Protein AF-H1VYQ8-F1 (afdb_monomer)

Solvent-accessible surface area (backbone atoms only — not comparable to full-atom values): 26771 Å² total; per-residue (Å²): 102,41,62,22,34,36,37,41,37,38,36,39,73,90,50,102,49,76,51,73,48,78,47,77,38,59,63,46,81,32,57,42,78,97,26,60,30,54,71,50,20,53,52,60,63,44,44,70,42,77,25,49,84,96,55,38,40,71,58,53,92,87,62,34,72,35,45,24,39,37,34,42,39,31,53,44,77,30,53,38,40,38,39,37,41,48,38,67,48,78,38,78,93,73,76,40,77,41,66,59,43,60,48,38,46,68,67,62,65,46,74,52,58,88,60,41,39,89,89,33,87,70,88,59,83,50,40,25,36,62,36,33,38,34,32,43,32,52,55,88,90,53,65,49,73,35,33,34,37,36,79,44,98,90,58,61,39,30,37,42,48,86,96,42,77,44,84,45,52,72,56,62,63,40,70,60,25,21,26,19,67,58,78,78,76,81,69,100,68,88,87,79,82,90,70,88,69,79,73,52,62,37,50,37,25,54,40,34,40,32,29,33,29,58,92,46,42,71,76,72,60,49,89,83,57,77,84,76,51,58,66,72,59,53,53,52,51,51,54,50,49,52,50,52,52,51,53,49,51,49,54,66,52,53,75,48,43,38,41,35,36,37,38,37,63,66,19,26,38,55,20,60,64,67,74,61,46,50,86,88,50,53,40,92,82,33,66,18,16,35,48,75,43,84,42,53,32,79,41,32,36,50,59,49,44,40,55,52,18,57,77,68,78,43,61,42,65,36,52,44,44,20,41,40,37,81,44,96,78,74,41,67,32,42,67,49,72,62,82,74,42,78,52,28,42,44,60,49,36,67,73,56,47,63,100,79,66,86,52,43,47,31,40,50,45,69,50,91,44,61,47,99,89,61,46,49,52,61,92,44,56,53,69,44,103,83,75,51,70,48,76,53,68,46,32,44,34,38,42,68,48,73,41,79,89,77,73,42,42,31,33,77,46,73,48,79,45,49,32,83,41,41,48,53,69,47,50,67,55,50,27,58,76,71,66,63,56,96,62,75,60,98,89,60,78,90,83,52,60,38,59,75,35,90,90,45,72,46,79,57,57,51,88,41,29,32,49,81,69,68,60,48,48,45,37,58

Organism: Colletotrichum higginsianum (strain IMI 349063) (NCBI:txid759273)

Foldseek 3Di:
DQKFKKKKKKAFDPDGDIDIDIDIDRAAEFEPVPAAEDVRRLCVQFDWDWQDDPRFDQRPPPPGGGTIIIGMATQTGDQKYKYFYPQWDQDPVVRDIWGNQAQYFYDQKDFCVVRHDPPHDPVDGRIWGWAKFWKWFAIPVDTAIWMWGDLAPPGFTWIGRPPDIGTDDPCVHTVLARWAFDDDDDDPDDDDDDDPDPTDTGRMHGRMTIIGGNVCRCVVSPDDDPVNDDPVVVVVVVVVVVVVVVVVVVVVVQVQKAKEFEQELQLQQQDFAFASADAVDDCVVGVNYTDIDIDGQQAWLLVVLCVVQVVVVHDSLFKWKFFWAQDPQRGTFGAGIDPDRGDGNNVVCVVRDDPPDRHTYIYIGGAPDADPVGHGDDPQWDADPVRDTDGDQWAKAWDWDQDPVVRTIGTLGIDIDGQQDFPLVCVQVVCVSVVVDRDDDPPDDDWDWKSPDRVDIGTGDRGDGNVNVVDHHGTD

Mean predicted aligned error: 13.07 Å

Sequence (476 aa):
MFSGKIKTYISCVNVDYESSRVEDFWDIQLNVSGNKNLLDSFKDYVQVEKMDGENQYYAGDEFKLQDANKGVIFQSFPNVLHLQLKRFEYDIQRDTMMKINDRYEFPEIFDAAPYLSEDADKSESWTYQLHGVLVHSGDLNAGHYYAFLKPEKDGWFYKYDDDKVTKATMREVLEENFGGEYRTHPANHLRAPLQKKAPVVRQNSAYMLVYIRQSRLDNILCPVTKEDIPLHLRSRFEEETALKEAKRKEKEEQHLYIYVKVITEQTFKAHGGTDLTSFDADHAEDEGAPKSYRVLRSSTMEELVATIAESLDLDPRKVRLWIMVNRQNKTIRPDQPIMDLRPTVEECFQRAAAHRDQFLRVWAEVAEETTPEGEAVWPTYQGQLNGVVVKNDLILVFLKHFDVEAQSLHGIGHVYISKEKKVEELVPIIMKKMGWGDKLPSDEKICLWEEIKPTMIEALKAKQSLKAAELQDGDI

Radius of gyration: 42.95 Å; Cα contacts (8 Å, |Δi|>4): 886; chains: 1; bounding box: 83×56×107 Å

Structure (mmCIF, N/CA/C/O backbone):
data_AF-H1VYQ8-F1
#
_entry.id   AF-H1VYQ8-F1
#
loop_
_atom_site.group_PDB
_atom_site.id
_atom_site.type_symbol
_atom_site.label_atom_id
_atom_site.label_alt_id
_atom_site.label_comp_id
_atom_site.label_asym_id
_atom_site.label_entity_id
_atom_site.label_seq_id
_atom_site.pdbx_PDB_ins_code
_atom_site.Cartn_x
_atom_site.Cartn_y
_atom_site.Cartn_z
_atom_site.occupancy
_atom_site.B_iso_or_equiv
_atom_site.auth_seq_id
_atom_site.auth_comp_id
_atom_site.auth_asym_id
_atom_site.auth_atom_id
_atom_site.pdbx_PDB_model_num
ATOM 1 N N . MET A 1 1 ? -29.272 -3.215 21.553 1.00 89.56 1 MET A N 1
ATOM 2 C CA . MET A 1 1 ? -28.187 -4.094 22.047 1.00 89.56 1 MET A CA 1
ATOM 3 C C . MET A 1 1 ? -27.268 -3.351 23.014 1.00 89.56 1 MET A C 1
ATOM 5 O O . MET A 1 1 ? -27.106 -3.854 24.116 1.00 89.56 1 MET A O 1
ATOM 9 N N . PHE A 1 2 ? -26.750 -2.173 22.633 1.00 95.44 2 PHE A N 1
ATOM 10 C CA . PHE A 1 2 ? -25.739 -1.412 23.395 1.00 95.44 2 PHE A CA 1
ATOM 11 C C . PHE A 1 2 ? -26.247 -0.155 24.123 1.00 95.44 2 PHE A C 1
ATOM 13 O O . PHE A 1 2 ? -25.529 0.385 24.948 1.00 95.44 2 PHE A O 1
ATOM 20 N N . SER A 1 3 ? -27.459 0.326 23.827 1.00 95.31 3 SER A N 1
ATOM 21 C CA . SER A 1 3 ? -27.995 1.545 24.452 1.00 95.31 3 SER A CA 1
ATOM 22 C C . SER A 1 3 ? -28.621 1.249 25.818 1.00 95.31 3 SER A C 1
ATOM 24 O O . SER A 1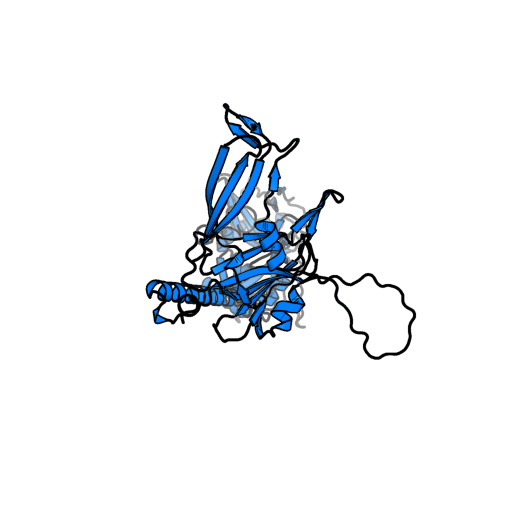 3 ? -29.446 0.336 25.929 1.00 95.31 3 SER A O 1
ATOM 26 N N . GLY A 1 4 ? -28.207 2.007 26.834 1.00 94.50 4 GLY A N 1
ATOM 27 C CA . GLY A 1 4 ? -28.858 2.118 28.140 1.00 94.50 4 GLY A CA 1
ATOM 28 C C . GLY A 1 4 ? -29.325 3.550 28.407 1.00 94.50 4 GLY A C 1
ATOM 29 O O . GLY A 1 4 ? -29.099 4.436 27.584 1.00 94.50 4 GLY A O 1
ATOM 30 N N . LYS A 1 5 ? -29.965 3.778 29.561 1.00 94.88 5 LYS A N 1
ATOM 31 C CA . LYS A 1 5 ? -30.492 5.095 29.963 1.00 94.88 5 LYS A CA 1
ATOM 32 C C . LYS A 1 5 ? -29.970 5.532 31.319 1.00 94.88 5 LYS A C 1
ATOM 34 O O . LYS A 1 5 ? -30.049 4.767 32.284 1.00 94.88 5 LYS A O 1
ATOM 39 N N . ILE A 1 6 ? -29.522 6.778 31.401 1.00 94.94 6 ILE A N 1
ATOM 40 C CA . ILE A 1 6 ? -29.103 7.449 32.634 1.00 94.94 6 ILE A CA 1
ATOM 41 C C . ILE A 1 6 ? -29.969 8.686 32.871 1.00 94.94 6 ILE A C 1
ATOM 43 O O . ILE A 1 6 ? -30.353 9.380 31.932 1.00 94.94 6 ILE A O 1
ATOM 47 N N . LYS A 1 7 ? -30.302 8.958 34.132 1.00 93.44 7 LYS A N 1
ATOM 48 C CA . LYS A 1 7 ? -30.959 10.187 34.577 1.00 93.44 7 LYS A CA 1
ATOM 49 C C . LYS A 1 7 ? -29.939 11.005 35.360 1.00 93.44 7 LYS A C 1
ATOM 51 O O . LYS A 1 7 ? -29.527 10.594 36.442 1.00 93.44 7 LYS A O 1
ATOM 56 N N . THR A 1 8 ? -29.576 12.164 34.831 1.00 93.00 8 THR A N 1
ATOM 57 C CA . THR A 1 8 ? -28.802 13.172 35.558 1.00 93.00 8 THR A CA 1
ATOM 58 C C . THR A 1 8 ? -29.784 14.128 36.211 1.00 93.00 8 THR A C 1
ATOM 60 O O . THR A 1 8 ? -30.673 14.649 35.537 1.00 93.00 8 THR A O 1
ATOM 63 N N . TYR A 1 9 ? -29.652 14.347 37.514 1.00 92.50 9 TYR A N 1
ATOM 64 C CA . TYR A 1 9 ? -30.497 15.278 38.254 1.00 92.50 9 TYR A CA 1
ATOM 65 C C . TYR A 1 9 ? -29.643 16.290 39.010 1.00 92.50 9 TYR A C 1
ATOM 67 O O . TYR A 1 9 ? -28.515 16.002 39.408 1.00 92.50 9 TYR A O 1
ATOM 75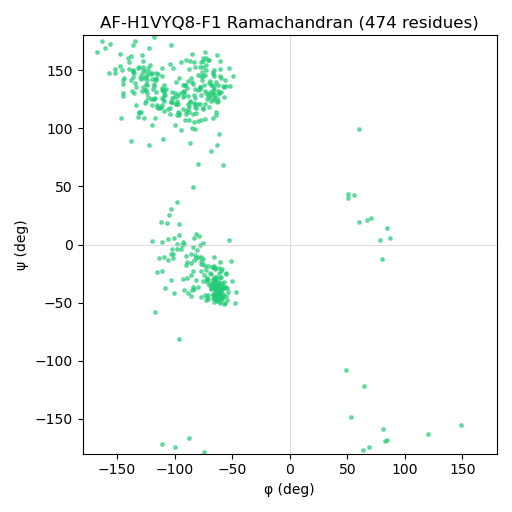 N N . ILE A 1 10 ? -30.190 17.487 39.174 1.00 91.44 10 ILE A N 1
ATOM 76 C CA . ILE A 1 10 ? -29.611 18.593 39.922 1.00 91.44 10 ILE A CA 1
ATOM 77 C C . ILE A 1 10 ? -30.706 19.103 40.850 1.00 91.44 10 ILE A C 1
ATOM 79 O O . ILE A 1 10 ? -31.711 19.631 40.381 1.00 91.44 10 ILE A O 1
ATOM 83 N N . SER A 1 11 ? -30.508 18.932 42.152 1.00 91.56 11 SER A N 1
ATOM 84 C CA . SER A 1 11 ? -31.425 19.390 43.197 1.00 91.56 11 SER A CA 1
ATOM 85 C C . SER A 1 11 ? -30.767 20.519 43.973 1.00 91.56 11 SER A C 1
ATOM 87 O O . SER A 1 11 ? -29.732 20.306 44.608 1.00 91.56 11 SER A O 1
ATOM 89 N N . CYS A 1 12 ? -31.347 21.715 43.953 1.00 89.56 12 CYS A N 1
ATOM 90 C CA . CYS A 1 12 ? -30.857 22.820 44.771 1.00 89.56 12 CYS A CA 1
ATOM 91 C C . CYS A 1 12 ? -31.053 22.528 46.269 1.00 89.56 12 CYS A C 1
ATOM 93 O O . CYS A 1 12 ? -32.006 21.860 46.663 1.00 89.56 12 CYS A O 1
ATOM 95 N N . VAL A 1 13 ? -30.134 23.009 47.113 1.00 87.31 13 VAL A N 1
ATOM 96 C CA . VAL A 1 13 ? -30.160 22.747 48.567 1.00 87.31 13 VAL A CA 1
ATOM 97 C C . VAL A 1 13 ? -31.056 23.742 49.306 1.00 87.31 13 VAL A C 1
ATOM 99 O O . VAL A 1 13 ? -31.765 23.371 50.236 1.00 87.31 13 VAL A O 1
ATOM 102 N N . ASN A 1 14 ? -31.018 25.012 48.894 1.00 85.31 14 ASN A N 1
ATOM 103 C CA . ASN A 1 14 ? -31.678 26.117 49.599 1.00 85.31 14 ASN A CA 1
ATOM 104 C C . ASN A 1 14 ? -33.005 26.554 48.957 1.00 85.31 14 ASN A C 1
ATOM 106 O O . ASN A 1 14 ? -33.710 27.387 49.526 1.00 85.31 14 ASN A O 1
ATOM 110 N N . VAL A 1 15 ? -33.333 26.033 47.771 1.00 87.06 15 VAL A N 1
ATOM 111 C CA . VAL A 1 15 ? -34.545 26.372 47.012 1.00 87.06 15 VAL A CA 1
ATOM 112 C C . VAL A 1 15 ? -35.184 25.104 46.456 1.00 87.06 15 VAL A C 1
ATOM 114 O O . VAL A 1 15 ? -34.478 24.151 46.130 1.00 87.06 15 VAL A O 1
ATOM 117 N N . ASP A 1 16 ? -36.511 25.105 46.338 1.00 86.56 16 ASP A N 1
ATOM 118 C CA . ASP A 1 16 ? -37.294 23.982 45.810 1.00 86.56 16 ASP A CA 1
ATOM 119 C C . ASP A 1 16 ? -37.246 23.969 44.273 1.00 86.56 16 ASP A C 1
ATOM 121 O O . ASP A 1 16 ? -38.196 24.335 43.582 1.00 86.56 16 ASP A O 1
ATOM 125 N N . TYR A 1 17 ? -36.066 23.651 43.741 1.00 87.12 17 TYR A N 1
ATOM 126 C CA . TYR A 1 17 ? -35.802 23.550 42.311 1.00 87.12 17 TYR A CA 1
ATOM 127 C C . TYR A 1 17 ? -35.033 22.260 42.015 1.00 87.12 17 TYR A C 1
ATOM 129 O O . TYR A 1 17 ? -33.909 22.068 42.491 1.00 87.12 17 TYR A O 1
ATOM 137 N N . GLU A 1 18 ? -35.625 21.399 41.186 1.00 87.88 18 GLU A N 1
ATOM 138 C CA . GLU A 1 18 ? -34.991 20.196 40.647 1.00 87.88 18 GLU A CA 1
ATOM 139 C C . GLU A 1 18 ? -35.021 20.240 39.116 1.00 87.88 18 GLU A C 1
ATOM 141 O O . GLU A 1 18 ? -36.073 20.388 38.492 1.00 87.88 18 GLU A O 1
ATOM 146 N N . SER A 1 19 ? -33.855 20.078 38.499 1.00 88.94 19 SER A N 1
ATOM 147 C CA . SER A 1 19 ? -33.724 19.845 37.065 1.00 88.94 19 SER A CA 1
ATOM 148 C C . SER A 1 19 ? -33.290 18.406 36.848 1.00 88.94 19 SER A C 1
ATOM 150 O O . SER A 1 19 ? -32.345 17.940 37.482 1.00 88.94 19 SER A O 1
ATOM 152 N N . SER A 1 20 ? -33.956 17.682 35.951 1.00 92.31 20 SER A N 1
ATOM 153 C CA . SER A 1 20 ? -33.518 16.340 35.577 1.00 92.31 20 SER A CA 1
ATOM 154 C C . SER A 1 20 ? -33.577 16.118 34.076 1.00 92.31 20 SER A C 1
ATOM 156 O O . SER A 1 20 ? -34.460 16.623 33.382 1.00 92.31 20 SER A O 1
ATOM 158 N N . ARG A 1 21 ? -32.611 15.354 33.570 1.00 92.88 21 ARG A N 1
ATOM 159 C CA . ARG A 1 21 ? -32.470 15.021 32.156 1.00 92.88 21 ARG A CA 1
ATOM 160 C C . ARG A 1 21 ? -32.174 13.537 32.017 1.00 92.88 21 ARG A C 1
ATOM 162 O O . ARG A 1 21 ? -31.289 13.013 32.688 1.00 92.88 21 ARG A O 1
ATOM 169 N N . VAL A 1 22 ? -32.924 12.874 31.144 1.00 94.31 22 VAL A N 1
ATOM 170 C CA . VAL A 1 22 ? -32.675 11.480 30.769 1.00 94.31 22 VAL A CA 1
ATOM 171 C C . VAL A 1 22 ? -31.894 11.469 29.464 1.00 94.31 22 VAL A C 1
ATOM 173 O O . VAL A 1 22 ? -32.295 12.121 28.499 1.00 94.31 22 VAL A O 1
ATOM 176 N N . GLU A 1 23 ? -30.784 10.744 29.450 1.00 94.62 23 GLU A N 1
ATOM 177 C CA . GLU A 1 23 ? -29.887 10.613 28.307 1.00 94.62 23 GLU A CA 1
ATOM 178 C C . GLU A 1 23 ? -29.619 9.134 28.023 1.00 94.62 23 GLU A C 1
ATOM 180 O O . GLU A 1 23 ? -29.588 8.297 28.933 1.00 94.62 23 GLU A O 1
ATOM 185 N N . ASP A 1 24 ? -29.437 8.815 26.745 1.00 96.00 24 ASP A N 1
ATOM 186 C CA . ASP A 1 24 ? -29.010 7.489 26.320 1.00 96.00 24 ASP A CA 1
ATOM 187 C C . ASP A 1 24 ? -27.476 7.410 26.366 1.00 96.00 24 ASP A C 1
ATOM 189 O O . ASP A 1 24 ? -26.784 8.370 26.019 1.00 96.00 24 ASP A O 1
ATOM 193 N N . PHE A 1 25 ? -26.939 6.255 26.757 1.00 95.69 25 PHE A N 1
ATOM 194 C CA . PHE A 1 25 ? -25.501 5.977 26.729 1.00 95.69 25 PHE A CA 1
ATOM 195 C C . PHE A 1 25 ? -25.206 4.672 25.982 1.00 95.69 25 PHE A C 1
ATOM 197 O O . PHE A 1 25 ? -26.041 3.766 25.950 1.00 95.69 25 PHE A O 1
ATOM 204 N N . TRP A 1 26 ? -24.007 4.568 25.401 1.00 96.62 26 TRP A N 1
ATOM 205 C CA . TRP A 1 26 ? -23.512 3.365 24.708 1.00 96.62 26 TRP A CA 1
ATOM 206 C C . TRP A 1 26 ? -22.301 2.730 25.400 1.00 96.62 26 TRP A C 1
ATOM 208 O O . TRP A 1 26 ? -22.064 1.530 25.256 1.00 96.62 26 TRP A O 1
ATOM 218 N N . ASP A 1 27 ? -21.561 3.521 26.172 1.00 95.62 27 ASP A N 1
ATOM 219 C CA . ASP A 1 27 ? -20.458 3.099 27.027 1.00 95.62 27 ASP A CA 1
ATOM 220 C C . ASP A 1 27 ? -20.500 3.864 28.356 1.00 95.62 27 ASP A C 1
ATOM 222 O O . ASP A 1 27 ? -21.165 4.896 28.478 1.00 95.62 27 ASP A O 1
ATOM 226 N N . ILE A 1 28 ? -19.830 3.313 29.368 1.00 96.12 28 ILE A N 1
ATOM 227 C CA . ILE A 1 28 ? -19.646 3.954 30.672 1.00 96.12 28 ILE A CA 1
ATOM 228 C C . ILE A 1 28 ? -18.155 4.146 30.894 1.00 96.12 28 ILE A C 1
ATOM 230 O O . ILE A 1 28 ? -17.382 3.185 30.863 1.00 96.12 28 ILE A O 1
ATOM 234 N N . GLN A 1 29 ? -17.759 5.385 31.162 1.00 95.94 29 GLN A N 1
ATOM 235 C CA . GLN A 1 29 ? -16.373 5.732 31.434 1.00 95.94 29 GLN A CA 1
ATOM 236 C C . GLN A 1 29 ? -16.134 5.763 32.942 1.00 95.94 29 GLN A C 1
ATOM 238 O O . GLN A 1 29 ? -16.634 6.642 33.644 1.00 95.94 29 GLN A O 1
ATOM 243 N N . LEU A 1 30 ? -15.357 4.805 33.431 1.00 95.69 30 LEU A N 1
ATOM 244 C CA . LEU A 1 30 ? -15.111 4.590 34.850 1.00 95.69 30 LEU A CA 1
ATOM 245 C C . LEU A 1 30 ? -13.747 5.142 35.252 1.00 95.69 30 LEU A C 1
ATOM 247 O O . LEU A 1 30 ? -12.734 4.849 34.611 1.00 95.69 30 LEU A O 1
ATOM 251 N N . ASN A 1 31 ? -13.723 5.915 36.337 1.00 93.56 31 ASN A N 1
ATOM 252 C CA . ASN A 1 31 ? -12.492 6.437 36.918 1.00 93.56 31 ASN A CA 1
ATOM 253 C C . ASN A 1 31 ? -11.682 5.284 37.523 1.00 93.56 31 ASN A C 1
ATOM 255 O O . ASN A 1 31 ? -12.185 4.545 38.375 1.00 93.56 31 ASN A O 1
ATOM 259 N N . VAL A 1 32 ? -10.432 5.132 37.084 1.00 92.56 32 VAL A N 1
ATOM 260 C CA . VAL A 1 32 ? -9.494 4.137 37.634 1.00 92.56 32 VAL A CA 1
ATOM 261 C C . VAL A 1 32 ? -8.668 4.749 38.758 1.00 92.56 32 VAL A C 1
ATOM 263 O O . VAL A 1 32 ? -8.432 4.092 39.768 1.00 92.56 32 VAL A O 1
ATOM 266 N N . SER A 1 33 ? -8.258 6.010 38.601 1.00 89.44 33 SER A N 1
ATOM 267 C CA . SER A 1 33 ? -7.547 6.757 39.636 1.00 89.44 33 SER A CA 1
ATOM 268 C C . SER A 1 33 ? -8.386 6.810 40.918 1.00 89.44 33 SER A C 1
ATOM 270 O O . SER A 1 33 ? -9.567 7.143 40.882 1.00 89.44 33 SER A O 1
ATOM 272 N N . GLY A 1 34 ? -7.803 6.405 42.049 1.00 88.31 34 GLY A N 1
ATOM 273 C CA . GLY A 1 34 ? -8.488 6.363 43.349 1.00 88.31 34 GLY A CA 1
ATOM 274 C C . GLY A 1 34 ? -9.402 5.152 43.598 1.00 88.31 34 GLY A C 1
ATOM 275 O O . GLY A 1 34 ? -9.742 4.894 44.754 1.00 88.31 34 GLY A O 1
ATOM 276 N N . ASN A 1 35 ? -9.731 4.354 42.576 1.00 93.69 35 ASN A N 1
ATOM 277 C CA . ASN A 1 35 ? -10.623 3.195 42.688 1.00 93.69 35 ASN A CA 1
ATOM 278 C C . ASN A 1 35 ? -9.853 1.869 42.590 1.00 93.69 35 ASN A C 1
ATOM 280 O O . ASN A 1 35 ? -9.019 1.670 41.711 1.00 93.69 35 ASN A O 1
ATOM 284 N N . LYS A 1 36 ? -10.143 0.916 43.486 1.00 93.12 36 LYS A N 1
ATOM 285 C CA . LYS A 1 36 ? -9.427 -0.379 43.533 1.00 93.12 36 LYS A CA 1
ATOM 286 C C . LYS A 1 36 ? -10.007 -1.431 42.595 1.00 93.12 36 LYS A C 1
ATOM 288 O O . LYS A 1 36 ? -9.315 -2.381 42.225 1.00 93.12 36 LYS A O 1
ATOM 293 N N . ASN A 1 37 ? -11.292 -1.321 42.286 1.00 95.12 37 ASN A N 1
ATOM 294 C CA . ASN A 1 37 ? -12.029 -2.321 41.535 1.00 95.12 37 ASN A CA 1
ATOM 295 C C . ASN A 1 37 ? -13.244 -1.706 40.834 1.00 95.12 37 ASN A C 1
ATOM 297 O O . ASN A 1 37 ? -13.613 -0.556 41.076 1.00 95.12 37 ASN A O 1
ATOM 301 N N . LEU A 1 38 ? -13.883 -2.526 40.002 1.00 95.62 38 LEU A N 1
ATOM 302 C CA . LEU A 1 38 ? -15.066 -2.160 39.237 1.00 95.62 38 LEU A CA 1
ATOM 303 C C . LEU A 1 38 ? -16.219 -1.631 40.098 1.00 95.62 38 LEU A C 1
ATOM 305 O O . LEU A 1 38 ? -16.833 -0.627 39.750 1.00 95.62 38 LEU A O 1
ATOM 309 N N . LEU A 1 39 ? -16.506 -2.281 41.228 1.00 94.94 39 LEU A N 1
ATOM 310 C CA . LEU A 1 39 ? -17.641 -1.918 42.078 1.00 94.94 39 LEU A CA 1
ATOM 311 C C . LEU A 1 39 ? -17.445 -0.544 42.722 1.00 94.94 39 LEU A C 1
ATOM 313 O O . LEU A 1 39 ? -18.413 0.205 42.858 1.00 94.94 39 LEU A O 1
ATOM 317 N N . ASP A 1 40 ? -16.212 -0.227 43.115 1.00 95.38 40 ASP A N 1
ATOM 318 C CA . ASP A 1 40 ? -15.858 1.068 43.692 1.00 95.38 40 ASP A CA 1
ATOM 319 C C . ASP A 1 40 ? -16.003 2.184 42.649 1.00 95.38 40 ASP A C 1
ATOM 321 O O . ASP A 1 40 ? -16.651 3.185 42.941 1.00 95.38 40 ASP A O 1
ATOM 325 N N . SER A 1 41 ? -15.561 1.971 41.402 1.00 95.38 41 SER A N 1
ATOM 326 C CA . SER A 1 41 ? -15.785 2.952 40.327 1.00 95.38 41 SER A CA 1
ATOM 327 C C . SER A 1 41 ? -17.259 3.177 40.003 1.00 95.38 41 SER A C 1
ATOM 329 O O . SER A 1 41 ? -17.639 4.289 39.659 1.00 95.38 41 SER A O 1
ATOM 331 N N . PHE A 1 42 ? -18.108 2.150 40.087 1.00 95.12 42 PHE A N 1
ATOM 332 C CA . PHE A 1 42 ? -19.548 2.342 39.893 1.00 95.12 42 PHE A CA 1
ATOM 333 C C . PHE A 1 42 ? -20.189 3.120 41.047 1.00 95.12 42 PHE A C 1
ATOM 335 O O . PHE A 1 42 ? -21.108 3.897 40.806 1.00 95.12 42 PHE A O 1
ATOM 342 N N . LYS A 1 43 ? -19.713 2.932 42.286 1.00 93.31 43 LYS A N 1
ATOM 343 C CA . LYS A 1 43 ? -20.159 3.733 43.439 1.00 93.31 43 LYS A CA 1
ATOM 344 C C . LYS A 1 43 ? -19.730 5.191 43.301 1.00 93.31 43 LYS A C 1
ATOM 346 O O . LYS A 1 43 ? -20.548 6.062 43.560 1.00 93.31 43 LYS A O 1
ATOM 351 N N . ASP A 1 44 ? -18.491 5.424 42.871 1.00 93.56 44 ASP A N 1
ATOM 352 C CA . ASP A 1 44 ? -17.957 6.749 42.535 1.00 93.56 44 ASP A CA 1
ATOM 353 C C . ASP A 1 44 ? -18.793 7.408 41.426 1.00 93.56 44 ASP A C 1
ATOM 355 O O . ASP A 1 44 ? -19.220 8.548 41.555 1.00 93.56 44 ASP A O 1
ATOM 359 N N . TYR A 1 45 ? -19.154 6.654 40.382 1.00 93.06 45 TYR A N 1
ATOM 360 C CA . TYR A 1 45 ? -19.952 7.166 39.264 1.00 93.06 45 TYR A CA 1
ATOM 361 C C . TYR A 1 45 ? -21.359 7.645 39.665 1.00 93.06 45 TYR A C 1
ATOM 363 O O . TYR A 1 45 ? -21.866 8.610 39.097 1.00 93.06 45 TYR A O 1
ATOM 371 N N . VAL A 1 46 ? -22.012 6.969 40.618 1.00 92.25 46 VAL A N 1
ATOM 372 C CA . VAL A 1 46 ? -23.346 7.362 41.124 1.00 92.25 46 VAL A CA 1
ATOM 373 C C . VAL A 1 46 ? -23.273 8.264 42.360 1.00 92.25 46 VAL A C 1
ATOM 375 O O . VAL A 1 46 ? -24.309 8.608 42.933 1.00 92.25 46 VAL A O 1
ATOM 378 N N . GLN A 1 47 ? -22.069 8.631 42.807 1.00 92.56 47 GLN A N 1
ATOM 379 C CA . GLN A 1 47 ? -21.891 9.483 43.972 1.00 92.56 47 GLN A CA 1
ATOM 380 C C . GLN A 1 47 ? -22.451 10.881 43.694 1.00 92.56 47 GLN A C 1
ATOM 382 O O . GLN A 1 47 ? -22.241 11.466 42.634 1.00 92.56 47 GLN A O 1
ATOM 387 N N . VAL A 1 48 ? -23.178 11.425 44.670 1.00 91.88 48 VAL A N 1
ATOM 388 C CA . VAL A 1 48 ? -23.728 12.778 44.574 1.00 91.88 48 VAL A CA 1
ATOM 389 C C . VAL A 1 48 ? -22.601 13.794 44.742 1.00 91.88 48 VAL A C 1
ATOM 391 O O . VAL A 1 48 ? -21.939 13.837 45.781 1.00 91.88 48 VAL A O 1
ATOM 394 N N . GLU A 1 49 ? -22.411 14.625 43.725 1.00 90.19 49 GLU A N 1
ATOM 395 C CA . GLU A 1 49 ? -21.474 15.742 43.715 1.00 90.19 49 GLU A CA 1
ATOM 396 C C . GLU A 1 49 ? -22.165 16.995 44.257 1.00 90.19 49 GLU A C 1
ATOM 398 O O . GLU A 1 49 ? -23.228 17.401 43.777 1.00 90.19 49 GLU A O 1
ATOM 403 N N . LYS A 1 50 ? -21.549 17.641 45.248 1.00 89.75 50 LYS A N 1
ATOM 404 C CA . LYS A 1 50 ? -22.017 18.934 45.745 1.00 89.75 50 LYS A CA 1
ATOM 405 C C . LYS A 1 50 ? -21.403 20.056 44.907 1.00 89.75 50 LYS A C 1
ATOM 407 O O . LYS A 1 50 ? -20.187 20.162 44.797 1.00 89.75 50 LYS A O 1
ATOM 412 N N . MET A 1 51 ? -22.260 20.885 44.328 1.00 87.62 51 MET A N 1
ATOM 413 C CA . MET A 1 51 ? -21.925 22.102 43.597 1.00 87.62 51 MET A CA 1
ATOM 414 C C . MET A 1 51 ? -22.020 23.288 44.553 1.00 87.62 51 MET A C 1
ATOM 416 O O . MET A 1 51 ? -23.123 23.758 44.829 1.00 87.62 51 MET A O 1
ATOM 420 N N . ASP A 1 52 ? -20.890 23.742 45.089 1.00 88.19 52 ASP A N 1
ATOM 421 C CA . ASP A 1 52 ? -20.806 24.897 45.984 1.00 88.19 52 ASP A CA 1
ATOM 422 C C . ASP A 1 52 ? -19.618 25.821 45.644 1.00 88.19 52 ASP A C 1
ATOM 424 O O . ASP A 1 52 ? -18.799 25.544 44.761 1.00 88.19 52 ASP A O 1
ATOM 428 N N . GLY A 1 53 ? -19.569 26.984 46.300 1.00 88.38 53 GLY A N 1
ATOM 429 C CA . GLY A 1 53 ? -18.500 27.969 46.120 1.00 88.38 53 GLY A CA 1
ATOM 430 C C . GLY A 1 53 ? -18.463 28.569 44.711 1.00 88.38 53 GLY A C 1
ATOM 431 O O . GLY A 1 53 ? -19.432 29.169 44.258 1.00 88.38 53 GLY A O 1
ATOM 432 N N . GLU A 1 54 ? -17.336 28.428 44.014 1.00 86.06 54 GLU A N 1
ATOM 433 C CA . GLU A 1 54 ? -17.167 28.935 42.642 1.00 86.06 54 GLU A CA 1
ATOM 434 C C . GLU A 1 54 ? -17.900 28.079 41.588 1.00 86.06 54 GLU A C 1
ATOM 436 O O . GLU A 1 54 ? -18.088 28.529 40.460 1.00 86.06 54 GLU A O 1
ATOM 441 N N . ASN A 1 55 ? -18.366 26.877 41.960 1.00 88.12 55 ASN A N 1
ATOM 442 C CA . ASN A 1 55 ? -19.035 25.915 41.074 1.00 88.12 55 ASN A CA 1
ATOM 443 C C . ASN A 1 55 ? -20.560 25.848 41.287 1.00 88.12 55 ASN A C 1
ATOM 445 O O . ASN A 1 55 ? -21.174 24.813 41.027 1.00 88.12 55 ASN A O 1
ATOM 449 N N . GLN A 1 56 ? -21.184 26.920 41.785 1.00 88.12 56 GLN A N 1
ATOM 450 C CA . GLN A 1 56 ? -22.632 26.974 42.018 1.00 88.12 56 GLN A CA 1
ATOM 451 C C . GLN A 1 56 ? -23.454 26.769 40.737 1.00 88.12 56 GLN A C 1
ATOM 453 O O . GLN A 1 56 ? -23.093 27.227 39.651 1.00 88.12 56 GLN A O 1
ATOM 458 N N . TYR A 1 57 ? -24.609 26.116 40.874 1.00 87.75 57 TYR A N 1
ATOM 459 C CA . TYR A 1 57 ? -25.521 25.864 39.764 1.00 87.75 57 TYR A CA 1
ATOM 460 C C . TYR A 1 57 ? -26.409 27.081 39.495 1.00 87.75 57 TYR A C 1
ATOM 462 O O . TYR A 1 57 ? -27.005 27.641 40.411 1.00 87.75 57 TYR A O 1
ATOM 470 N N . TYR A 1 58 ? -26.547 27.471 38.229 1.00 89.06 58 TYR A N 1
ATOM 471 C CA . TYR A 1 58 ? -27.461 28.538 37.829 1.00 89.06 58 TYR A CA 1
ATOM 472 C C . TYR A 1 58 ? -28.879 27.986 37.614 1.00 89.06 58 TYR A C 1
ATOM 474 O O . TYR A 1 58 ? -29.200 27.431 36.563 1.00 89.06 58 TYR A O 1
ATOM 482 N N . ALA A 1 59 ? -29.743 28.171 38.611 1.00 86.12 59 ALA A N 1
ATOM 483 C CA . ALA A 1 59 ? -31.146 27.760 38.612 1.00 86.12 59 ALA A CA 1
ATOM 484 C C . ALA A 1 59 ? -32.064 28.798 37.928 1.00 86.12 59 ALA A C 1
ATOM 486 O O . ALA A 1 59 ? -33.091 29.210 38.470 1.00 86.12 59 ALA A O 1
ATOM 487 N N . GLY A 1 60 ? -31.677 29.237 36.725 1.00 85.19 60 GLY A N 1
ATOM 488 C CA . GLY A 1 60 ? -32.425 30.209 35.921 1.00 85.19 60 GLY A CA 1
ATOM 489 C C . GLY A 1 60 ? -32.446 31.631 36.498 1.00 85.19 60 GLY A C 1
ATOM 490 O O . GLY A 1 60 ? -31.797 31.940 37.499 1.00 85.19 60 GLY A O 1
ATOM 491 N N . ASP A 1 61 ? -33.215 32.515 35.857 1.00 83.19 61 ASP A N 1
ATOM 492 C CA . ASP A 1 61 ? -33.310 33.929 36.251 1.00 83.19 61 ASP A CA 1
ATOM 493 C C . ASP A 1 61 ? -34.017 34.143 37.600 1.00 83.19 61 ASP A C 1
ATOM 495 O O . ASP A 1 61 ? -33.749 35.135 38.282 1.00 83.19 61 ASP A O 1
ATOM 499 N N . GLU A 1 62 ? -34.885 33.208 38.004 1.00 83.00 62 GLU A N 1
ATOM 500 C CA . GLU A 1 62 ? -35.657 33.286 39.251 1.00 83.00 62 GLU A CA 1
ATOM 501 C C . GLU A 1 62 ? -34.788 33.049 40.494 1.00 83.00 62 GLU A C 1
ATOM 503 O O . GLU A 1 62 ? -34.837 33.843 41.436 1.00 83.00 62 GLU A O 1
ATOM 508 N N . PHE A 1 63 ? -33.961 31.995 40.496 1.00 80.50 63 PHE A N 1
ATOM 509 C CA . PHE A 1 63 ? -33.200 31.569 41.680 1.00 80.50 63 PHE A CA 1
ATOM 510 C C . PHE A 1 63 ? -31.688 31.828 41.586 1.00 80.50 63 PHE A C 1
ATOM 512 O O . PHE A 1 63 ? -30.999 31.765 42.608 1.00 80.50 63 PHE A O 1
ATOM 519 N N . LYS A 1 64 ? -31.179 32.200 40.400 1.00 89.19 64 LYS A N 1
ATOM 520 C CA . LYS A 1 64 ? -29.766 32.527 40.128 1.00 89.19 64 LYS A CA 1
ATOM 521 C C . LYS A 1 64 ? -28.811 31.406 40.574 1.00 89.19 64 LYS A C 1
ATOM 523 O O . LYS A 1 64 ? -29.146 30.231 40.464 1.00 89.19 64 LYS A O 1
ATOM 528 N N . LEU A 1 65 ? -27.592 31.756 40.994 1.00 90.12 65 LEU A N 1
ATOM 529 C CA . LEU A 1 65 ? -26.582 30.807 41.462 1.00 90.12 65 LEU A CA 1
ATOM 530 C C . LEU A 1 65 ? -26.965 30.251 42.834 1.00 90.12 65 LEU A C 1
ATOM 532 O O . LEU A 1 65 ? -27.199 31.014 43.772 1.00 90.12 65 LEU A O 1
ATOM 536 N N . GLN A 1 66 ? -27.022 28.928 42.932 1.00 89.25 66 GLN A N 1
ATOM 537 C CA . GLN A 1 66 ? -27.388 28.197 44.135 1.00 89.25 66 GLN A CA 1
ATOM 538 C C . GLN A 1 66 ? -26.454 27.016 44.359 1.00 89.25 66 GLN A C 1
AT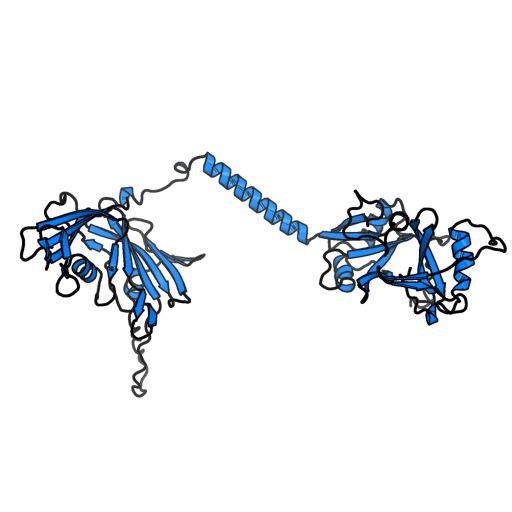OM 540 O O . GLN A 1 66 ? -25.973 26.385 43.414 1.00 89.25 66 GLN A O 1
ATOM 545 N N . ASP A 1 67 ? -26.271 26.679 45.631 1.00 91.00 67 ASP A N 1
ATOM 546 C CA . ASP A 1 67 ? -25.677 25.404 46.004 1.00 91.00 67 ASP A CA 1
ATOM 547 C C . ASP A 1 67 ? -26.638 24.277 45.605 1.00 91.00 67 ASP A C 1
ATOM 549 O O . ASP A 1 67 ? -27.835 24.317 45.923 1.00 91.00 67 ASP A O 1
ATOM 553 N N . ALA A 1 68 ? -26.126 23.267 44.908 1.00 91.44 68 ALA A N 1
ATOM 554 C CA . ALA A 1 68 ? -26.929 22.163 44.399 1.00 91.44 68 ALA A CA 1
ATOM 555 C C . ALA A 1 68 ? -26.223 20.816 44.555 1.00 91.44 68 ALA A C 1
ATOM 557 O O . ALA A 1 68 ? -25.003 20.730 44.643 1.00 91.44 68 ALA A O 1
ATOM 558 N N . ASN A 1 69 ? -27.009 19.752 44.573 1.00 91.88 69 ASN A N 1
ATOM 559 C CA . ASN A 1 69 ? -26.545 18.378 44.534 1.00 91.88 69 ASN A CA 1
ATOM 560 C C . ASN A 1 69 ? -26.786 17.839 43.130 1.00 91.88 69 ASN A C 1
ATOM 562 O O . ASN A 1 69 ? -27.936 17.753 42.694 1.00 91.88 69 ASN A O 1
ATOM 566 N N . LYS A 1 70 ? -25.716 17.468 42.432 1.00 91.75 70 LYS A N 1
ATOM 567 C CA . LYS A 1 70 ? -25.787 16.780 41.147 1.00 91.75 70 LYS A CA 1
ATOM 568 C C . LYS A 1 70 ? -25.576 15.290 41.368 1.00 91.75 70 LYS A C 1
ATOM 570 O O . LYS A 1 70 ? -24.612 14.887 42.007 1.00 91.75 70 LYS A O 1
ATOM 575 N N . GLY A 1 71 ? -26.453 14.468 40.812 1.00 91.75 71 GLY A N 1
ATOM 576 C CA . GLY A 1 71 ? -26.310 13.018 40.849 1.00 91.75 71 GLY A CA 1
ATOM 577 C C . GLY A 1 71 ? -26.659 12.379 39.515 1.00 91.75 71 GLY A C 1
ATOM 578 O O . GLY A 1 71 ? -27.313 12.982 38.658 1.00 91.75 71 GLY A O 1
ATOM 579 N N . VAL A 1 72 ? -26.213 11.138 39.350 1.00 92.81 72 VAL A N 1
ATOM 580 C CA . VAL A 1 72 ? -26.495 10.309 38.177 1.00 92.81 72 VAL A CA 1
ATOM 581 C C . VAL A 1 72 ? -27.095 8.991 38.646 1.00 92.81 72 VAL A C 1
ATOM 583 O O . VAL A 1 72 ? -26.587 8.360 39.568 1.00 92.81 72 VAL A O 1
ATOM 586 N N . ILE A 1 73 ? -28.187 8.574 38.008 1.00 92.25 73 ILE A N 1
ATOM 587 C CA . ILE A 1 73 ? -28.897 7.332 38.322 1.00 92.25 73 ILE A CA 1
ATOM 588 C C . ILE A 1 73 ? -29.073 6.530 37.036 1.00 92.25 73 ILE A C 1
ATOM 590 O O . ILE A 1 73 ? -29.545 7.061 36.029 1.00 92.25 73 ILE A O 1
ATOM 594 N N . PHE A 1 74 ? -28.754 5.237 37.058 1.00 94.25 74 PHE A N 1
ATOM 595 C CA . PHE A 1 74 ? -29.034 4.361 35.924 1.00 94.25 74 PHE A CA 1
ATOM 596 C C . PHE A 1 74 ? -30.513 3.971 35.914 1.00 94.25 74 PHE A C 1
ATOM 598 O O . PHE A 1 74 ? -31.005 3.355 36.854 1.00 94.25 74 PHE A O 1
ATOM 605 N N . GLN A 1 75 ? -31.231 4.295 34.839 1.00 92.62 75 GLN A N 1
ATOM 606 C CA . GLN A 1 75 ? -32.607 3.823 34.644 1.00 92.62 75 GLN A CA 1
ATOM 607 C C . GLN A 1 75 ? -32.639 2.427 34.022 1.00 92.62 75 GLN A C 1
ATOM 609 O O . GLN A 1 75 ? -33.509 1.619 34.334 1.00 92.62 75 GLN A O 1
ATOM 614 N N . SER A 1 76 ? -31.702 2.139 33.115 1.00 93.31 76 SER A N 1
ATOM 615 C CA . SER A 1 76 ? -31.572 0.820 32.491 1.00 93.31 76 SER A CA 1
ATOM 616 C C . SER A 1 76 ? -30.162 0.596 31.957 1.00 93.31 76 SER A C 1
ATOM 618 O O . SER A 1 76 ? -29.519 1.532 31.476 1.00 93.31 76 SER A O 1
ATOM 620 N N . PHE A 1 77 ? -29.707 -0.656 31.994 1.00 95.44 77 PHE A N 1
ATOM 621 C CA . PHE A 1 77 ? -28.461 -1.078 31.360 1.00 95.44 77 PHE A CA 1
ATOM 622 C C . PHE A 1 77 ? -28.725 -1.787 30.016 1.00 95.44 77 PHE A C 1
ATOM 624 O O . PHE A 1 77 ? -29.775 -2.408 29.832 1.00 95.44 77 PHE A O 1
ATOM 631 N N . PRO A 1 78 ? -27.784 -1.730 29.059 1.00 96.06 78 PRO A N 1
ATOM 632 C CA . PRO A 1 78 ? -27.880 -2.467 27.801 1.00 96.06 78 PRO A CA 1
ATOM 633 C C . PRO A 1 78 ? -27.633 -3.970 27.976 1.00 96.06 78 PRO A C 1
ATOM 635 O O . PRO A 1 78 ? -27.077 -4.413 28.978 1.00 96.06 78 PRO A O 1
ATOM 638 N N . ASN A 1 79 ? -27.975 -4.782 26.971 1.00 96.19 79 ASN A N 1
ATOM 639 C CA . ASN A 1 79 ? -27.670 -6.219 27.016 1.00 96.19 79 ASN A CA 1
ATOM 640 C C . ASN A 1 79 ? -26.171 -6.508 26.837 1.00 96.19 79 ASN A C 1
ATOM 642 O O . ASN A 1 79 ? -25.685 -7.507 27.363 1.00 96.19 79 ASN A O 1
ATOM 646 N N . VAL A 1 80 ? -25.458 -5.650 26.100 1.00 97.69 80 VAL A N 1
ATOM 647 C CA . VAL A 1 80 ? -23.994 -5.656 26.001 1.00 97.69 80 VAL A CA 1
ATOM 648 C C . VAL A 1 80 ? -23.485 -4.354 26.595 1.00 97.69 80 VAL A C 1
ATOM 650 O O . VAL A 1 80 ? -23.829 -3.277 26.111 1.00 97.69 80 VAL A O 1
ATOM 653 N N . LEU A 1 81 ? -22.704 -4.468 27.659 1.00 97.31 81 LEU A N 1
ATOM 654 C CA . LEU A 1 81 ? -22.213 -3.365 28.461 1.00 97.31 81 LEU A CA 1
ATOM 655 C C . LEU A 1 81 ? -20.732 -3.129 28.162 1.00 97.31 81 LEU A C 1
ATOM 657 O O . LEU A 1 81 ? -19.888 -3.989 28.420 1.00 97.31 81 LEU A O 1
ATOM 661 N N . HIS A 1 82 ? -20.436 -1.954 27.616 1.00 98.19 82 HIS A N 1
ATOM 662 C CA . HIS A 1 82 ? -19.081 -1.486 27.359 1.00 98.19 82 HIS A CA 1
ATOM 663 C C . HIS A 1 82 ? -18.621 -0.576 28.493 1.00 98.19 82 HIS A C 1
ATOM 665 O O . HIS A 1 82 ? -19.238 0.455 28.760 1.00 98.19 82 HIS A O 1
ATOM 671 N N . LEU A 1 83 ? -17.533 -0.963 29.153 1.00 97.88 83 LEU A N 1
ATOM 672 C CA . LEU A 1 83 ? -16.954 -0.226 30.270 1.00 97.88 83 LEU A CA 1
ATOM 673 C C . LEU A 1 83 ? -15.558 0.231 29.873 1.00 97.88 83 LEU A C 1
ATOM 675 O O . LEU A 1 83 ? -14.641 -0.582 29.741 1.00 97.88 83 LEU A O 1
ATOM 679 N N . GLN A 1 84 ? -15.402 1.530 29.661 1.00 97.38 84 GLN A N 1
ATOM 680 C CA . GLN A 1 84 ? -14.117 2.140 29.370 1.00 97.38 84 GLN A CA 1
ATOM 681 C C . GLN A 1 84 ? -13.436 2.517 30.683 1.00 97.38 84 GLN A C 1
ATOM 683 O O . GLN A 1 84 ? -13.962 3.300 31.472 1.00 97.38 84 GLN A O 1
ATOM 688 N N . LEU A 1 85 ? -12.247 1.974 30.917 1.00 96.44 85 LEU A N 1
ATOM 689 C CA . LEU A 1 85 ? -11.446 2.288 32.092 1.00 96.44 85 LEU A CA 1
ATOM 690 C C . LEU A 1 85 ? -10.584 3.509 31.768 1.00 96.44 85 LEU A C 1
ATOM 692 O O . LEU A 1 85 ? -9.698 3.433 30.912 1.00 96.44 85 LEU A O 1
ATOM 696 N N . LYS A 1 86 ? -10.833 4.639 32.440 1.00 94.44 86 LYS A N 1
ATOM 697 C CA . LYS A 1 86 ? -10.057 5.878 32.285 1.00 94.44 86 LYS A CA 1
ATOM 698 C C . LYS A 1 86 ? -8.646 5.687 32.840 1.00 94.44 86 LYS A C 1
ATOM 700 O O . LYS A 1 86 ? -8.339 6.044 33.969 1.00 94.44 86 LYS A O 1
ATOM 705 N N . ARG A 1 87 ? -7.786 5.067 32.032 1.00 92.12 87 ARG A N 1
ATOM 706 C CA . ARG A 1 87 ? -6.367 4.835 32.328 1.00 92.12 87 ARG A CA 1
ATOM 707 C C . ARG A 1 87 ? -5.448 5.886 31.728 1.00 92.12 87 ARG A C 1
ATOM 709 O O . ARG A 1 87 ? -4.242 5.692 31.759 1.00 92.12 87 ARG A O 1
ATOM 716 N N . PHE A 1 88 ? -5.988 6.960 31.173 1.00 90.62 88 PHE A N 1
ATOM 717 C CA . PHE A 1 88 ? -5.209 8.068 30.644 1.00 90.62 88 PHE A CA 1
ATOM 718 C C . PHE A 1 88 ? -5.763 9.348 31.250 1.00 90.62 88 PHE A C 1
ATOM 720 O O . PHE A 1 88 ? -6.914 9.698 31.001 1.00 90.62 88 PHE A O 1
ATOM 727 N N . GLU A 1 89 ? -4.951 10.011 32.062 1.00 87.19 89 GLU A N 1
ATOM 728 C CA . GLU A 1 89 ? -5.315 11.248 32.748 1.00 87.19 89 GLU A CA 1
ATOM 729 C C . GLU A 1 89 ? -4.215 12.290 32.548 1.00 87.19 89 GLU A C 1
ATOM 731 O O . GLU A 1 89 ? -3.048 11.955 32.328 1.00 87.19 89 GLU A O 1
ATOM 736 N N . TYR A 1 90 ? -4.602 13.562 32.591 1.00 86.75 90 TYR A N 1
ATOM 737 C CA . TYR A 1 90 ? -3.667 14.672 32.486 1.00 86.75 90 TYR A CA 1
ATOM 738 C C . TYR A 1 90 ? -3.014 14.933 33.843 1.00 86.75 90 TYR A C 1
ATOM 740 O O . TYR A 1 90 ? -3.699 15.289 34.802 1.00 86.75 90 TYR A O 1
ATOM 748 N N . ASP A 1 91 ? -1.695 14.779 33.928 1.00 83.81 91 ASP A N 1
ATOM 749 C CA . ASP A 1 91 ? -0.939 15.133 35.125 1.00 83.81 91 ASP A CA 1
ATOM 750 C C . ASP A 1 91 ? -0.535 16.611 35.047 1.00 83.81 91 ASP A C 1
ATOM 752 O O . ASP A 1 91 ? 0.365 16.989 34.295 1.00 83.81 91 ASP A O 1
ATOM 756 N N . ILE A 1 92 ? -1.198 17.447 35.852 1.00 83.81 92 ILE A N 1
ATOM 757 C CA . ILE A 1 92 ? -0.960 18.898 35.918 1.00 83.81 92 ILE A CA 1
ATOM 758 C C . ILE A 1 92 ? 0.467 19.217 36.388 1.00 83.81 92 ILE A C 1
ATOM 760 O O . ILE A 1 92 ? 1.044 20.210 35.958 1.00 83.81 92 ILE A O 1
ATOM 764 N N . GLN A 1 93 ? 1.064 18.398 37.262 1.00 86.44 93 GLN A N 1
ATOM 765 C CA . GLN A 1 93 ? 2.416 18.661 37.769 1.00 86.44 93 GLN A CA 1
ATOM 766 C C . GLN A 1 93 ? 3.480 18.413 36.702 1.00 86.44 93 GLN A C 1
ATOM 768 O O . GLN A 1 93 ? 4.541 19.037 36.724 1.00 86.44 93 GLN A O 1
ATOM 773 N N . ARG A 1 94 ? 3.212 17.476 35.791 1.00 80.50 94 ARG A N 1
ATOM 774 C CA . ARG A 1 94 ? 4.129 17.080 34.716 1.00 80.50 94 ARG A CA 1
ATOM 775 C C . ARG A 1 94 ? 3.772 17.673 33.359 1.00 80.50 94 ARG A C 1
ATOM 777 O O . ARG A 1 94 ? 4.523 17.452 32.413 1.00 80.50 94 ARG A O 1
ATOM 784 N N . ASP A 1 95 ? 2.658 18.396 33.282 1.00 87.44 95 ASP A N 1
ATOM 785 C CA . ASP A 1 95 ? 2.121 19.015 32.070 1.00 87.44 95 ASP A CA 1
ATOM 786 C C . ASP A 1 95 ? 2.026 18.018 30.900 1.00 87.44 95 ASP A C 1
ATOM 788 O O . ASP A 1 95 ? 2.400 18.293 29.760 1.00 87.44 95 ASP A O 1
ATOM 792 N N . THR A 1 96 ? 1.610 16.782 31.202 1.00 86.94 96 THR A N 1
ATOM 793 C CA . THR A 1 96 ? 1.596 15.692 30.223 1.00 86.94 96 THR A CA 1
ATOM 794 C C . THR A 1 96 ? 0.513 14.663 30.520 1.00 86.94 96 THR A C 1
ATOM 796 O O . THR A 1 96 ? 0.135 14.430 31.669 1.00 86.94 96 THR A O 1
ATOM 799 N N . MET A 1 97 ? 0.019 14.013 29.468 1.00 87.31 97 MET A N 1
ATOM 800 C CA . MET A 1 97 ? -0.900 12.887 29.596 1.00 87.31 97 MET A CA 1
ATOM 801 C C . MET A 1 97 ? -0.139 11.659 30.096 1.00 87.31 97 MET A C 1
ATOM 803 O O . MET A 1 97 ? 0.901 11.278 29.558 1.00 87.31 97 MET A O 1
ATOM 807 N N . MET A 1 98 ? -0.673 11.010 31.122 1.00 87.62 98 MET A N 1
ATOM 808 C CA . MET A 1 98 ? -0.051 9.862 31.759 1.00 87.62 98 MET A CA 1
ATOM 809 C C . MET A 1 98 ? -0.976 8.656 31.765 1.00 87.62 98 MET A C 1
ATOM 811 O O . MET A 1 98 ? -2.180 8.760 31.995 1.00 87.62 98 MET A O 1
ATOM 815 N N . LYS A 1 99 ? -0.380 7.480 31.544 1.00 90.00 99 LYS A N 1
ATOM 816 C CA . LYS A 1 99 ? -1.081 6.209 31.694 1.00 90.00 99 LYS A CA 1
ATOM 817 C C . LYS A 1 99 ? -1.104 5.776 33.163 1.00 90.00 99 LYS A C 1
ATOM 819 O O . LYS A 1 99 ? -0.052 5.605 33.779 1.00 90.00 99 LYS A O 1
ATOM 824 N N . ILE A 1 100 ? -2.295 5.509 33.685 1.00 90.00 100 ILE A N 1
ATOM 825 C CA . ILE A 1 100 ? -2.533 4.955 35.016 1.00 90.00 100 ILE A CA 1
ATOM 826 C C . ILE A 1 100 ? -2.381 3.440 34.950 1.00 90.00 100 ILE A C 1
ATOM 828 O O . ILE A 1 100 ? -3.247 2.705 34.459 1.00 90.00 100 ILE A O 1
ATOM 832 N N . ASN A 1 101 ? -1.258 2.968 35.479 1.00 89.56 101 ASN A N 1
ATOM 833 C CA . ASN A 1 101 ? -0.954 1.546 35.592 1.00 89.56 101 ASN A CA 1
ATOM 834 C C . ASN A 1 101 ? -1.310 0.983 36.972 1.00 89.56 101 ASN A C 1
ATOM 836 O O . ASN A 1 101 ? -0.841 -0.097 37.317 1.00 89.56 101 ASN A O 1
ATOM 840 N N . ASP A 1 102 ? -2.140 1.679 37.748 1.00 90.69 102 ASP A N 1
ATOM 841 C CA . ASP A 1 102 ? -2.595 1.206 39.051 1.00 90.69 102 ASP A CA 1
ATOM 842 C C . ASP A 1 102 ? -3.365 -0.109 38.930 1.00 90.69 102 ASP A C 1
ATOM 844 O O . ASP A 1 102 ? -3.992 -0.416 37.903 1.00 90.69 102 ASP A O 1
ATOM 848 N N . ARG A 1 103 ? -3.287 -0.903 40.002 1.00 93.19 103 ARG A N 1
ATOM 849 C CA . ARG A 1 103 ? -3.983 -2.181 40.097 1.00 93.19 103 ARG A CA 1
ATOM 850 C C . ARG A 1 103 ? -5.483 -1.932 40.226 1.00 93.19 103 ARG A C 1
ATOM 852 O O . ARG A 1 103 ? -5.921 -1.371 41.223 1.00 93.19 103 ARG A O 1
ATOM 859 N N . TYR A 1 104 ? -6.238 -2.423 39.254 1.00 95.31 104 TYR A N 1
ATOM 860 C CA . TYR A 1 104 ? -7.683 -2.287 39.160 1.00 95.31 104 TYR A CA 1
ATOM 861 C C . TYR A 1 104 ? -8.314 -3.647 38.877 1.00 95.31 104 TYR A C 1
ATOM 863 O O . TYR A 1 104 ? -8.075 -4.239 37.822 1.00 95.31 104 TYR A O 1
ATOM 871 N N . GLU A 1 105 ? -9.092 -4.154 39.825 1.00 96.50 105 GLU A N 1
ATOM 872 C CA . GLU A 1 105 ? -9.733 -5.463 39.707 1.00 96.50 105 GLU A CA 1
ATOM 873 C C . GLU A 1 105 ? -11.097 -5.373 39.019 1.00 96.50 105 GLU A C 1
ATOM 875 O O . GLU A 1 105 ? -11.905 -4.489 39.299 1.00 96.50 105 GLU A O 1
ATOM 880 N N . PHE A 1 106 ? -11.397 -6.346 38.168 1.00 97.50 106 PHE A N 1
ATOM 881 C CA . PHE A 1 106 ? -12.719 -6.518 37.577 1.00 97.50 106 PHE A CA 1
ATOM 882 C C . PHE A 1 106 ? -13.139 -7.991 37.673 1.00 97.50 106 PHE A C 1
ATOM 884 O O . PHE A 1 106 ? -12.313 -8.878 37.435 1.00 97.50 106 PHE A O 1
ATOM 891 N N . PRO A 1 107 ? -14.390 -8.278 38.073 1.00 96.50 107 PRO A N 1
ATOM 892 C CA . PRO A 1 107 ? -14.847 -9.644 38.292 1.00 96.50 107 PRO A CA 1
ATOM 893 C C . PRO A 1 107 ? -15.284 -10.312 36.983 1.00 96.50 107 PRO A C 1
ATOM 895 O O . PRO A 1 107 ? -15.697 -9.645 36.039 1.00 96.50 107 PRO A O 1
ATOM 898 N N . GLU A 1 108 ? -15.282 -11.644 36.932 1.00 95.31 108 GLU A N 1
ATOM 899 C CA . GLU A 1 108 ? -15.899 -12.374 35.812 1.00 95.31 108 GLU A CA 1
ATOM 900 C C . GLU A 1 108 ? -17.421 -12.154 35.760 1.00 95.31 108 GLU A C 1
ATOM 902 O O . GLU A 1 108 ? -18.003 -12.068 34.681 1.00 95.31 108 GLU A O 1
ATOM 907 N N . ILE A 1 109 ? -18.065 -12.038 36.924 1.00 96.81 109 ILE A N 1
ATOM 908 C CA . ILE A 1 109 ? -19.505 -11.814 37.059 1.00 96.81 109 ILE A CA 1
ATOM 909 C C . ILE A 1 109 ? -19.731 -10.468 37.743 1.00 96.81 109 ILE A C 1
ATOM 911 O O . ILE A 1 109 ? -19.207 -10.225 38.829 1.00 96.81 109 ILE A O 1
ATOM 915 N N . PHE A 1 110 ? -20.524 -9.605 37.115 1.00 96.75 110 PHE A N 1
ATOM 916 C CA . PHE A 1 110 ? -20.853 -8.276 37.620 1.00 96.75 110 PHE A CA 1
ATOM 917 C C . PHE A 1 110 ? -22.364 -8.143 37.814 1.00 96.75 110 PHE A C 1
ATOM 919 O O . PHE A 1 110 ? -23.130 -8.376 36.882 1.00 96.75 110 PHE A O 1
ATOM 926 N N . ASP A 1 111 ? -22.797 -7.772 39.016 1.00 95.88 111 ASP A N 1
ATOM 927 C CA . ASP A 1 111 ? -24.200 -7.470 39.292 1.00 95.88 111 ASP A CA 1
ATOM 928 C C . ASP A 1 111 ? -24.444 -5.960 39.206 1.00 95.88 111 ASP A C 1
ATOM 930 O O . ASP A 1 111 ? -23.931 -5.191 40.020 1.00 95.88 111 ASP A O 1
ATOM 934 N N . ALA A 1 112 ? -25.226 -5.546 38.208 1.00 94.19 112 ALA A N 1
ATOM 935 C CA . ALA A 1 112 ? -25.560 -4.145 37.982 1.00 94.19 112 ALA A CA 1
ATOM 936 C C . ALA A 1 112 ? -26.841 -3.708 38.718 1.00 94.19 112 ALA A C 1
ATOM 938 O O . ALA A 1 112 ? -27.133 -2.512 38.779 1.00 94.19 112 ALA A O 1
ATOM 939 N N . ALA A 1 113 ? -27.606 -4.650 39.290 1.00 92.62 113 ALA A N 1
ATOM 940 C CA . ALA A 1 113 ? -28.878 -4.365 39.955 1.00 92.62 113 ALA A CA 1
ATOM 941 C C . ALA A 1 113 ? -28.796 -3.299 41.070 1.00 92.62 113 ALA A C 1
ATOM 943 O O . ALA A 1 113 ? -29.725 -2.490 41.156 1.00 92.62 113 ALA A O 1
ATOM 944 N N . PRO A 1 114 ? -27.725 -3.230 41.895 1.00 91.75 114 PRO A N 1
ATOM 945 C CA . PRO A 1 114 ? -27.617 -2.229 42.959 1.00 91.75 114 PRO A CA 1
ATOM 946 C C . PRO A 1 114 ? -27.534 -0.777 42.472 1.00 91.75 114 PRO A C 1
ATOM 948 O O . PRO A 1 114 ? -27.803 0.131 43.250 1.00 91.75 114 PRO A O 1
ATOM 951 N N . TYR A 1 115 ? -27.154 -0.552 41.212 1.00 91.25 115 TYR A N 1
ATOM 952 C CA . TYR A 1 115 ? -26.940 0.787 40.649 1.00 91.25 115 TYR A CA 1
ATOM 953 C C . TYR A 1 115 ? -28.144 1.302 39.847 1.00 91.25 115 TYR A C 1
ATOM 955 O O . TYR A 1 115 ? -28.127 2.435 39.368 1.00 91.25 115 TYR A O 1
ATOM 963 N N . LEU A 1 116 ? -29.181 0.474 39.686 1.00 91.38 116 LEU A N 1
ATOM 964 C CA . LEU A 1 116 ? -30.424 0.847 39.017 1.00 91.38 116 LEU A CA 1
ATOM 965 C C . LEU A 1 116 ? -31.341 1.660 39.934 1.00 91.38 116 LEU A C 1
ATOM 967 O O . LEU A 1 116 ? -31.444 1.375 41.130 1.00 91.38 116 LEU A O 1
ATOM 971 N N . SER A 1 117 ? -32.084 2.600 39.344 1.00 89.38 117 SER A N 1
ATOM 972 C CA . SER A 1 117 ? -33.135 3.353 40.032 1.00 89.38 117 SER A CA 1
ATOM 973 C C . SER A 1 117 ? -34.131 2.426 40.731 1.00 89.38 117 SER A C 1
ATOM 975 O O . SER A 1 117 ? -34.376 1.297 40.298 1.00 89.38 117 SER A O 1
ATOM 977 N N . GLU A 1 118 ? -34.748 2.908 41.806 1.00 85.12 118 GLU A N 1
ATOM 978 C CA . GLU A 1 118 ? -35.808 2.167 42.502 1.00 85.12 118 GLU A CA 1
ATOM 979 C C . GLU A 1 118 ? -36.989 1.861 41.573 1.00 85.12 118 GLU A C 1
ATOM 981 O O . GLU A 1 118 ? -37.505 0.747 41.599 1.00 85.12 118 GLU A O 1
ATOM 986 N N . ASP A 1 119 ? -37.299 2.792 40.668 1.00 84.81 119 ASP A N 1
ATOM 987 C CA . ASP A 1 119 ? -38.356 2.672 39.658 1.00 84.81 119 ASP A CA 1
ATOM 988 C C . ASP A 1 119 ? -37.976 1.797 38.446 1.00 84.81 119 ASP A C 1
ATOM 990 O O . ASP A 1 119 ? -38.763 1.660 37.508 1.00 84.81 119 ASP A O 1
ATOM 994 N N . ALA A 1 120 ? -36.756 1.243 38.403 1.00 86.00 120 ALA A N 1
ATOM 995 C CA . ALA A 1 120 ? -36.323 0.415 37.279 1.00 86.00 120 ALA A CA 1
ATOM 996 C C . ALA A 1 120 ? -37.012 -0.957 37.295 1.00 86.00 120 ALA A C 1
ATOM 998 O O . ALA A 1 120 ? -37.280 -1.532 38.351 1.00 86.00 120 ALA A O 1
ATOM 999 N N . ASP A 1 121 ? -37.216 -1.533 36.109 1.00 84.62 121 ASP A N 1
ATOM 1000 C CA . ASP A 1 121 ? -37.715 -2.900 35.983 1.00 84.62 121 ASP A CA 1
ATOM 1001 C C . ASP A 1 121 ? -36.677 -3.911 36.505 1.00 84.62 121 ASP A C 1
ATOM 1003 O O . ASP A 1 121 ? -35.632 -4.150 35.893 1.00 84.62 121 ASP A O 1
ATOM 1007 N N . LYS A 1 122 ? -36.975 -4.512 37.659 1.00 86.06 122 LYS A N 1
ATOM 1008 C CA . LYS A 1 122 ? -36.163 -5.546 38.321 1.00 86.06 122 LYS A CA 1
ATOM 1009 C C . LYS A 1 122 ? -36.790 -6.943 38.201 1.00 86.06 122 LYS A C 1
ATOM 1011 O O . LYS A 1 122 ? -36.445 -7.829 38.977 1.00 86.06 122 LYS A O 1
ATOM 1016 N N . SER A 1 123 ? -37.711 -7.149 37.253 1.00 86.69 123 SER A N 1
ATOM 1017 C CA . SER A 1 123 ? -38.351 -8.453 37.009 1.00 86.69 123 SER A CA 1
ATOM 1018 C C . SER A 1 123 ? -37.368 -9.527 36.526 1.00 86.69 123 SER A C 1
ATOM 1020 O O . SER A 1 123 ? -37.529 -10.707 36.834 1.00 86.69 123 SER A O 1
ATOM 1022 N N . GLU A 1 124 ? -36.323 -9.118 35.805 1.00 87.56 124 GLU A N 1
ATOM 1023 C CA . GLU A 1 124 ? -35.241 -9.976 35.328 1.00 87.56 124 GLU A CA 1
ATOM 1024 C C . GLU A 1 124 ? -33.920 -9.664 36.049 1.00 87.56 124 GLU A C 1
ATOM 1026 O O . GLU A 1 124 ? -33.646 -8.523 36.421 1.00 87.56 124 GLU A O 1
ATOM 1031 N N . SER A 1 125 ? -33.039 -10.665 36.162 1.00 92.12 125 SER A N 1
ATOM 1032 C CA . SER A 1 125 ? -31.689 -10.467 36.705 1.00 92.12 125 SER A CA 1
ATOM 1033 C C . SER A 1 125 ? -30.863 -9.495 35.849 1.00 92.12 125 SER A C 1
ATOM 1035 O O . SER A 1 125 ? -30.851 -9.579 34.616 1.00 92.12 125 SER A O 1
ATOM 1037 N N . TRP A 1 126 ? -30.141 -8.589 36.510 1.00 94.25 126 TRP A N 1
ATOM 1038 C CA . TRP A 1 126 ? -29.177 -7.658 35.911 1.00 94.25 126 TRP A CA 1
ATOM 1039 C C . TRP A 1 126 ? -27.729 -8.111 36.138 1.00 94.25 126 TRP A C 1
ATOM 1041 O O . TRP A 1 126 ? -26.812 -7.298 36.226 1.00 94.25 126 TRP A O 1
ATOM 1051 N N . THR A 1 127 ? -27.524 -9.426 36.228 1.00 96.88 127 THR A N 1
ATOM 1052 C CA . THR A 1 127 ? -26.200 -10.040 36.284 1.00 96.88 127 THR A CA 1
ATOM 1053 C C . THR A 1 127 ? -25.584 -10.142 34.889 1.00 96.88 127 THR A C 1
ATOM 1055 O O . THR A 1 127 ? -26.206 -10.609 33.928 1.00 96.88 127 THR A O 1
ATOM 1058 N N . TYR A 1 128 ? -24.326 -9.737 34.790 1.00 97.44 128 TYR A N 1
ATOM 1059 C CA . TYR A 1 128 ? -23.519 -9.748 33.584 1.00 97.44 128 TYR A CA 1
ATOM 1060 C C . TYR A 1 128 ? -22.347 -10.718 33.714 1.00 97.44 128 TYR A C 1
ATOM 1062 O O . TYR A 1 128 ? -21.768 -10.872 34.787 1.00 97.44 128 TYR A O 1
ATOM 1070 N N . GLN A 1 129 ? -21.972 -11.331 32.597 1.00 96.56 129 GLN A N 1
ATOM 1071 C CA . GLN A 1 129 ? -20.776 -12.152 32.454 1.00 96.56 129 GLN A CA 1
ATOM 1072 C C . GLN A 1 129 ? -19.748 -11.428 31.586 1.00 96.56 129 GLN A C 1
ATOM 1074 O O . GLN A 1 129 ? -20.096 -10.844 30.558 1.00 96.56 129 GLN A O 1
ATOM 1079 N N . LEU A 1 130 ? -18.482 -11.480 31.991 1.00 97.75 130 LEU A N 1
ATOM 1080 C CA . LEU A 1 130 ? -17.361 -10.951 31.230 1.00 97.75 130 LEU A CA 1
ATOM 1081 C C . LEU A 1 130 ? -17.234 -11.704 29.900 1.00 97.75 130 LEU A C 1
ATOM 1083 O O . LEU A 1 130 ? -17.085 -12.925 29.871 1.00 97.75 130 LEU A O 1
ATOM 1087 N N . HIS A 1 131 ? -17.281 -10.959 28.803 1.00 97.75 131 HIS A N 1
ATOM 1088 C CA . HIS A 1 131 ? -17.140 -11.472 27.444 1.00 97.75 131 HIS A CA 1
ATOM 1089 C C . HIS A 1 131 ? -15.800 -11.074 26.824 1.00 97.75 131 HIS A C 1
ATOM 1091 O O . HIS A 1 131 ? -15.192 -11.878 26.119 1.00 97.75 131 HIS A O 1
ATOM 1097 N N . GLY A 1 132 ? -15.325 -9.856 27.100 1.00 97.56 132 GLY A N 1
ATOM 1098 C CA . GLY A 1 132 ? -14.108 -9.326 26.500 1.00 97.56 132 GLY A CA 1
ATOM 1099 C C . GLY A 1 132 ? -13.294 -8.436 27.431 1.00 97.56 132 GLY A C 1
ATOM 1100 O O . GLY A 1 132 ? -13.848 -7.639 28.185 1.00 97.56 132 GLY A O 1
ATOM 1101 N N . VAL A 1 133 ? -11.971 -8.552 27.345 1.00 98.31 133 VAL A N 1
ATOM 1102 C CA . VAL A 1 133 ? -10.994 -7.683 28.009 1.00 98.31 133 VAL A CA 1
ATOM 1103 C C . VAL A 1 133 ? -10.043 -7.168 26.942 1.00 98.31 133 VAL A C 1
ATOM 1105 O O . VAL A 1 133 ? -9.235 -7.931 26.414 1.00 98.31 133 VAL A O 1
ATOM 1108 N N . LEU A 1 134 ? -10.134 -5.884 26.612 1.00 98.00 134 LEU A N 1
ATOM 1109 C CA . LEU A 1 134 ? -9.208 -5.253 25.684 1.00 98.00 134 LEU A CA 1
ATOM 1110 C C . LEU A 1 134 ? -8.054 -4.660 26.492 1.00 98.00 134 LEU A C 1
ATOM 1112 O O . LEU A 1 134 ? -8.257 -3.939 27.476 1.00 98.00 134 LEU A O 1
ATOM 1116 N N . VAL A 1 135 ? -6.834 -4.996 26.092 1.00 97.06 135 VAL A N 1
ATOM 1117 C CA . VAL A 1 135 ? -5.611 -4.725 26.842 1.00 97.06 135 VAL A CA 1
ATOM 1118 C C . VAL A 1 135 ? -4.716 -3.807 26.034 1.00 97.06 135 VAL A C 1
ATOM 1120 O O . VAL A 1 135 ? -4.531 -3.993 24.835 1.00 97.06 135 VAL A O 1
ATOM 1123 N N . HIS A 1 136 ? -4.146 -2.822 26.721 1.00 94.88 136 HIS A N 1
ATOM 1124 C CA . HIS A 1 136 ? -3.134 -1.944 26.163 1.00 94.88 136 HIS A CA 1
ATOM 1125 C C . HIS A 1 136 ? -1.808 -2.170 26.891 1.00 94.88 136 HIS A C 1
ATOM 1127 O O . HIS A 1 136 ? -1.699 -1.938 28.105 1.00 94.88 136 HIS A O 1
ATOM 1133 N N . SER A 1 137 ? -0.800 -2.625 26.151 1.00 92.38 137 SER A N 1
ATOM 1134 C CA . SER A 1 137 ? 0.566 -2.806 26.634 1.00 92.38 137 SER A CA 1
ATOM 1135 C C . SER A 1 137 ? 1.457 -1.684 26.129 1.00 92.38 137 SER A C 1
ATOM 1137 O O . SER A 1 137 ? 1.557 -1.491 24.930 1.00 92.38 137 SER A O 1
ATOM 1139 N N . GLY A 1 138 ? 2.104 -0.957 27.036 1.00 89.12 138 GLY A N 1
ATOM 1140 C CA . GLY A 1 138 ? 2.944 0.192 26.691 1.00 89.12 138 GLY A CA 1
ATOM 1141 C C . GLY A 1 138 ? 2.457 1.485 27.334 1.00 89.12 138 GLY A C 1
ATOM 1142 O O . GLY A 1 138 ? 1.680 1.458 28.301 1.00 89.12 138 GLY A O 1
ATOM 1143 N N . ASP A 1 139 ? 2.941 2.604 26.807 1.00 83.19 139 ASP A N 1
ATOM 1144 C CA . ASP A 1 139 ? 2.692 3.961 27.289 1.00 83.19 139 ASP A CA 1
ATOM 1145 C C . ASP A 1 139 ? 1.821 4.770 26.311 1.00 83.19 139 ASP A C 1
ATOM 1147 O O . ASP A 1 139 ? 1.229 4.223 25.389 1.00 83.19 139 ASP A O 1
ATOM 1151 N N . LEU A 1 140 ? 1.670 6.072 26.554 1.00 80.31 140 LEU A N 1
ATOM 1152 C CA . LEU A 1 140 ? 0.844 6.943 25.717 1.00 80.31 140 LEU A CA 1
ATOM 1153 C C . LEU A 1 140 ? 1.346 7.048 24.263 1.00 80.31 140 LEU A C 1
ATOM 1155 O O . LEU A 1 140 ? 0.538 7.195 23.351 1.00 80.31 140 LEU A O 1
ATOM 1159 N N . ASN A 1 141 ? 2.662 7.020 24.053 1.00 81.44 141 ASN A N 1
ATOM 1160 C CA . ASN A 1 141 ? 3.289 7.311 22.764 1.00 81.44 141 ASN A CA 1
ATOM 1161 C C . ASN A 1 141 ? 3.515 6.046 21.934 1.00 81.44 141 ASN A C 1
ATOM 1163 O O . ASN A 1 141 ? 3.541 6.109 20.706 1.00 81.44 141 ASN A O 1
ATOM 1167 N N . ALA A 1 142 ? 3.712 4.910 22.601 1.00 84.25 142 ALA A N 1
ATOM 1168 C CA . ALA A 1 142 ? 3.921 3.625 21.966 1.00 84.25 142 ALA A CA 1
ATOM 1169 C C . ALA A 1 142 ? 3.283 2.509 22.792 1.00 84.25 142 ALA A C 1
ATOM 1171 O O . ALA A 1 142 ? 3.576 2.321 23.978 1.00 84.25 142 ALA A O 1
ATOM 1172 N N . GLY A 1 143 ? 2.464 1.707 22.124 1.00 89.25 143 GLY A N 1
ATOM 1173 C CA . GLY A 1 143 ? 1.872 0.538 22.734 1.00 89.25 143 GLY A CA 1
ATOM 1174 C C . GLY A 1 143 ? 1.313 -0.444 21.723 1.00 89.25 143 GLY A C 1
ATOM 1175 O O . GLY A 1 143 ? 1.322 -0.210 20.516 1.00 89.25 143 GLY A O 1
ATOM 1176 N N . HIS A 1 144 ? 0.864 -1.570 22.256 1.00 94.75 144 HIS A N 1
ATOM 1177 C CA . HIS A 1 144 ? 0.308 -2.691 21.526 1.00 94.75 144 HIS A CA 1
ATOM 1178 C C . HIS A 1 144 ? -1.046 -3.066 22.112 1.00 94.75 144 HIS A C 1
ATOM 1180 O O . HIS A 1 144 ? -1.205 -3.136 23.339 1.00 94.75 144 HIS A O 1
ATOM 1186 N N . TYR A 1 145 ? -2.012 -3.311 21.235 1.00 95.75 145 TYR A N 1
ATOM 1187 C CA . TYR A 1 145 ? -3.375 -3.656 21.607 1.00 95.75 145 TYR A CA 1
ATOM 1188 C C . TYR A 1 145 ? -3.643 -5.117 21.291 1.00 95.75 145 TYR A C 1
ATOM 1190 O O . TYR A 1 145 ? -3.363 -5.592 20.200 1.00 95.75 145 TYR A O 1
ATOM 1198 N N . TYR A 1 146 ? -4.230 -5.819 22.249 1.00 97.31 146 TYR A N 1
ATOM 1199 C CA . TYR A 1 146 ? -4.717 -7.180 22.059 1.00 97.31 146 TYR A CA 1
ATOM 1200 C C . TYR A 1 146 ? -5.955 -7.393 22.925 1.00 97.31 146 TYR A C 1
ATOM 1202 O O . TYR A 1 146 ? -6.238 -6.609 23.835 1.00 97.31 146 TYR A O 1
ATOM 1210 N N . ALA A 1 147 ? -6.714 -8.448 22.647 1.00 98.19 147 ALA A N 1
ATOM 1211 C CA . ALA A 1 147 ? -7.960 -8.715 23.353 1.00 98.19 147 ALA A CA 1
ATOM 1212 C C . ALA A 1 147 ? -8.018 -10.148 23.873 1.00 98.19 147 ALA A C 1
ATOM 1214 O O . ALA A 1 147 ? -7.603 -11.084 23.197 1.00 98.19 147 ALA A O 1
ATOM 1215 N N . PHE A 1 148 ? -8.591 -10.329 25.056 1.00 98.31 148 PHE A N 1
AT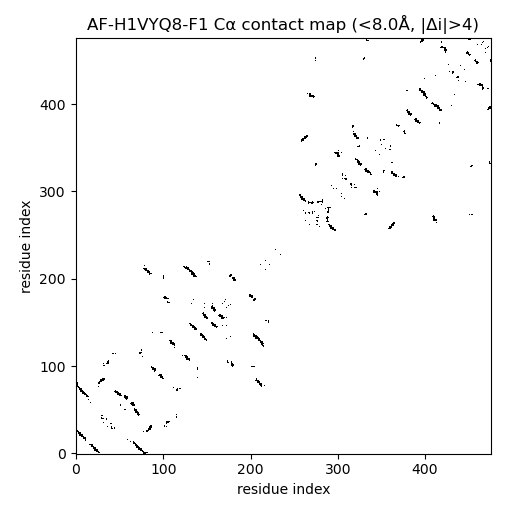OM 1216 C CA . PHE A 1 148 ? -9.094 -11.622 25.494 1.00 98.31 148 PHE A CA 1
ATOM 1217 C C . PHE A 1 148 ? -10.593 -11.658 25.255 1.00 98.31 148 PHE A C 1
ATOM 1219 O O . PHE A 1 148 ? -11.307 -10.823 25.803 1.00 98.31 148 PHE A O 1
ATOM 1226 N N . LEU A 1 149 ? -11.076 -12.610 24.465 1.00 98.00 149 LEU A N 1
ATOM 1227 C CA . LEU A 1 149 ? -12.502 -12.774 24.187 1.00 98.00 149 LEU A CA 1
ATOM 1228 C C . LEU A 1 149 ? -12.941 -14.185 24.560 1.00 98.00 149 LEU A C 1
ATOM 1230 O O . LEU A 1 149 ? -12.175 -15.134 24.394 1.00 98.00 149 LEU A O 1
ATOM 1234 N N . LYS A 1 150 ? -14.179 -14.315 25.035 1.00 96.50 150 LYS A N 1
ATOM 1235 C CA . LYS A 1 150 ? -14.869 -15.585 25.274 1.00 96.50 150 LYS A CA 1
ATOM 1236 C C . LYS A 1 150 ? -15.992 -15.731 24.238 1.00 96.50 150 LYS A C 1
ATOM 1238 O O . LYS A 1 150 ? -17.093 -15.232 24.479 1.00 96.50 150 LYS A O 1
ATOM 1243 N N . PRO A 1 151 ? -15.730 -16.353 23.071 1.00 93.81 151 PRO A N 1
ATOM 1244 C CA . PRO A 1 151 ? -16.676 -16.354 21.952 1.00 93.81 151 PRO A CA 1
ATOM 1245 C C . PRO A 1 151 ? -17.956 -17.147 22.239 1.00 93.81 151 PRO A C 1
ATOM 1247 O O . PRO A 1 151 ? -19.019 -16.810 21.731 1.00 93.81 151 PRO A O 1
ATOM 1250 N N . GLU A 1 152 ? -17.856 -18.185 23.069 1.00 91.94 152 GLU A N 1
ATOM 1251 C CA . GLU A 1 152 ? -18.961 -19.077 23.421 1.00 91.94 152 GLU A CA 1
ATOM 1252 C C . GLU A 1 152 ? -19.378 -18.880 24.883 1.00 91.94 152 GLU A C 1
ATOM 1254 O O . GLU A 1 152 ? -18.531 -18.688 25.758 1.00 91.94 152 GLU A O 1
ATOM 1259 N N . LYS A 1 153 ? -20.678 -19.016 25.169 1.00 88.38 153 LYS A N 1
ATOM 1260 C CA . LYS A 1 153 ? -21.269 -18.879 26.514 1.00 88.38 153 LYS A CA 1
ATOM 1261 C C . LYS A 1 153 ? -20.502 -19.652 27.599 1.00 88.38 153 LYS A C 1
ATOM 1263 O O . LYS A 1 153 ? -20.095 -19.074 28.610 1.00 88.38 153 LYS A O 1
ATOM 1268 N N . ASP A 1 154 ? -20.232 -20.930 27.338 1.00 88.31 154 ASP A N 1
ATOM 1269 C CA . ASP A 1 154 ? -19.565 -21.861 28.260 1.00 88.31 154 ASP A CA 1
ATOM 1270 C C . ASP A 1 154 ? -18.163 -22.282 27.772 1.00 88.31 154 ASP A C 1
ATOM 1272 O O . ASP A 1 154 ? -17.611 -23.290 28.213 1.00 88.31 154 ASP A O 1
ATOM 1276 N N . GLY A 1 155 ? -17.575 -21.507 26.854 1.00 90.06 155 GLY A N 1
ATOM 1277 C CA . GLY A 1 155 ? -16.274 -21.797 26.252 1.00 90.06 155 GLY A CA 1
ATOM 1278 C C . GLY A 1 155 ? -15.073 -21.250 27.025 1.00 90.06 155 GLY A C 1
ATOM 1279 O O . GLY A 1 155 ? -15.162 -20.806 28.171 1.00 90.06 155 GLY A O 1
ATOM 1280 N N . TRP A 1 156 ? -13.919 -21.260 26.362 1.00 95.00 156 TRP A N 1
ATOM 1281 C CA . TRP A 1 156 ? -12.671 -20.710 26.890 1.00 95.00 156 TRP A CA 1
ATOM 1282 C C . TRP A 1 156 ? -12.464 -19.269 26.434 1.00 95.00 156 TRP A C 1
ATOM 1284 O O . TRP A 1 156 ? -12.975 -18.855 25.394 1.00 95.00 156 TRP A O 1
ATOM 1294 N N . PHE A 1 157 ? -11.656 -18.526 27.186 1.00 97.75 157 PHE A N 1
ATOM 1295 C CA . PHE A 1 157 ? -11.089 -17.290 26.673 1.00 97.75 157 PHE A CA 1
ATOM 1296 C C . PHE A 1 157 ? -9.959 -17.595 25.689 1.00 97.75 157 PHE A C 1
ATOM 1298 O O . PHE A 1 157 ? -9.176 -18.532 25.873 1.00 97.75 157 PHE A O 1
ATOM 1305 N N . TYR A 1 158 ? -9.855 -16.757 24.669 1.00 98.19 158 TYR A N 1
ATOM 1306 C CA . TYR A 1 158 ? -8.765 -16.751 23.709 1.00 98.19 158 TYR A CA 1
ATOM 1307 C C . TYR A 1 158 ? -8.133 -15.366 23.685 1.00 98.19 158 TYR A C 1
ATOM 1309 O O . TYR A 1 158 ? -8.840 -14.359 23.694 1.00 98.19 158 TYR A O 1
ATOM 1317 N N . LYS A 1 159 ? -6.804 -15.325 23.659 1.00 98.19 159 LYS A N 1
ATOM 1318 C CA . LYS A 1 159 ? -6.015 -14.132 23.387 1.00 98.19 159 LYS A CA 1
ATOM 1319 C C . LYS A 1 159 ? -5.933 -13.945 21.872 1.00 98.19 159 LYS A C 1
ATOM 1321 O O . LYS A 1 159 ? -5.385 -14.801 21.182 1.00 98.19 159 LYS A O 1
ATOM 1326 N N . TYR A 1 160 ? -6.463 -12.833 21.389 1.00 98.19 160 TYR A N 1
ATOM 1327 C CA . TYR A 1 160 ? -6.363 -12.349 20.018 1.00 98.19 160 TYR A CA 1
ATOM 1328 C C . TYR A 1 160 ? -5.278 -11.274 19.973 1.00 98.19 160 TYR A C 1
ATOM 1330 O O . TYR A 1 160 ? -5.488 -10.159 20.453 1.00 98.19 160 TYR A O 1
ATOM 1338 N N . ASP A 1 161 ? -4.113 -11.651 19.457 1.00 97.06 161 ASP A N 1
ATOM 1339 C CA . ASP A 1 161 ? -2.907 -10.833 19.349 1.00 97.06 161 ASP A CA 1
ATOM 1340 C C . ASP A 1 161 ? -2.511 -10.775 17.866 1.00 97.06 161 ASP A C 1
ATOM 1342 O O . ASP A 1 161 ? -1.785 -11.637 17.371 1.00 97.06 161 ASP A O 1
ATOM 1346 N N . ASP A 1 162 ? -3.105 -9.821 17.146 1.00 96.69 162 ASP A N 1
ATOM 1347 C CA . ASP A 1 162 ? -3.020 -9.653 15.691 1.00 96.69 162 ASP A CA 1
ATOM 1348 C C . ASP A 1 162 ? -3.274 -10.945 14.890 1.00 96.69 162 ASP A C 1
ATOM 1350 O O . ASP A 1 162 ? -4.407 -11.421 14.790 1.00 96.69 162 ASP A O 1
ATOM 1354 N N . ASP A 1 163 ? -2.224 -11.512 14.293 1.00 95.19 163 ASP A N 1
ATOM 1355 C CA . ASP A 1 163 ? -2.254 -12.710 13.456 1.00 95.19 163 ASP A CA 1
ATOM 1356 C C . ASP A 1 163 ? -2.275 -14.014 14.271 1.00 95.19 163 ASP A C 1
ATOM 1358 O O . ASP A 1 163 ? -2.399 -15.106 13.706 1.00 95.19 163 ASP A O 1
ATOM 1362 N N . LYS A 1 164 ? -2.166 -13.925 15.602 1.00 96.31 164 LYS A N 1
ATOM 1363 C CA . LYS A 1 164 ? -2.060 -15.072 16.506 1.00 96.31 164 LYS A CA 1
ATOM 1364 C C . LYS A 1 164 ? -3.233 -15.133 17.467 1.00 96.31 164 LYS A C 1
ATOM 1366 O O . LYS A 1 164 ? -3.486 -14.224 18.254 1.00 96.31 164 LYS A O 1
ATOM 1371 N N . VAL A 1 165 ? -3.897 -16.286 17.465 1.00 97.75 165 VAL A N 1
ATOM 1372 C CA . VAL A 1 165 ? -4.962 -16.609 18.416 1.00 97.75 165 VAL A CA 1
ATOM 1373 C C . VAL A 1 165 ? -4.517 -17.777 19.285 1.00 97.75 165 VAL A C 1
ATOM 1375 O O . VAL A 1 165 ? -4.229 -18.863 18.779 1.00 97.75 165 VAL A O 1
ATOM 1378 N N . THR A 1 166 ? -4.455 -17.568 20.599 1.00 97.62 166 THR A N 1
ATOM 1379 C CA . THR A 1 166 ? -4.070 -18.604 21.569 1.00 97.62 166 THR A CA 1
ATOM 1380 C C . THR A 1 166 ? -5.108 -18.743 22.671 1.00 97.62 166 THR A C 1
ATOM 1382 O O . THR A 1 166 ? -5.801 -17.799 23.030 1.00 97.62 166 THR A O 1
ATOM 1385 N N . LYS A 1 167 ? -5.247 -19.946 23.222 1.00 97.62 167 LYS A N 1
ATOM 1386 C CA . LYS A 1 167 ? -6.130 -20.193 24.366 1.00 97.62 167 LYS A CA 1
ATOM 1387 C C . LYS A 1 167 ? -5.552 -19.536 25.625 1.00 97.62 167 LYS A C 1
ATOM 1389 O O . LYS A 1 167 ? -4.350 -19.645 25.848 1.00 97.62 167 LYS A O 1
ATOM 1394 N N . ALA A 1 168 ? -6.400 -18.923 26.446 1.00 96.81 168 ALA A N 1
ATOM 1395 C CA . ALA A 1 168 ? -6.008 -18.226 27.668 1.00 96.81 168 ALA A CA 1
ATOM 1396 C C . ALA A 1 168 ? -6.704 -18.798 28.913 1.00 96.81 168 ALA A C 1
ATOM 1398 O O . ALA A 1 168 ? -7.842 -19.274 28.872 1.00 96.81 168 ALA A O 1
ATOM 1399 N N . THR A 1 169 ? -6.008 -18.742 30.042 1.00 96.69 169 THR A N 1
ATOM 1400 C CA . THR A 1 169 ? -6.522 -19.069 31.375 1.00 96.69 169 THR A CA 1
ATOM 1401 C C . THR A 1 169 ? -7.186 -17.853 32.021 1.00 96.69 169 THR A C 1
ATOM 1403 O O . THR A 1 169 ? -6.855 -16.711 31.716 1.00 96.69 169 THR A O 1
ATOM 1406 N N . MET A 1 170 ? -8.077 -18.069 32.994 1.00 94.94 170 MET A N 1
ATOM 1407 C CA . MET A 1 170 ? -8.700 -16.955 33.730 1.00 94.94 170 MET A CA 1
ATOM 1408 C C . MET A 1 170 ? -7.684 -16.075 34.465 1.00 94.94 170 MET A C 1
ATOM 1410 O O . MET A 1 170 ? -7.917 -14.881 34.629 1.00 94.94 170 MET A O 1
ATOM 1414 N N . ARG A 1 171 ? -6.536 -16.634 34.867 1.00 94.44 171 ARG A N 1
ATOM 1415 C CA . ARG A 1 171 ? -5.449 -15.859 35.471 1.00 94.44 171 ARG A CA 1
ATOM 1416 C C . ARG A 1 171 ? -4.851 -14.861 34.474 1.00 94.44 171 ARG A C 1
ATOM 1418 O O . ARG A 1 171 ? -4.656 -13.703 34.826 1.00 94.44 171 ARG A O 1
ATOM 1425 N N . GLU A 1 172 ? -4.612 -15.297 33.237 1.00 94.31 172 GLU A N 1
ATOM 1426 C CA . GLU A 1 172 ? -4.121 -14.438 32.148 1.00 94.31 172 GLU A CA 1
ATOM 1427 C C . GLU A 1 172 ? -5.146 -13.368 31.754 1.00 94.31 172 GLU A C 1
ATOM 1429 O O . GLU A 1 172 ? -4.770 -12.245 31.440 1.00 94.31 172 GLU A O 1
ATOM 1434 N N . VAL A 1 173 ? -6.443 -13.690 31.802 1.00 96.06 173 VAL A N 1
ATOM 1435 C CA . VAL A 1 173 ? -7.531 -12.753 31.469 1.00 96.06 173 VAL A CA 1
ATOM 1436 C C . VAL A 1 173 ? -7.735 -11.705 32.566 1.00 96.06 173 VAL A C 1
ATOM 1438 O O . VAL A 1 173 ? -7.904 -10.523 32.264 1.00 96.06 173 VAL A O 1
ATOM 1441 N N . LEU A 1 174 ? -7.718 -12.125 33.833 1.00 94.88 174 LEU A N 1
ATOM 1442 C CA . LEU A 1 174 ? -8.009 -11.276 34.988 1.00 94.88 174 LEU A CA 1
ATOM 1443 C C . LEU A 1 174 ? -6.719 -10.739 35.619 1.00 94.88 174 LEU A C 1
ATOM 1445 O O . LEU A 1 174 ? -6.305 -9.612 35.349 1.00 94.88 174 LEU A O 1
ATOM 1449 N N . GLU A 1 175 ? -6.059 -11.557 36.444 1.00 91.69 175 GLU A N 1
ATOM 1450 C CA . GLU A 1 175 ? -4.953 -11.137 37.310 1.00 91.69 175 GLU A CA 1
ATOM 1451 C C . GLU A 1 175 ? -3.801 -10.488 36.548 1.00 91.69 175 GLU A C 1
ATOM 1453 O O . GLU A 1 175 ? -3.182 -9.553 37.058 1.00 91.69 175 GLU A O 1
ATOM 1458 N N . GLU A 1 176 ? -3.494 -10.970 35.345 1.00 91.31 176 GLU A N 1
ATOM 1459 C CA . GLU A 1 176 ? -2.400 -10.447 34.525 1.00 91.31 176 GLU A CA 1
ATOM 1460 C C . GLU A 1 176 ? -2.718 -9.076 33.898 1.00 91.31 176 GLU A C 1
ATOM 1462 O O . GLU A 1 176 ? -1.785 -8.325 33.610 1.00 91.31 176 GLU A O 1
ATOM 1467 N N . ASN A 1 177 ? -3.999 -8.684 33.830 1.00 94.62 177 ASN A N 1
ATOM 1468 C CA . ASN A 1 177 ? -4.473 -7.433 33.220 1.00 94.62 177 ASN A CA 1
ATOM 1469 C C . ASN A 1 177 ? -5.026 -6.399 34.213 1.00 94.62 177 ASN A C 1
ATOM 1471 O O . ASN A 1 177 ? -5.435 -5.312 33.796 1.00 94.62 177 ASN A O 1
ATOM 1475 N N . PHE A 1 178 ? -5.006 -6.671 35.520 1.00 94.06 178 PHE A N 1
ATOM 1476 C CA . PHE A 1 178 ? -5.380 -5.672 36.532 1.00 94.06 178 PHE A CA 1
ATOM 1477 C C . PHE A 1 178 ? -4.421 -4.473 36.576 1.00 94.06 178 PHE A C 1
ATOM 1479 O O . PHE A 1 178 ? -4.799 -3.400 37.043 1.00 94.06 178 PHE A O 1
ATOM 1486 N N . GLY A 1 179 ? -3.195 -4.620 36.067 1.00 89.44 179 GLY A N 1
ATOM 1487 C CA . GLY A 1 179 ? -2.120 -3.645 36.244 1.00 89.44 179 GLY A CA 1
ATOM 1488 C C . GLY A 1 179 ? -1.433 -3.786 37.606 1.00 89.44 179 GLY A C 1
ATOM 1489 O O . GLY A 1 179 ? -1.498 -4.833 38.255 1.00 89.44 179 GLY A O 1
ATOM 1490 N N . GLY A 1 180 ? -0.768 -2.724 38.042 1.00 86.69 180 GLY A N 1
ATOM 1491 C CA . GLY A 1 180 ? -0.034 -2.646 39.298 1.00 86.69 180 GLY A CA 1
ATOM 1492 C C . GLY A 1 180 ? 1.389 -3.193 39.231 1.00 86.69 180 GLY A C 1
ATOM 1493 O O . GLY A 1 180 ? 1.955 -3.460 38.170 1.00 86.69 180 GLY A O 1
ATOM 1494 N N . GLU A 1 181 ? 1.986 -3.349 40.407 1.00 81.12 181 GLU A N 1
ATOM 1495 C CA . GLU A 1 181 ? 3.362 -3.810 40.562 1.00 81.12 181 GLU A CA 1
ATOM 1496 C C . GLU A 1 181 ? 3.485 -5.328 40.376 1.00 81.12 181 GLU A C 1
ATOM 1498 O O . GLU A 1 181 ? 2.727 -6.125 40.936 1.00 81.12 181 GLU A O 1
ATOM 1503 N N . TYR A 1 182 ? 4.502 -5.749 39.629 1.00 63.88 182 TYR A N 1
ATOM 1504 C CA . TYR A 1 182 ? 4.903 -7.142 39.515 1.00 63.88 182 TYR A CA 1
ATOM 1505 C C . TYR A 1 182 ? 5.682 -7.563 40.770 1.00 63.88 182 TYR A C 1
ATOM 1507 O O . TYR A 1 182 ? 6.840 -7.184 40.956 1.00 63.88 182 TYR A O 1
ATOM 1515 N N . ARG A 1 183 ? 5.076 -8.380 41.641 1.00 56.94 183 ARG A N 1
ATOM 1516 C CA . ARG A 1 183 ? 5.812 -9.051 42.725 1.00 56.94 183 ARG A CA 1
ATOM 1517 C C . ARG A 1 183 ? 6.537 -10.272 42.163 1.00 56.94 183 ARG A C 1
ATOM 1519 O O . ARG A 1 183 ? 5.914 -11.297 41.900 1.00 56.94 183 ARG A O 1
ATOM 1526 N N . THR A 1 184 ? 7.857 -10.194 42.012 1.00 50.62 184 THR A N 1
ATOM 1527 C CA . THR A 1 184 ? 8.682 -11.394 41.842 1.00 50.62 184 THR A CA 1
ATOM 1528 C C . THR A 1 184 ? 8.582 -12.232 43.118 1.00 50.62 184 THR A C 1
ATOM 1530 O O . THR A 1 184 ? 9.045 -11.816 44.180 1.00 50.62 184 THR A O 1
ATOM 1533 N N . HIS A 1 185 ? 7.984 -13.424 43.047 1.00 47.62 185 HIS A N 1
ATOM 1534 C CA . HIS A 1 185 ? 8.195 -14.413 44.103 1.00 47.62 185 HIS A CA 1
ATOM 1535 C C . HIS A 1 185 ? 9.692 -14.756 44.121 1.00 47.62 185 HIS A C 1
ATOM 1537 O O . HIS A 1 185 ? 10.227 -15.130 43.073 1.00 47.62 185 HIS A O 1
ATOM 1543 N N . PRO A 1 186 ? 10.403 -14.610 45.255 1.00 43.53 186 PRO A N 1
ATOM 1544 C CA . PRO A 1 186 ? 11.784 -15.051 45.324 1.00 43.53 186 PRO A CA 1
ATOM 1545 C C . PRO A 1 186 ? 11.802 -16.572 45.149 1.00 43.53 186 PRO A C 1
ATOM 1547 O O . PRO A 1 186 ? 11.318 -17.314 46.002 1.00 43.53 186 PRO A O 1
ATOM 1550 N N . ALA A 1 187 ? 12.344 -17.036 44.022 1.00 42.19 187 ALA A N 1
ATOM 1551 C CA . ALA A 1 187 ? 12.790 -18.414 43.894 1.00 42.19 187 ALA A CA 1
ATOM 1552 C C . ALA A 1 187 ? 13.802 -18.697 45.016 1.00 42.19 187 ALA A C 1
ATOM 1554 O O . ALA A 1 187 ? 14.596 -17.820 45.360 1.00 42.19 187 ALA A O 1
ATOM 1555 N N . ASN A 1 188 ? 13.748 -19.904 45.583 1.00 45.97 188 ASN A N 1
ATOM 1556 C CA . ASN A 1 188 ? 14.594 -20.419 46.665 1.00 45.97 188 ASN A CA 1
ATOM 1557 C C . ASN A 1 188 ? 16.103 -20.399 46.328 1.00 45.97 188 ASN A C 1
ATOM 1559 O O . ASN A 1 188 ? 16.743 -21.442 46.208 1.00 45.97 188 ASN A O 1
ATOM 1563 N N . HIS A 1 189 ? 16.705 -19.218 46.224 1.00 45.00 189 HIS A N 1
ATOM 1564 C CA . HIS A 1 189 ? 18.144 -19.048 46.131 1.00 45.00 189 HIS A CA 1
ATOM 1565 C C . HIS A 1 189 ? 18.627 -18.093 47.219 1.00 45.00 189 HIS A C 1
ATOM 1567 O O . HIS A 1 189 ? 18.175 -16.960 47.373 1.00 45.00 189 HIS A O 1
ATOM 1573 N N . LEU A 1 190 ? 19.528 -18.638 48.030 1.00 45.75 190 LEU A N 1
ATOM 1574 C CA . LEU A 1 190 ? 20.149 -18.028 49.190 1.00 45.75 190 LEU A CA 1
ATOM 1575 C C . LEU A 1 190 ? 20.874 -16.710 48.853 1.00 45.75 190 LEU A C 1
ATOM 1577 O O . LEU A 1 190 ? 21.687 -16.659 47.940 1.00 45.75 190 LEU A O 1
ATOM 1581 N N . ARG A 1 191 ? 20.653 -15.718 49.729 1.00 48.12 191 ARG A N 1
ATOM 1582 C CA . ARG A 1 191 ? 21.556 -14.622 50.145 1.00 48.12 191 ARG A CA 1
ATOM 1583 C C . ARG A 1 191 ? 22.070 -13.642 49.070 1.00 48.12 191 ARG A C 1
ATOM 1585 O O . ARG A 1 191 ? 23.134 -13.835 48.497 1.00 48.12 191 ARG A O 1
ATOM 1592 N N . ALA A 1 192 ? 21.425 -12.473 49.002 1.00 43.38 192 ALA A N 1
ATOM 1593 C CA . ALA A 1 192 ? 22.065 -11.185 48.693 1.00 43.38 192 ALA A CA 1
ATOM 1594 C C . ALA A 1 192 ? 21.349 -10.033 49.450 1.00 43.38 192 ALA A C 1
ATOM 1596 O O . ALA A 1 192 ? 20.172 -10.191 49.786 1.00 43.38 192 ALA A O 1
ATOM 1597 N N . PRO A 1 193 ? 22.015 -8.901 49.769 1.00 44.50 193 PRO A N 1
ATOM 1598 C CA . PRO A 1 193 ? 21.444 -7.838 50.602 1.00 44.50 193 PRO A CA 1
ATOM 1599 C C . PRO A 1 193 ? 20.307 -7.092 49.884 1.00 44.50 193 PRO A C 1
ATOM 1601 O O . PRO A 1 193 ? 20.414 -6.802 48.692 1.00 44.50 193 PRO A O 1
ATOM 1604 N N . LEU A 1 194 ? 19.241 -6.746 50.619 1.00 53.06 194 LEU A N 1
ATOM 1605 C CA . LEU A 1 194 ? 18.102 -5.954 50.134 1.00 53.06 194 LEU A CA 1
ATOM 1606 C C . LEU A 1 194 ? 18.550 -4.551 49.681 1.00 53.06 194 LEU A C 1
ATOM 1608 O O . LEU A 1 194 ? 18.579 -3.607 50.468 1.00 53.06 194 LEU A O 1
ATOM 1612 N N . GLN A 1 195 ? 18.812 -4.383 48.388 1.00 50.44 195 GLN A N 1
ATOM 1613 C CA . GLN A 1 195 ? 18.543 -3.111 47.724 1.00 50.44 195 GLN A CA 1
ATOM 1614 C C . GLN A 1 195 ? 17.053 -3.099 47.367 1.00 50.44 195 GLN A C 1
ATOM 1616 O O . GLN A 1 195 ? 16.585 -3.990 46.657 1.00 50.44 195 GLN A O 1
ATOM 1621 N N . LYS A 1 196 ? 16.293 -2.117 47.874 1.00 47.47 196 LYS A N 1
ATOM 1622 C CA . LYS A 1 196 ? 14.909 -1.858 47.444 1.00 47.47 196 LYS A CA 1
ATOM 1623 C C . LYS A 1 196 ? 14.932 -1.469 45.960 1.00 47.47 196 LYS A C 1
ATOM 1625 O O . LYS A 1 196 ? 15.021 -0.291 45.634 1.00 47.47 196 LYS A O 1
ATOM 1630 N N . LYS A 1 197 ? 14.916 -2.454 45.057 1.00 54.66 197 LYS A N 1
ATOM 1631 C CA . LYS A 1 197 ? 14.655 -2.208 43.636 1.00 54.66 197 LYS A CA 1
ATOM 1632 C C . LYS A 1 197 ? 13.254 -1.612 43.531 1.00 54.66 197 LYS A C 1
ATOM 1634 O O . LYS A 1 197 ? 12.329 -2.141 44.147 1.00 54.66 197 LYS A O 1
ATOM 1639 N N . ALA A 1 198 ? 13.128 -0.506 42.798 1.00 56.25 198 ALA A N 1
ATOM 1640 C CA . ALA A 1 198 ? 11.831 0.077 42.486 1.00 56.25 198 ALA A CA 1
ATOM 1641 C C . ALA A 1 198 ? 10.923 -1.017 41.892 1.00 56.25 198 ALA A C 1
ATOM 1643 O O . ALA A 1 198 ? 11.406 -1.835 41.098 1.00 56.25 198 ALA A O 1
ATOM 1644 N N . PRO A 1 199 ? 9.653 -1.088 42.311 1.00 59.78 199 PRO A N 1
ATOM 1645 C CA . PRO A 1 199 ? 8.752 -2.124 41.845 1.00 59.78 199 PRO A CA 1
ATOM 1646 C C . PRO A 1 199 ? 8.562 -2.005 40.331 1.00 59.78 199 PRO A C 1
ATOM 1648 O O . PRO A 1 199 ? 8.337 -0.919 39.797 1.00 59.78 199 PRO A O 1
ATOM 1651 N N . VAL A 1 200 ? 8.692 -3.129 39.624 1.00 66.50 200 VAL A N 1
ATOM 1652 C CA . VAL A 1 200 ? 8.477 -3.172 38.174 1.00 66.50 200 VAL A CA 1
ATOM 1653 C C . VAL A 1 200 ? 6.975 -3.074 37.942 1.00 66.50 200 VAL A C 1
ATOM 1655 O O . VAL A 1 200 ? 6.234 -4.006 38.251 1.00 66.50 200 VAL A O 1
ATOM 1658 N N . VAL A 1 201 ? 6.515 -1.932 37.444 1.00 72.69 201 VAL A N 1
ATOM 1659 C CA . VAL A 1 201 ? 5.102 -1.706 37.121 1.00 72.69 201 VAL A CA 1
ATOM 1660 C C . VAL A 1 201 ? 4.757 -2.471 35.847 1.00 72.69 201 VAL A C 1
ATOM 1662 O O . VAL A 1 201 ? 5.487 -2.402 34.856 1.00 72.69 201 VAL A O 1
ATOM 1665 N N . ARG A 1 202 ? 3.650 -3.215 35.863 1.00 79.50 202 ARG A N 1
ATOM 1666 C CA . ARG A 1 202 ? 3.151 -3.892 34.667 1.00 79.50 202 ARG A CA 1
ATOM 1667 C C . ARG A 1 202 ? 2.741 -2.856 33.632 1.00 79.50 202 ARG A C 1
ATOM 1669 O O . ARG A 1 202 ? 1.975 -1.942 33.921 1.00 79.50 202 ARG A O 1
ATOM 1676 N N . GLN A 1 203 ? 3.252 -3.018 32.418 1.00 80.56 203 GLN A N 1
ATOM 1677 C CA . GLN A 1 203 ? 2.943 -2.121 31.308 1.00 80.56 203 GLN A CA 1
ATOM 1678 C C . GLN A 1 203 ? 1.661 -2.517 30.574 1.00 80.56 203 GLN A C 1
ATOM 1680 O O . GLN A 1 203 ? 1.130 -1.709 29.819 1.00 80.56 203 GLN A O 1
ATOM 1685 N N . ASN A 1 204 ? 1.155 -3.734 30.775 1.00 89.12 204 ASN A N 1
ATOM 1686 C CA . ASN A 1 204 ? -0.122 -4.206 30.254 1.00 89.12 204 ASN A CA 1
ATOM 1687 C C . ASN A 1 204 ? -1.227 -4.055 31.305 1.00 89.12 204 ASN A C 1
ATOM 1689 O O . ASN A 1 204 ? -1.088 -4.477 32.453 1.00 89.12 204 ASN A O 1
ATOM 1693 N N . SER A 1 205 ? -2.335 -3.451 30.896 1.00 93.19 205 SER A N 1
ATOM 1694 C CA . SER A 1 205 ? -3.527 -3.325 31.725 1.00 93.19 205 SER A CA 1
ATOM 1695 C C . SER A 1 205 ? -4.776 -3.259 30.854 1.00 93.19 205 SER A C 1
ATOM 1697 O O . SER A 1 205 ? -4.737 -2.764 29.723 1.00 93.19 205 SER A O 1
ATOM 1699 N N . ALA A 1 206 ? -5.883 -3.796 31.369 1.00 96.00 206 ALA A N 1
ATOM 1700 C CA . ALA A 1 206 ? -7.175 -3.703 30.706 1.00 96.00 206 ALA A CA 1
ATOM 1701 C C . ALA A 1 206 ? -7.576 -2.230 30.569 1.00 96.00 206 ALA A C 1
ATOM 1703 O O . ALA A 1 206 ? -7.532 -1.495 31.556 1.00 96.00 206 ALA A O 1
ATOM 1704 N N . TYR A 1 207 ? -7.968 -1.803 29.370 1.00 93.69 207 TYR A N 1
ATOM 1705 C CA . TYR A 1 207 ? -8.443 -0.439 29.112 1.00 93.69 207 TYR A CA 1
ATOM 1706 C C . TYR A 1 207 ? -9.944 -0.395 28.798 1.00 93.69 207 TYR A C 1
ATOM 1708 O O . TYR A 1 207 ? -10.581 0.638 28.989 1.00 93.69 207 TYR A O 1
ATOM 1716 N N . MET A 1 208 ? -10.522 -1.508 28.340 1.00 97.25 208 MET A N 1
ATOM 1717 C CA . MET A 1 208 ? -11.952 -1.630 28.077 1.00 97.25 208 MET A CA 1
ATOM 1718 C C . MET A 1 208 ? -12.424 -3.043 28.413 1.00 97.25 208 MET A C 1
ATOM 1720 O O . MET A 1 208 ? -11.749 -4.026 28.100 1.00 97.25 208 MET A O 1
ATOM 1724 N N . LEU A 1 209 ? -13.584 -3.135 29.054 1.00 98.38 209 LEU A N 1
ATOM 1725 C CA . LEU A 1 209 ? -14.239 -4.387 29.408 1.00 98.38 209 LEU A CA 1
ATOM 1726 C C . LEU A 1 209 ? -15.571 -4.486 28.670 1.00 98.38 209 LEU A C 1
ATOM 1728 O O . LEU A 1 209 ? -16.300 -3.501 28.536 1.00 98.38 209 LEU A O 1
ATOM 1732 N N . VAL A 1 210 ? -15.892 -5.691 28.217 1.00 98.25 210 VAL A N 1
ATOM 1733 C CA . VAL A 1 210 ? -17.151 -6.016 27.552 1.00 98.25 210 VAL A CA 1
ATOM 1734 C C . VAL A 1 210 ? -17.856 -7.075 28.378 1.00 98.25 210 VAL A C 1
ATOM 1736 O O . VAL A 1 210 ? -17.338 -8.174 28.571 1.00 98.25 210 VAL A O 1
ATOM 1739 N N . TYR A 1 211 ? -19.050 -6.742 28.845 1.00 98.00 211 TYR A N 1
ATOM 1740 C CA . TYR A 1 211 ? -19.907 -7.612 29.636 1.00 98.00 211 TYR A CA 1
ATOM 1741 C C . TYR A 1 211 ? -21.203 -7.898 28.877 1.00 98.00 211 TYR A C 1
ATOM 1743 O O . TYR A 1 211 ? -21.753 -7.012 28.228 1.00 98.00 211 TYR A O 1
ATOM 1751 N N . ILE A 1 212 ? -21.730 -9.116 28.973 1.00 97.75 212 ILE A N 1
ATOM 1752 C CA . ILE A 1 212 ? -23.013 -9.496 28.369 1.00 97.75 212 ILE A CA 1
ATOM 1753 C C . ILE A 1 212 ? -23.978 -9.932 29.467 1.00 97.75 212 ILE A C 1
ATOM 1755 O O . ILE A 1 212 ? -23.616 -10.700 30.359 1.00 97.75 212 ILE A O 1
ATOM 1759 N N . ARG A 1 213 ? -25.219 -9.444 29.409 1.00 96.50 213 ARG A N 1
ATOM 1760 C CA . ARG A 1 213 ? -26.272 -9.802 30.364 1.00 96.50 213 ARG A CA 1
ATOM 1761 C C . ARG A 1 213 ? -26.576 -11.295 30.265 1.00 96.50 213 ARG A C 1
ATOM 1763 O O . ARG A 1 213 ? -26.919 -11.784 29.187 1.00 96.50 213 ARG A O 1
ATOM 1770 N N . GLN A 1 214 ? -26.513 -12.009 31.388 1.00 95.31 214 GLN A N 1
ATOM 1771 C CA . GLN A 1 214 ? -26.619 -13.472 31.398 1.00 95.31 214 GLN A CA 1
ATOM 1772 C C . GLN A 1 214 ? -27.937 -13.985 30.804 1.00 95.31 214 GLN A C 1
ATOM 1774 O O . GLN A 1 214 ? -27.930 -14.943 30.034 1.00 95.31 214 GLN A O 1
ATOM 1779 N N . SER A 1 215 ? -29.054 -13.298 31.069 1.00 94.38 215 SER A N 1
ATOM 1780 C CA . SER A 1 215 ? -30.375 -13.646 30.521 1.00 94.38 215 SER A CA 1
ATOM 1781 C C . SER A 1 215 ? -30.490 -13.493 28.998 1.00 94.38 215 SER A C 1
ATOM 1783 O O . SER A 1 215 ? -31.478 -13.927 28.411 1.00 94.38 215 SER A O 1
ATOM 1785 N N . ARG A 1 216 ? -29.507 -12.863 28.341 1.00 95.00 216 ARG A N 1
ATOM 1786 C CA . ARG A 1 216 ? -29.506 -12.573 26.899 1.00 95.00 216 ARG A CA 1
ATOM 1787 C C . ARG A 1 216 ? -28.337 -13.219 26.152 1.00 95.00 216 ARG A C 1
ATOM 1789 O O . ARG A 1 216 ? -28.233 -13.008 24.946 1.00 95.00 216 ARG A O 1
ATOM 1796 N N . LEU A 1 217 ? -27.500 -14.012 26.829 1.00 93.75 217 LEU A N 1
ATOM 1797 C CA . LEU A 1 217 ? -26.322 -14.660 26.237 1.00 93.75 217 LEU A CA 1
ATOM 1798 C C . LEU A 1 217 ? -26.675 -15.490 25.001 1.00 93.75 217 LEU A C 1
ATOM 1800 O O . LEU A 1 217 ? -26.051 -15.302 23.965 1.00 93.75 217 LEU A O 1
ATOM 1804 N N . ASP A 1 218 ? -27.710 -16.329 25.079 1.00 93.31 218 ASP A N 1
ATOM 1805 C CA . ASP A 1 218 ? -28.092 -17.224 23.973 1.00 93.31 218 ASP A CA 1
ATOM 1806 C C . ASP A 1 218 ? -28.579 -16.458 22.730 1.00 93.31 218 ASP A C 1
ATOM 1808 O O . ASP A 1 218 ? -28.395 -16.907 21.602 1.00 93.31 218 ASP A O 1
ATOM 1812 N N . ASN A 1 219 ? -29.156 -15.269 22.928 1.00 93.88 219 ASN A N 1
ATOM 1813 C CA . ASN A 1 219 ? -29.612 -14.414 21.833 1.00 93.88 219 ASN A CA 1
ATOM 1814 C C . ASN A 1 219 ? -28.470 -13.601 21.209 1.00 93.88 219 ASN A C 1
ATOM 1816 O O . ASN A 1 219 ? -28.554 -13.237 20.041 1.00 93.88 219 ASN A O 1
ATOM 1820 N N . ILE A 1 220 ? -27.448 -13.249 21.995 1.00 94.81 220 ILE A N 1
ATOM 1821 C CA . ILE A 1 220 ? -26.332 -12.400 21.549 1.00 94.81 220 ILE A CA 1
ATOM 1822 C C . ILE A 1 220 ? -25.216 -13.240 20.934 1.00 94.81 220 ILE A C 1
ATOM 1824 O O . ILE A 1 220 ? -24.664 -12.857 19.909 1.00 94.81 220 ILE A O 1
ATOM 1828 N N . LEU A 1 221 ? -24.899 -14.378 21.549 1.00 94.38 221 LEU A N 1
ATOM 1829 C CA . LEU A 1 221 ? -23.880 -15.326 21.101 1.00 94.38 221 LEU A CA 1
ATOM 1830 C C . LEU A 1 221 ? -24.519 -16.479 20.314 1.00 94.38 221 LEU A C 1
ATOM 1832 O O . LEU A 1 221 ? -24.117 -17.635 20.451 1.00 94.38 221 LEU A O 1
ATOM 1836 N N . CYS A 1 222 ? -25.555 -16.178 19.529 1.00 92.88 222 CYS A N 1
ATOM 1837 C CA . CYS A 1 222 ? -26.198 -17.180 18.695 1.00 92.88 222 CYS A CA 1
ATOM 1838 C C . CYS A 1 222 ? -25.223 -17.679 17.609 1.00 92.88 222 CYS A C 1
ATOM 1840 O O . CYS A 1 222 ? -24.391 -16.912 17.114 1.00 92.88 222 CYS A O 1
ATOM 1842 N N . PRO A 1 223 ? -25.287 -18.968 17.235 1.00 92.06 223 PRO A N 1
ATOM 1843 C CA . PRO A 1 223 ? -24.413 -19.511 16.207 1.00 92.06 223 PRO A CA 1
ATOM 1844 C C . PRO A 1 223 ? -24.735 -18.868 14.856 1.00 92.06 223 PRO A C 1
ATOM 1846 O O . PRO A 1 223 ? -25.878 -18.907 14.407 1.00 92.06 223 PRO A O 1
ATOM 1849 N N . VAL A 1 224 ? -23.712 -18.305 14.210 1.00 93.38 224 VAL A N 1
ATOM 1850 C CA . VAL A 1 224 ? -23.805 -17.749 12.856 1.00 93.38 224 VAL A CA 1
ATOM 1851 C C . VAL A 1 224 ? -23.260 -18.774 11.870 1.00 93.38 224 VAL A C 1
ATOM 1853 O O . VAL A 1 224 ? -22.109 -19.206 11.955 1.00 93.38 224 VAL A O 1
ATOM 1856 N N . THR A 1 225 ? -24.105 -19.174 10.935 1.00 94.38 225 THR A N 1
ATOM 1857 C CA . THR A 1 225 ? -23.835 -20.174 9.905 1.00 94.38 225 THR A CA 1
ATOM 1858 C C . THR A 1 225 ? -23.563 -19.512 8.555 1.00 94.38 225 THR A C 1
ATOM 1860 O O . THR A 1 225 ? -23.720 -18.302 8.380 1.00 94.38 225 THR A O 1
ATOM 1863 N N . LYS A 1 226 ? -23.128 -20.295 7.558 1.00 90.44 226 LYS A N 1
ATOM 1864 C CA . LYS A 1 226 ? -22.904 -19.746 6.210 1.00 90.44 226 LYS A CA 1
ATOM 1865 C C . LYS A 1 226 ? -24.216 -19.280 5.594 1.00 90.44 226 LYS A C 1
ATOM 1867 O O . LYS A 1 226 ? -24.211 -18.338 4.809 1.00 90.44 226 LYS A O 1
ATOM 1872 N N . GLU A 1 227 ? -25.316 -19.931 5.948 1.00 92.69 227 GLU A N 1
ATOM 1873 C CA . GLU A 1 227 ? -26.675 -19.679 5.492 1.00 92.69 227 GLU A CA 1
ATOM 1874 C C . GLU A 1 227 ? -27.161 -18.276 5.877 1.00 92.69 227 GLU A C 1
ATOM 1876 O O . GLU A 1 227 ? -27.857 -17.651 5.078 1.00 92.69 227 GLU A O 1
ATOM 1881 N N . ASP A 1 228 ? -26.699 -17.743 7.013 1.00 94.19 228 ASP A N 1
ATOM 1882 C CA . ASP A 1 228 ? -27.039 -16.399 7.501 1.00 94.19 228 ASP A CA 1
ATOM 1883 C C . ASP A 1 228 ? -26.404 -15.274 6.667 1.00 94.19 228 ASP A C 1
ATOM 1885 O O . ASP A 1 228 ? -26.848 -14.126 6.708 1.00 94.19 228 ASP A O 1
ATOM 1889 N N . ILE A 1 229 ? -25.369 -15.587 5.878 1.00 94.12 229 ILE A N 1
ATOM 1890 C CA . ILE A 1 229 ? -24.673 -14.613 5.034 1.00 94.12 229 ILE A CA 1
ATOM 1891 C C . ILE A 1 229 ? -25.451 -14.442 3.719 1.00 94.12 229 ILE A C 1
ATOM 1893 O O . ILE A 1 229 ? -25.582 -15.411 2.966 1.00 94.12 229 ILE A O 1
ATOM 1897 N N . PRO A 1 230 ? -25.916 -13.236 3.350 1.00 96.06 230 PRO A N 1
ATOM 1898 C CA . PRO A 1 230 ? -26.601 -13.009 2.078 1.00 96.06 230 PRO A CA 1
ATOM 1899 C C . PRO A 1 230 ? -25.782 -13.454 0.852 1.00 96.06 230 PRO A C 1
ATOM 1901 O O . PRO A 1 230 ? -24.596 -13.139 0.738 1.00 96.06 230 PRO A O 1
ATOM 1904 N N . LEU A 1 231 ? -26.422 -14.133 -0.109 1.00 94.06 231 LEU A N 1
ATOM 1905 C CA . LEU A 1 231 ? -25.756 -14.700 -1.299 1.00 94.06 231 LEU A CA 1
ATOM 1906 C C . LEU A 1 231 ? -24.985 -13.665 -2.133 1.00 94.06 231 LEU A C 1
ATOM 1908 O O . LEU A 1 231 ? -23.905 -13.961 -2.644 1.00 94.06 231 LEU A O 1
ATOM 1912 N N . HIS A 1 232 ? -25.513 -12.445 -2.247 1.00 94.44 232 HIS A N 1
ATOM 1913 C CA . HIS A 1 232 ? -24.862 -11.373 -3.002 1.00 94.44 232 HIS A CA 1
ATOM 1914 C C . HIS A 1 232 ? -23.529 -10.938 -2.370 1.00 94.44 232 HIS A C 1
ATOM 1916 O O . HIS A 1 232 ? -22.598 -10.598 -3.094 1.00 94.44 232 HIS A O 1
ATOM 1922 N N . LEU A 1 233 ? -23.407 -10.987 -1.035 1.00 95.31 233 LEU A N 1
ATOM 1923 C CA . LEU A 1 233 ? -22.144 -10.702 -0.351 1.00 95.31 233 LEU A CA 1
ATOM 1924 C C . LEU A 1 233 ? -21.139 -11.827 -0.579 1.00 95.31 233 LEU A C 1
ATOM 1926 O O . LEU A 1 233 ? -19.987 -11.538 -0.885 1.00 95.31 233 LEU A O 1
ATOM 1930 N N . ARG A 1 234 ? -21.576 -13.093 -0.492 1.00 91.19 234 ARG A N 1
ATOM 1931 C CA . ARG A 1 234 ? -20.701 -14.252 -0.752 1.00 91.19 234 ARG A CA 1
ATOM 1932 C C . ARG A 1 234 ? -20.093 -14.177 -2.151 1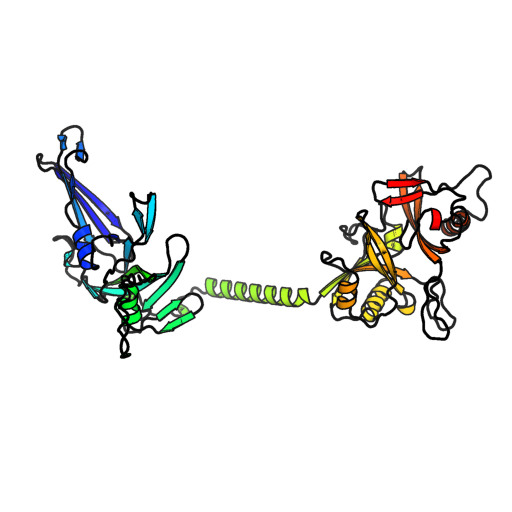.00 91.19 234 ARG A C 1
ATOM 1934 O O . ARG A 1 234 ? -18.876 -14.185 -2.280 1.00 91.19 234 ARG A O 1
ATOM 1941 N N . SER A 1 235 ? -20.945 -13.982 -3.160 1.00 93.12 235 SER A N 1
ATOM 1942 C CA . SER A 1 235 ? -20.526 -13.896 -4.566 1.00 93.12 235 SER A CA 1
ATOM 1943 C C . SER A 1 235 ? -19.523 -12.758 -4.778 1.00 93.12 235 SER A C 1
ATOM 1945 O O . SER A 1 235 ? -18.453 -12.962 -5.339 1.00 93.12 235 SER A O 1
ATOM 1947 N N . ARG A 1 236 ? -19.813 -11.569 -4.232 1.00 95.31 236 ARG A N 1
ATOM 1948 C CA . ARG A 1 236 ? -18.916 -10.411 -4.330 1.00 95.31 236 ARG A CA 1
ATOM 1949 C C . ARG A 1 236 ? -17.543 -10.667 -3.697 1.00 95.31 236 ARG A C 1
ATOM 1951 O O . ARG A 1 236 ? -16.532 -10.275 -4.272 1.00 95.31 236 ARG A O 1
ATOM 1958 N N . PHE A 1 237 ? -17.485 -11.282 -2.514 1.00 93.31 237 PHE A N 1
ATOM 1959 C CA . PHE A 1 237 ? -16.208 -11.564 -1.846 1.00 93.31 237 PHE A CA 1
ATOM 1960 C C . PHE A 1 237 ? -15.415 -12.682 -2.531 1.00 93.31 237 PHE A C 1
ATOM 1962 O O . PHE A 1 237 ? -14.185 -12.628 -2.538 1.00 93.31 237 PHE A O 1
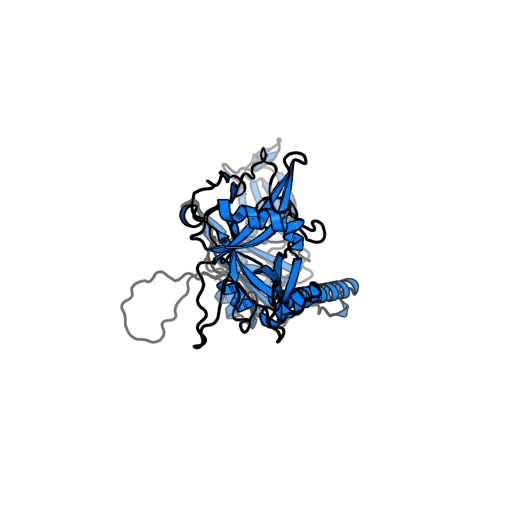ATOM 1969 N N . GLU A 1 238 ? -16.089 -13.667 -3.123 1.00 92.75 238 GLU A N 1
ATOM 1970 C CA . GLU A 1 238 ? -15.453 -14.701 -3.946 1.00 92.75 238 GLU A CA 1
ATOM 1971 C C . GLU A 1 238 ? -14.829 -14.086 -5.207 1.00 92.75 238 GLU A C 1
ATOM 1973 O O . GLU A 1 238 ? -13.652 -14.319 -5.481 1.00 92.75 238 GLU A O 1
ATOM 1978 N N . GLU A 1 239 ? -15.562 -13.215 -5.907 1.00 93.56 239 GLU A N 1
ATOM 1979 C CA . GLU A 1 239 ? -15.051 -12.453 -7.053 1.00 93.56 239 GLU A CA 1
ATOM 1980 C C . GLU A 1 239 ? -13.863 -11.558 -6.669 1.00 93.56 239 GLU A C 1
ATOM 1982 O O . GLU A 1 239 ? -12.845 -11.534 -7.362 1.00 93.56 239 GLU A O 1
ATOM 1987 N N . GLU A 1 240 ? -13.952 -10.840 -5.545 1.00 93.31 240 GLU A N 1
ATOM 1988 C CA . GLU A 1 240 ? -12.874 -9.965 -5.078 1.00 93.31 240 GLU A CA 1
ATOM 1989 C C . GLU A 1 240 ? -11.617 -10.761 -4.702 1.00 93.31 240 GLU A C 1
ATOM 1991 O O . GLU A 1 240 ? -10.499 -10.353 -5.031 1.00 93.31 240 GLU A O 1
ATOM 1996 N N . THR A 1 241 ? -11.787 -11.908 -4.039 1.00 93.00 241 THR A N 1
ATOM 1997 C CA . THR A 1 241 ? -10.689 -12.822 -3.698 1.00 93.00 241 THR A CA 1
ATOM 1998 C C . THR A 1 241 ? -10.030 -13.365 -4.963 1.00 93.00 241 THR A C 1
ATOM 2000 O O . THR A 1 241 ? -8.812 -13.250 -5.102 1.00 93.00 241 THR A O 1
ATOM 2003 N N . ALA A 1 242 ? -10.821 -13.851 -5.923 1.00 93.56 242 ALA A N 1
ATOM 2004 C CA . ALA A 1 242 ? -10.319 -14.356 -7.198 1.00 93.56 242 ALA A CA 1
ATOM 2005 C C . ALA A 1 242 ? -9.554 -13.275 -7.981 1.00 93.56 242 ALA A C 1
ATOM 2007 O O . ALA A 1 242 ? -8.483 -13.533 -8.531 1.00 93.56 242 ALA A O 1
ATOM 2008 N N . LEU A 1 243 ? -10.046 -12.032 -7.977 1.00 92.06 243 LEU A N 1
ATOM 2009 C CA . LEU A 1 243 ? -9.380 -10.906 -8.630 1.00 92.06 243 LEU A CA 1
ATOM 2010 C C . LEU A 1 243 ? -8.072 -10.510 -7.927 1.00 92.06 243 LEU A C 1
ATOM 2012 O O . LEU A 1 243 ? -7.090 -10.172 -8.590 1.00 92.06 243 LEU A O 1
ATOM 2016 N N . LYS A 1 244 ? -8.027 -10.554 -6.589 1.00 89.69 244 LYS A N 1
ATOM 2017 C CA . LYS A 1 244 ? -6.791 -10.329 -5.819 1.00 89.69 244 LYS A CA 1
ATOM 2018 C C . LYS A 1 244 ? -5.756 -11.417 -6.091 1.00 89.69 244 LYS A C 1
ATOM 2020 O O . LYS A 1 244 ? -4.585 -11.091 -6.274 1.00 89.69 244 LYS A O 1
ATOM 2025 N N . GLU A 1 245 ? -6.173 -12.677 -6.156 1.00 90.25 245 GLU A N 1
ATOM 2026 C CA . GLU A 1 245 ? -5.295 -13.799 -6.496 1.00 90.25 245 GLU A CA 1
ATOM 2027 C C . GLU A 1 245 ? -4.770 -13.697 -7.928 1.00 90.25 245 GLU A C 1
ATOM 2029 O O . GLU A 1 245 ? -3.566 -13.844 -8.137 1.00 90.25 245 GLU A O 1
ATOM 2034 N N . ALA A 1 246 ? -5.627 -13.348 -8.892 1.00 89.38 246 ALA A N 1
ATOM 2035 C CA . ALA A 1 246 ? -5.223 -13.106 -10.274 1.00 89.38 246 ALA A CA 1
ATOM 2036 C C . ALA A 1 246 ? -4.196 -11.968 -10.376 1.00 89.38 246 ALA A C 1
ATOM 2038 O O . ALA A 1 246 ? -3.150 -12.143 -10.993 1.00 89.38 246 ALA A O 1
ATOM 2039 N N . LYS A 1 247 ? -4.428 -10.835 -9.696 1.00 87.06 247 LYS A N 1
ATOM 2040 C CA . LYS A 1 247 ? -3.465 -9.720 -9.638 1.00 87.06 247 LYS A CA 1
ATOM 2041 C C . LYS A 1 247 ? -2.154 -10.101 -8.956 1.00 87.06 247 LYS A C 1
ATOM 2043 O O . LYS A 1 247 ? -1.098 -9.612 -9.351 1.00 87.06 247 LYS A O 1
ATOM 2048 N N . ARG A 1 248 ? -2.196 -10.927 -7.905 1.00 83.56 248 ARG A N 1
ATOM 2049 C CA . ARG A 1 248 ? -0.981 -11.422 -7.243 1.00 83.56 248 ARG A CA 1
ATOM 2050 C C . ARG A 1 248 ? -0.178 -12.293 -8.205 1.00 83.56 248 ARG A C 1
ATOM 2052 O O . ARG A 1 248 ? 1.010 -12.044 -8.369 1.00 83.56 248 ARG A O 1
ATOM 2059 N N . LYS A 1 249 ? -0.843 -13.226 -8.888 1.00 85.25 249 LYS A N 1
ATOM 2060 C CA . LYS A 1 249 ? -0.228 -14.086 -9.900 1.00 85.25 249 LYS A CA 1
ATOM 2061 C C . LYS A 1 249 ? 0.351 -13.273 -11.059 1.00 85.25 249 LYS A C 1
ATOM 2063 O O . LYS A 1 249 ? 1.471 -13.517 -11.477 1.00 85.25 249 LYS A O 1
ATOM 2068 N N . GLU A 1 250 ? -0.360 -12.250 -11.524 1.00 82.31 250 GLU A N 1
ATOM 2069 C CA . GLU A 1 250 ? 0.140 -11.355 -12.570 1.00 82.31 250 GLU A CA 1
ATOM 2070 C C . GLU A 1 250 ? 1.411 -10.617 -12.124 1.00 82.31 250 GLU A C 1
ATOM 2072 O O . GLU A 1 250 ? 2.379 -10.564 -12.874 1.00 82.31 250 GLU A O 1
ATOM 2077 N N . LYS A 1 251 ? 1.465 -10.099 -10.889 1.00 77.94 251 LYS A N 1
ATOM 2078 C CA . LYS A 1 251 ? 2.686 -9.482 -10.336 1.00 77.94 251 LYS A CA 1
ATOM 2079 C C . LYS A 1 251 ? 3.839 -10.483 -10.209 1.00 77.94 251 LYS A C 1
ATOM 2081 O O . LYS A 1 251 ? 4.987 -10.145 -10.499 1.00 77.94 251 LYS A O 1
ATOM 2086 N N . GLU A 1 252 ? 3.533 -11.709 -9.794 1.00 80.44 252 GLU A N 1
ATOM 2087 C CA . GLU A 1 252 ? 4.486 -12.822 -9.757 1.00 80.44 252 GLU A CA 1
ATOM 2088 C C . GLU A 1 252 ? 4.954 -13.220 -11.165 1.00 80.44 252 GLU A C 1
ATOM 2090 O O . GLU A 1 252 ? 6.081 -13.655 -11.326 1.00 80.44 252 GLU A O 1
ATOM 2095 N N . GLU A 1 253 ? 4.170 -13.019 -12.217 1.00 82.88 253 GLU A N 1
ATOM 2096 C CA . GLU A 1 253 ? 4.632 -13.256 -13.587 1.00 82.88 253 GLU A CA 1
ATOM 2097 C C . GLU A 1 253 ? 5.408 -12.052 -14.140 1.00 82.88 253 GLU A C 1
ATOM 2099 O O . GLU A 1 253 ? 6.424 -12.228 -14.805 1.00 82.88 253 GLU A O 1
ATOM 2104 N N . GLN A 1 254 ? 4.996 -10.817 -13.837 1.00 78.12 254 GLN A N 1
ATOM 2105 C CA . GLN A 1 254 ? 5.618 -9.590 -14.349 1.00 78.12 254 GLN A CA 1
ATOM 2106 C C . GLN A 1 254 ? 7.094 -9.456 -13.960 1.00 78.12 254 GLN A C 1
ATOM 2108 O O . GLN A 1 254 ? 7.891 -9.031 -14.794 1.00 78.12 254 GLN A O 1
ATOM 2113 N N . HIS A 1 255 ? 7.485 -9.852 -12.741 1.00 82.50 255 HIS A N 1
ATOM 2114 C CA . HIS A 1 255 ? 8.891 -9.764 -12.322 1.00 82.50 255 HIS A CA 1
ATOM 2115 C C . HIS A 1 255 ? 9.823 -10.698 -13.113 1.00 82.50 255 HIS A C 1
ATOM 2117 O O . HIS A 1 255 ? 11.028 -10.461 -13.132 1.00 82.50 255 HIS A O 1
ATOM 2123 N N . LEU A 1 256 ? 9.280 -11.719 -13.789 1.00 89.06 256 LEU A N 1
ATOM 2124 C CA . LEU A 1 256 ? 10.046 -12.633 -14.641 1.00 89.06 256 LEU A CA 1
ATOM 2125 C C . LEU A 1 256 ? 10.407 -12.016 -15.994 1.00 89.06 256 LEU A C 1
ATOM 2127 O O . LEU A 1 256 ? 11.292 -12.529 -16.675 1.00 89.06 256 LEU A O 1
ATOM 2131 N N . TYR A 1 257 ? 9.739 -10.931 -16.394 1.00 91.75 257 TYR A N 1
ATOM 2132 C CA . TYR A 1 257 ? 9.973 -10.269 -17.672 1.00 91.75 257 TYR A CA 1
ATOM 2133 C C . TYR A 1 257 ? 10.768 -8.973 -17.499 1.00 91.75 257 TYR A C 1
ATOM 2135 O O . TYR A 1 257 ? 10.768 -8.324 -16.448 1.00 91.75 257 TYR A O 1
ATOM 2143 N N . ILE A 1 258 ? 11.442 -8.587 -18.572 1.00 92.12 258 ILE A N 1
ATOM 2144 C CA . ILE A 1 258 ? 12.098 -7.296 -18.735 1.00 92.12 258 ILE A CA 1
ATOM 2145 C C . ILE A 1 258 ? 11.774 -6.752 -20.125 1.00 92.12 258 ILE A C 1
ATOM 2147 O O . ILE A 1 258 ? 11.576 -7.509 -21.078 1.00 92.12 258 ILE A O 1
ATOM 2151 N N . TYR A 1 259 ? 11.691 -5.430 -20.231 1.00 93.38 259 TYR A N 1
ATOM 2152 C CA . TYR A 1 259 ? 11.590 -4.761 -21.520 1.00 93.38 259 TYR A CA 1
ATOM 2153 C C . TYR A 1 259 ? 12.987 -4.448 -22.054 1.00 93.38 259 TYR A C 1
ATOM 2155 O O . TYR A 1 259 ? 13.843 -3.941 -21.325 1.00 93.38 259 TYR A O 1
ATOM 2163 N N . VAL A 1 260 ? 13.204 -4.723 -23.335 1.00 94.69 260 VAL A N 1
ATOM 2164 C CA . VAL A 1 260 ? 14.397 -4.321 -24.081 1.00 94.69 260 VAL A CA 1
ATOM 2165 C C . VAL A 1 260 ? 13.967 -3.301 -25.128 1.00 94.69 260 VAL A C 1
ATOM 2167 O O . VAL A 1 260 ? 13.158 -3.615 -25.998 1.00 94.69 260 VAL A O 1
ATOM 2170 N N . LYS A 1 261 ? 14.480 -2.072 -25.034 1.00 95.12 261 LYS A N 1
ATOM 2171 C CA . LYS A 1 261 ? 14.248 -1.004 -26.012 1.00 95.12 261 LYS A CA 1
ATOM 2172 C C . LYS A 1 261 ? 15.366 -1.016 -27.045 1.00 95.12 261 LYS A C 1
ATOM 2174 O O . LYS A 1 261 ? 16.528 -0.793 -26.702 1.00 95.12 261 LYS A O 1
ATOM 2179 N N . VAL A 1 262 ? 15.000 -1.281 -28.293 1.00 96.06 262 VAL A N 1
ATOM 2180 C CA . VAL A 1 262 ? 15.922 -1.483 -29.410 1.00 96.06 262 VAL A CA 1
ATOM 2181 C C . VAL A 1 262 ? 15.801 -0.320 -30.383 1.00 96.06 262 VAL A C 1
ATOM 2183 O O . VAL A 1 262 ? 14.736 -0.077 -30.952 1.00 96.06 262 VAL A O 1
ATOM 2186 N N . ILE A 1 263 ? 16.912 0.376 -30.589 1.00 96.12 263 ILE A N 1
ATOM 2187 C CA . ILE A 1 263 ? 17.065 1.367 -31.653 1.00 96.12 263 ILE A CA 1
ATOM 2188 C C . ILE A 1 263 ? 17.628 0.649 -32.880 1.00 96.12 263 ILE A C 1
ATOM 2190 O O . ILE A 1 263 ? 18.540 -0.165 -32.758 1.00 96.12 263 ILE A O 1
ATOM 2194 N N . THR A 1 264 ? 17.099 0.955 -34.057 1.00 95.06 264 THR A N 1
ATOM 2195 C CA . THR A 1 264 ? 17.566 0.440 -35.349 1.00 95.06 264 THR A CA 1
ATOM 2196 C C . THR A 1 264 ? 17.945 1.597 -36.266 1.00 95.06 264 THR A C 1
ATOM 2198 O O . THR A 1 264 ? 17.606 2.752 -36.004 1.00 95.06 264 THR A O 1
ATOM 2201 N N . GLU A 1 265 ? 18.590 1.308 -37.394 1.00 93.25 265 GLU A N 1
ATOM 2202 C CA . GLU A 1 265 ? 18.853 2.335 -38.407 1.00 93.25 265 GLU A CA 1
ATOM 2203 C C . GLU A 1 265 ? 17.575 2.990 -38.940 1.00 93.25 265 GLU A C 1
ATOM 2205 O O . GLU A 1 265 ? 17.574 4.188 -39.204 1.00 93.25 265 GLU A O 1
ATOM 2210 N N . GLN A 1 266 ? 16.473 2.242 -39.034 1.00 92.88 266 GLN A N 1
ATOM 2211 C CA . GLN A 1 266 ? 15.182 2.782 -39.464 1.00 92.88 266 GLN A CA 1
ATOM 2212 C C . GLN A 1 266 ? 14.633 3.797 -38.455 1.00 92.88 266 GLN A C 1
ATOM 2214 O O . GLN A 1 266 ? 14.311 4.917 -38.842 1.00 92.88 266 GLN A O 1
ATOM 2219 N N . THR A 1 267 ? 14.606 3.447 -37.163 1.00 95.00 267 THR A N 1
ATOM 2220 C CA . THR A 1 267 ? 14.136 4.368 -36.111 1.00 95.00 267 THR A CA 1
ATOM 2221 C C . THR A 1 267 ? 15.054 5.588 -36.005 1.00 95.00 267 THR A C 1
ATOM 2223 O O . THR A 1 267 ? 14.585 6.709 -35.875 1.00 95.00 267 THR A O 1
ATOM 2226 N N . PHE A 1 268 ? 16.372 5.409 -36.155 1.00 95.81 268 PHE A N 1
ATOM 2227 C CA . PHE A 1 268 ? 17.318 6.529 -36.146 1.00 95.81 268 PHE A CA 1
ATOM 2228 C C . PHE A 1 268 ? 17.126 7.489 -37.329 1.00 95.81 268 PHE A C 1
ATOM 2230 O O . PHE A 1 268 ? 17.236 8.700 -37.156 1.00 95.81 268 PHE A O 1
ATOM 2237 N N . LYS A 1 269 ? 16.818 6.974 -38.526 1.00 94.06 269 LYS A N 1
ATOM 2238 C CA . LYS A 1 269 ? 16.492 7.802 -39.701 1.00 94.06 269 LYS A CA 1
ATOM 2239 C C . LYS A 1 269 ? 15.188 8.580 -39.520 1.00 94.06 269 LYS A C 1
ATOM 2241 O O . LYS A 1 269 ? 15.106 9.718 -39.972 1.00 94.06 269 LYS A O 1
ATOM 2246 N N . ALA A 1 270 ? 14.200 7.974 -38.862 1.00 93.38 270 ALA A N 1
ATOM 2247 C CA . ALA A 1 270 ? 12.907 8.594 -38.581 1.00 93.38 270 ALA A CA 1
ATOM 2248 C C . ALA A 1 270 ? 12.955 9.614 -37.425 1.00 93.38 270 ALA A C 1
ATOM 2250 O O . ALA A 1 270 ? 12.112 10.506 -37.361 1.00 93.38 270 ALA A O 1
ATOM 2251 N N . HIS A 1 271 ? 13.940 9.523 -36.524 1.00 93.94 271 HIS A N 1
ATOM 2252 C CA . HIS A 1 271 ? 14.065 10.433 -35.384 1.00 93.94 271 HIS A CA 1
ATOM 2253 C C . HIS A 1 271 ? 14.584 11.817 -35.795 1.00 93.94 271 HIS A C 1
ATOM 2255 O O . HIS A 1 271 ? 15.723 11.971 -36.240 1.00 93.94 271 HIS A O 1
ATOM 2261 N N . GLY A 1 272 ? 13.755 12.840 -35.571 1.00 90.00 272 GLY A N 1
ATOM 2262 C CA . GLY A 1 272 ? 14.063 14.233 -35.911 1.00 90.00 272 GLY A CA 1
ATOM 2263 C C . GLY A 1 272 ? 14.715 15.064 -34.801 1.00 90.00 272 GLY A C 1
ATOM 2264 O O . GLY A 1 272 ? 14.941 16.262 -34.971 1.00 90.00 272 GLY A O 1
ATOM 2265 N N . GLY A 1 273 ? 14.967 14.467 -33.634 1.00 91.06 273 GLY A N 1
ATOM 2266 C CA . GLY A 1 273 ? 15.468 15.169 -32.453 1.00 91.06 273 GLY A CA 1
ATOM 2267 C C . GLY A 1 273 ? 16.973 15.027 -32.220 1.00 91.06 273 GLY A C 1
ATOM 2268 O O . GLY A 1 273 ? 17.720 14.432 -32.997 1.00 91.06 273 GLY A O 1
ATOM 2269 N N . THR A 1 274 ? 17.427 15.552 -31.083 1.00 91.25 274 THR A N 1
ATOM 2270 C CA . THR A 1 274 ? 18.769 15.287 -30.541 1.00 91.25 274 THR A CA 1
ATOM 2271 C C . THR A 1 274 ? 18.859 13.847 -30.031 1.00 91.25 274 THR A C 1
ATOM 2273 O O . THR A 1 274 ? 17.839 13.239 -29.706 1.00 91.25 274 THR A O 1
ATOM 2276 N N . ASP A 1 275 ? 20.072 13.322 -29.911 1.00 93.44 275 ASP A N 1
ATOM 2277 C CA . ASP A 1 275 ? 20.386 11.93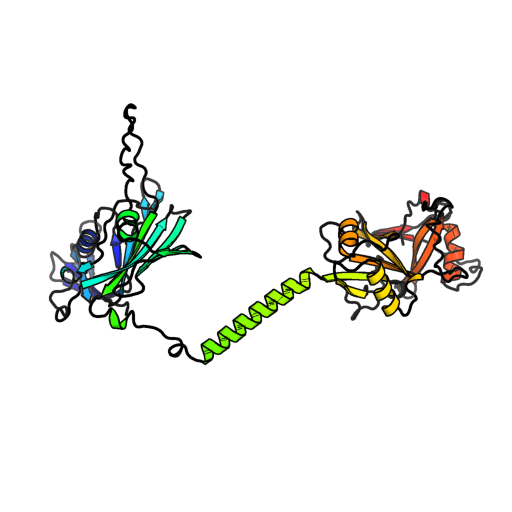9 -29.548 1.00 93.44 275 ASP A CA 1
ATOM 2278 C C . ASP A 1 275 ? 19.878 10.905 -30.573 1.00 93.44 275 ASP A C 1
ATOM 2280 O O . ASP A 1 275 ? 19.381 11.275 -31.637 1.00 93.44 275 ASP A O 1
ATOM 2284 N N . LEU A 1 276 ? 20.042 9.605 -30.317 1.00 93.25 276 LEU A N 1
ATOM 2285 C CA . LEU A 1 276 ? 19.621 8.577 -31.282 1.00 93.25 276 LEU A CA 1
ATOM 2286 C C . LEU A 1 276 ? 18.096 8.377 -31.341 1.00 93.25 276 LEU A C 1
ATOM 2288 O O . LEU A 1 276 ? 17.591 7.899 -32.352 1.00 93.25 276 LEU A O 1
ATOM 2292 N N . THR A 1 277 ? 17.379 8.681 -30.258 1.00 93.81 277 THR A N 1
ATOM 2293 C CA . THR A 1 277 ? 15.929 8.465 -30.133 1.00 93.81 277 THR A CA 1
ATOM 2294 C C . THR A 1 277 ? 15.373 9.198 -28.910 1.00 93.81 277 THR A C 1
ATOM 2296 O O . THR A 1 277 ? 16.121 9.538 -27.991 1.00 93.81 277 THR A O 1
ATOM 2299 N N . SER A 1 278 ? 14.047 9.335 -28.823 1.00 90.62 278 SER A N 1
ATOM 2300 C CA . SER A 1 278 ? 13.353 9.570 -27.550 1.00 90.62 278 SER A CA 1
ATOM 2301 C C . SER A 1 278 ? 12.963 8.242 -26.891 1.00 90.62 278 SER A C 1
ATOM 2303 O O . SER A 1 278 ? 12.156 7.494 -27.435 1.00 90.62 278 SER A O 1
ATOM 2305 N N . PHE A 1 279 ? 13.530 7.916 -25.724 1.00 87.69 279 PHE A N 1
ATOM 2306 C CA . PHE A 1 279 ? 13.196 6.670 -25.014 1.00 87.69 279 PHE A CA 1
ATOM 2307 C C . PHE A 1 279 ? 11.851 6.716 -24.285 1.00 87.69 279 PHE A C 1
ATOM 2309 O O . PHE A 1 279 ? 11.370 5.658 -23.884 1.00 87.69 279 PHE A O 1
ATOM 2316 N N . ASP A 1 280 ? 11.259 7.893 -24.097 1.00 86.12 280 ASP A N 1
ATOM 2317 C CA . ASP A 1 280 ? 9.963 8.050 -23.425 1.00 86.12 280 ASP A CA 1
ATOM 2318 C C . ASP A 1 280 ? 8.779 7.970 -24.402 1.00 86.12 280 ASP A C 1
ATOM 2320 O O . ASP A 1 280 ? 7.645 7.783 -23.968 1.00 86.12 280 ASP A O 1
ATOM 2324 N N . ALA A 1 281 ? 9.040 8.076 -25.709 1.00 87.19 281 ALA A N 1
ATOM 2325 C CA . ALA A 1 281 ? 8.031 7.954 -26.755 1.00 87.19 281 ALA A CA 1
ATOM 2326 C C . ALA A 1 281 ? 7.652 6.485 -27.026 1.00 87.19 281 ALA A C 1
ATOM 2328 O O . ALA A 1 281 ? 8.455 5.567 -26.812 1.00 87.19 281 ALA A O 1
ATOM 2329 N N . ASP A 1 282 ? 6.423 6.273 -27.500 1.00 86.75 282 ASP A N 1
ATOM 2330 C CA . ASP A 1 282 ? 5.931 4.971 -27.952 1.00 86.75 282 ASP A CA 1
ATOM 2331 C C . ASP A 1 282 ? 6.171 4.817 -29.459 1.00 86.75 282 ASP A C 1
ATOM 2333 O O . ASP A 1 282 ? 5.803 5.687 -30.246 1.00 86.75 282 ASP A O 1
ATOM 2337 N N . HIS A 1 283 ? 6.747 3.685 -29.867 1.00 89.38 283 HIS A N 1
ATOM 2338 C CA . HIS A 1 283 ? 6.987 3.366 -31.274 1.00 89.38 283 HIS A CA 1
ATOM 2339 C C . HIS A 1 283 ? 5.698 3.275 -32.101 1.00 89.38 283 HIS A C 1
ATOM 2341 O O . HIS A 1 283 ? 5.731 3.458 -33.313 1.00 89.38 283 HIS A O 1
ATOM 2347 N N . ALA A 1 284 ? 4.555 2.995 -31.465 1.00 87.75 284 ALA A N 1
ATOM 2348 C CA . ALA A 1 284 ? 3.265 3.003 -32.150 1.00 87.75 284 ALA A CA 1
ATOM 2349 C C . ALA A 1 284 ? 2.801 4.416 -32.559 1.00 87.75 284 ALA A C 1
ATOM 2351 O O . ALA A 1 284 ? 2.003 4.546 -33.486 1.00 87.75 284 ALA A O 1
ATOM 2352 N N . GLU A 1 285 ? 3.279 5.457 -31.870 1.00 89.38 285 GLU A N 1
ATOM 2353 C CA . GLU A 1 285 ? 2.924 6.859 -32.126 1.00 89.38 285 GLU A CA 1
ATOM 2354 C C . GLU A 1 285 ? 4.035 7.616 -32.872 1.00 89.38 285 GLU A C 1
ATOM 2356 O O . GLU A 1 285 ? 3.743 8.530 -33.643 1.00 89.38 285 GLU A O 1
ATOM 2361 N N . ASP A 1 286 ? 5.294 7.227 -32.661 1.00 90.00 286 ASP A N 1
ATOM 2362 C CA . ASP A 1 286 ? 6.486 7.844 -33.240 1.00 90.00 286 ASP A CA 1
ATOM 2363 C C . ASP A 1 286 ? 7.411 6.767 -33.831 1.00 90.00 286 ASP A C 1
ATOM 2365 O O . ASP A 1 286 ? 8.059 6.009 -33.107 1.00 90.00 286 ASP A O 1
ATOM 2369 N N . GLU A 1 287 ? 7.518 6.716 -35.162 1.00 91.06 287 GLU A N 1
ATOM 2370 C CA . GLU A 1 287 ? 8.406 5.776 -35.864 1.00 91.06 287 GLU A CA 1
ATOM 2371 C C . GLU A 1 287 ? 9.888 5.959 -35.485 1.00 91.06 287 GLU A C 1
ATOM 2373 O O . GLU A 1 287 ? 10.681 5.021 -35.614 1.00 91.06 287 GLU A O 1
ATOM 2378 N N . GLY A 1 288 ? 10.262 7.145 -34.991 1.00 90.50 288 GLY A N 1
ATOM 2379 C CA . GLY A 1 288 ? 11.590 7.459 -34.47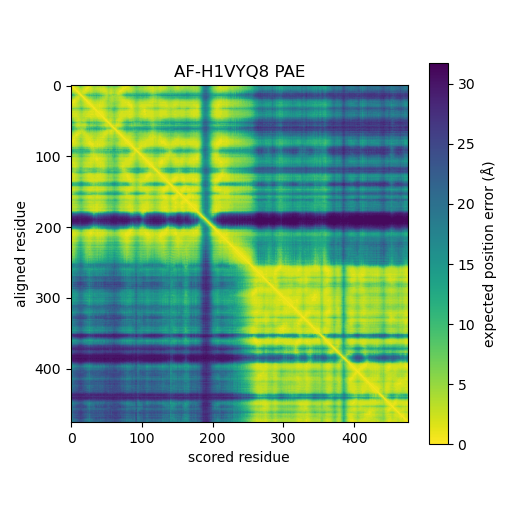6 1.00 90.50 288 GLY A CA 1
ATOM 2380 C C . GLY A 1 288 ? 11.884 6.865 -33.098 1.00 90.50 288 GLY A C 1
ATOM 2381 O O . GLY A 1 288 ? 13.051 6.759 -32.725 1.00 90.50 288 GLY A O 1
ATOM 2382 N N . ALA A 1 289 ? 10.860 6.438 -32.352 1.00 94.25 289 ALA A N 1
ATOM 2383 C CA . ALA A 1 289 ? 11.001 5.859 -31.019 1.00 94.25 289 ALA A CA 1
ATOM 2384 C C . ALA A 1 289 ? 11.503 4.398 -31.070 1.00 94.25 289 ALA A C 1
ATOM 2386 O O . ALA A 1 289 ? 11.328 3.702 -32.075 1.00 94.25 289 ALA A O 1
ATOM 2387 N N . PRO A 1 290 ? 12.125 3.876 -29.995 1.00 94.25 290 PRO A N 1
ATOM 2388 C CA . PRO A 1 290 ? 12.700 2.538 -30.012 1.00 94.25 290 PRO A CA 1
ATOM 2389 C C . PRO A 1 290 ? 11.617 1.458 -29.908 1.00 94.25 290 PRO A C 1
ATOM 2391 O O . PRO A 1 290 ? 10.685 1.552 -29.104 1.00 94.25 290 PRO A O 1
ATOM 2394 N N . LYS A 1 291 ? 11.797 0.355 -30.639 1.00 94.75 291 LYS A N 1
ATOM 2395 C CA . LYS A 1 291 ? 10.917 -0.818 -30.532 1.00 94.75 291 LYS A CA 1
ATOM 2396 C C . LYS A 1 291 ? 11.121 -1.507 -29.183 1.00 94.75 291 LYS A C 1
ATOM 2398 O O . LYS A 1 291 ? 12.256 -1.769 -28.783 1.00 94.75 291 LYS A O 1
ATOM 2403 N N . SER A 1 292 ? 10.029 -1.811 -28.485 1.00 94.50 292 SER A N 1
ATOM 2404 C CA . SER A 1 292 ? 10.064 -2.444 -27.160 1.00 94.50 292 SER A CA 1
ATOM 2405 C C . SER A 1 292 ? 9.748 -3.936 -27.246 1.00 94.50 292 SER A C 1
ATOM 2407 O O . SER A 1 292 ? 8.671 -4.320 -27.691 1.00 94.50 292 SER A O 1
ATOM 2409 N N . TYR A 1 293 ? 10.662 -4.776 -26.761 1.00 94.31 293 TYR A N 1
ATOM 2410 C CA . TYR A 1 293 ? 10.508 -6.231 -26.718 1.00 94.31 293 TYR A CA 1
ATOM 2411 C C . TYR A 1 293 ? 10.341 -6.681 -25.273 1.00 94.31 293 TYR A C 1
ATOM 2413 O O . TYR A 1 293 ? 11.182 -6.381 -24.425 1.00 94.31 293 TYR A O 1
ATOM 2421 N N . ARG A 1 294 ? 9.260 -7.406 -24.983 1.00 93.81 294 ARG A N 1
ATOM 2422 C CA . ARG A 1 294 ? 9.048 -8.036 -23.678 1.00 93.81 294 ARG A CA 1
ATOM 2423 C C . ARG A 1 294 ? 9.638 -9.441 -23.708 1.00 93.81 294 ARG A C 1
ATOM 2425 O O . ARG A 1 294 ? 9.101 -10.309 -24.387 1.00 93.81 294 ARG A O 1
ATOM 2432 N N . VAL A 1 295 ? 10.702 -9.667 -22.945 1.00 94.25 295 VAL A N 1
ATOM 2433 C CA . VAL A 1 295 ? 11.423 -10.950 -22.909 1.00 94.25 295 VAL A CA 1
ATOM 2434 C C . VAL A 1 295 ? 11.574 -11.460 -21.484 1.00 94.25 295 VAL A C 1
ATOM 2436 O O . VAL A 1 295 ? 11.470 -10.694 -20.524 1.00 94.25 295 VAL A O 1
ATOM 2439 N N . LEU A 1 296 ? 11.777 -12.767 -21.335 1.00 93.62 296 LEU A N 1
ATOM 2440 C CA . LEU A 1 296 ? 12.073 -13.364 -20.037 1.00 93.62 296 LEU A CA 1
ATOM 2441 C C . LEU A 1 296 ? 13.459 -12.913 -19.576 1.00 93.62 296 LEU A C 1
ATOM 2443 O O . LEU A 1 296 ? 14.415 -12.943 -20.337 1.00 93.62 296 LEU A O 1
ATOM 2447 N N . ARG A 1 297 ? 13.604 -12.563 -18.300 1.00 93.12 297 ARG A N 1
ATOM 2448 C CA . ARG A 1 297 ? 14.910 -12.232 -17.706 1.00 93.12 297 ARG A CA 1
ATOM 2449 C C . ARG A 1 297 ? 15.924 -13.369 -17.855 1.00 93.12 297 ARG A C 1
ATOM 2451 O O . ARG A 1 297 ? 17.115 -13.115 -18.007 1.00 93.12 297 ARG A O 1
ATOM 2458 N N . SER A 1 298 ? 15.439 -14.610 -17.840 1.00 94.19 298 SER A N 1
ATOM 2459 C CA . SER A 1 298 ? 16.239 -15.825 -17.984 1.00 94.19 298 SER A CA 1
ATOM 2460 C C . SER A 1 298 ? 16.578 -16.206 -19.428 1.00 94.19 298 SER A C 1
ATOM 2462 O O . SER A 1 298 ? 17.353 -17.143 -19.598 1.00 94.19 298 SER A O 1
ATOM 2464 N N . SER A 1 299 ? 15.999 -15.558 -20.450 1.00 95.56 299 SER A N 1
ATOM 2465 C CA . SER A 1 299 ? 16.354 -15.861 -21.843 1.00 95.56 299 SER A CA 1
ATOM 2466 C C . SER A 1 299 ? 17.801 -15.461 -22.112 1.00 95.56 299 SER A C 1
ATOM 2468 O O . SER A 1 299 ? 18.313 -14.519 -21.497 1.00 95.56 299 SER A O 1
ATOM 2470 N N . THR A 1 300 ? 18.472 -16.153 -23.025 1.00 96.69 300 THR A N 1
ATOM 2471 C CA . THR A 1 300 ? 19.843 -15.790 -23.411 1.00 96.69 300 THR A CA 1
ATOM 2472 C C . THR A 1 300 ? 19.845 -14.558 -24.315 1.00 96.69 300 THR A C 1
ATOM 2474 O O . THR A 1 300 ? 18.837 -14.203 -24.936 1.00 96.69 300 THR A O 1
ATOM 2477 N N . MET A 1 301 ? 20.989 -13.881 -24.411 1.00 94.62 301 MET A N 1
ATOM 2478 C CA . MET A 1 301 ? 21.158 -12.803 -25.387 1.00 94.62 301 MET A CA 1
ATOM 2479 C C . MET A 1 301 ? 21.059 -13.318 -26.833 1.00 94.62 301 MET A C 1
ATOM 2481 O O . MET A 1 301 ? 20.628 -12.572 -27.706 1.00 94.62 301 MET A O 1
ATOM 2485 N N . GLU A 1 302 ? 21.397 -14.586 -27.087 1.00 95.38 302 GLU A N 1
ATOM 2486 C CA . GLU A 1 302 ? 21.210 -15.245 -28.388 1.00 95.38 302 GLU A CA 1
ATOM 2487 C C . GLU A 1 302 ? 19.726 -15.347 -28.773 1.00 95.38 302 GLU A C 1
ATOM 2489 O O . GLU A 1 302 ? 19.347 -14.954 -29.875 1.00 95.38 302 GLU A O 1
ATOM 2494 N N . GLU A 1 303 ? 18.870 -15.786 -27.846 1.00 95.69 303 GLU A N 1
ATOM 2495 C CA . GLU A 1 303 ? 17.415 -15.840 -28.050 1.00 95.69 303 GLU A CA 1
ATOM 2496 C C . GLU A 1 303 ? 16.820 -14.441 -28.283 1.00 95.69 303 GLU A C 1
ATOM 2498 O O . GLU A 1 303 ? 15.952 -14.258 -29.142 1.00 95.69 303 GLU A O 1
ATOM 2503 N N . LEU A 1 304 ? 17.317 -13.430 -27.560 1.00 96.00 304 LEU A N 1
ATOM 2504 C CA . LEU A 1 304 ? 16.919 -12.037 -27.763 1.00 96.00 304 LEU A CA 1
ATOM 2505 C C . LEU A 1 304 ? 17.315 -11.534 -29.159 1.00 96.00 304 LEU A C 1
ATOM 2507 O O . LEU A 1 304 ? 16.490 -10.928 -29.840 1.00 96.00 304 LEU A O 1
ATOM 2511 N N . VAL A 1 305 ? 18.552 -11.789 -29.600 1.00 96.06 305 VAL A N 1
ATOM 2512 C CA . VAL A 1 305 ? 19.018 -11.411 -30.945 1.00 96.06 305 VAL A CA 1
ATOM 2513 C C . VAL A 1 305 ? 18.182 -12.099 -32.017 1.00 96.06 305 VAL A C 1
ATOM 2515 O O . VAL A 1 305 ? 17.770 -11.432 -32.961 1.00 96.06 305 VAL A O 1
ATOM 2518 N N . ALA A 1 306 ? 17.872 -13.387 -31.856 1.00 95.56 306 ALA A N 1
ATOM 2519 C CA . ALA A 1 306 ? 17.011 -14.113 -32.783 1.00 95.56 306 ALA A CA 1
ATOM 2520 C C . ALA A 1 306 ? 15.610 -13.488 -32.877 1.00 95.56 306 ALA A C 1
ATOM 2522 O O . ALA A 1 306 ? 15.124 -13.247 -33.979 1.00 95.56 306 ALA A O 1
ATOM 2523 N N . THR A 1 307 ? 15.013 -13.137 -31.734 1.00 95.25 307 THR A N 1
ATOM 2524 C CA . THR A 1 307 ? 13.696 -12.478 -31.670 1.00 95.25 307 THR A CA 1
ATOM 2525 C C . THR A 1 307 ? 13.711 -11.112 -32.370 1.00 95.25 307 THR A C 1
ATOM 2527 O O . THR A 1 307 ? 12.799 -10.777 -33.126 1.00 95.25 307 THR A O 1
ATOM 2530 N N . ILE A 1 308 ? 14.756 -10.308 -32.139 1.00 95.19 308 ILE A N 1
ATOM 2531 C CA . ILE A 1 308 ? 14.913 -8.998 -32.784 1.00 95.19 308 ILE A CA 1
ATOM 2532 C C . ILE A 1 308 ? 15.130 -9.175 -34.290 1.00 95.19 308 ILE A C 1
ATOM 2534 O O . ILE A 1 308 ? 14.484 -8.492 -35.079 1.00 95.19 308 ILE A O 1
ATOM 2538 N N . ALA A 1 309 ? 16.001 -10.091 -34.706 1.00 94.44 309 ALA A N 1
ATOM 2539 C CA . ALA A 1 309 ? 16.297 -10.330 -36.114 1.00 94.44 309 ALA A CA 1
ATOM 2540 C C . ALA A 1 309 ? 15.061 -10.808 -36.888 1.00 94.44 309 ALA A C 1
ATOM 2542 O O . ALA A 1 309 ? 14.767 -10.255 -37.943 1.00 94.44 309 ALA A O 1
ATOM 2543 N N . GLU A 1 310 ? 14.278 -11.732 -36.322 1.00 94.75 310 GLU A N 1
ATOM 2544 C CA . GLU A 1 310 ? 13.006 -12.181 -36.901 1.00 94.75 310 GLU A CA 1
ATOM 2545 C C . GLU A 1 310 ? 12.033 -11.010 -37.098 1.00 94.75 310 GLU A C 1
ATOM 2547 O O . GLU A 1 310 ? 11.460 -10.845 -38.171 1.00 94.75 310 GLU A O 1
ATOM 2552 N N . SER A 1 311 ? 11.904 -10.129 -36.102 1.00 91.31 311 SER A N 1
ATOM 2553 C CA . SER A 1 311 ? 11.029 -8.952 -36.204 1.00 91.31 311 SER A CA 1
ATOM 2554 C C . SER A 1 311 ? 11.487 -7.903 -37.229 1.00 91.31 311 SER A C 1
ATOM 2556 O O . SER A 1 311 ? 10.697 -7.051 -37.641 1.00 91.31 311 SER A O 1
ATOM 2558 N N . LEU A 1 312 ? 12.766 -7.939 -37.614 1.00 89.44 312 LEU A N 1
ATOM 2559 C CA . LEU A 1 312 ? 13.360 -7.080 -38.636 1.00 89.44 312 LEU A CA 1
ATOM 2560 C C . LEU A 1 312 ? 13.442 -7.767 -40.006 1.00 89.44 312 LEU A C 1
ATOM 2562 O O . LEU A 1 312 ? 13.926 -7.137 -40.943 1.00 89.44 312 LEU A O 1
ATOM 2566 N N . ASP A 1 313 ? 12.973 -9.014 -40.124 1.00 92.25 313 ASP A N 1
ATOM 2567 C CA . ASP A 1 313 ? 13.120 -9.859 -41.317 1.00 92.25 313 ASP A CA 1
ATOM 2568 C C . ASP A 1 313 ? 14.596 -10.036 -41.736 1.00 92.25 313 ASP A C 1
ATOM 2570 O O . ASP A 1 313 ? 14.977 -9.932 -42.903 1.00 92.25 313 ASP A O 1
ATOM 2574 N N . LEU A 1 314 ? 15.466 -10.260 -40.744 1.00 91.44 314 LEU A N 1
ATOM 2575 C CA . LEU A 1 314 ? 16.909 -10.432 -40.909 1.00 91.44 314 LEU A CA 1
ATOM 2576 C C . LEU A 1 314 ? 17.383 -11.785 -40.373 1.00 91.44 314 LEU A C 1
ATOM 2578 O O . LEU A 1 314 ? 16.807 -12.366 -39.457 1.00 91.44 314 LEU A O 1
ATOM 2582 N N . ASP A 1 315 ? 18.505 -12.262 -40.912 1.00 90.06 315 ASP A N 1
ATOM 2583 C CA . ASP A 1 315 ? 19.229 -13.396 -40.334 1.00 90.06 315 ASP A CA 1
ATOM 2584 C C . ASP A 1 315 ? 19.855 -12.971 -38.987 1.00 90.06 315 ASP A C 1
ATOM 2586 O O . ASP A 1 315 ? 20.604 -11.984 -38.967 1.00 90.06 315 ASP A O 1
ATOM 2590 N N . PRO A 1 316 ? 19.615 -13.702 -37.877 1.00 90.00 316 PRO A N 1
ATOM 2591 C CA . PRO A 1 316 ? 20.226 -13.424 -36.576 1.00 90.00 316 PRO A CA 1
ATOM 2592 C C . PRO A 1 316 ? 21.750 -13.264 -36.619 1.00 90.00 316 PRO A C 1
ATOM 2594 O O . PRO A 1 316 ? 22.304 -12.465 -35.869 1.00 90.00 316 PRO A O 1
ATOM 2597 N N . ARG A 1 317 ? 22.441 -13.959 -37.534 1.00 87.81 317 ARG A N 1
ATOM 2598 C CA . ARG A 1 317 ? 23.904 -13.872 -37.701 1.00 87.81 317 ARG A CA 1
ATOM 2599 C C . ARG A 1 317 ? 24.382 -12.513 -38.205 1.00 87.81 317 ARG A C 1
ATOM 2601 O O . ARG A 1 317 ? 25.563 -12.199 -38.073 1.00 87.81 317 ARG A O 1
ATOM 2608 N N . LYS A 1 318 ? 23.486 -11.720 -38.796 1.00 89.75 318 LYS A N 1
ATOM 2609 C CA . LYS A 1 318 ? 23.775 -10.381 -39.324 1.00 89.75 318 LYS A CA 1
ATOM 2610 C C . LYS A 1 318 ? 23.470 -9.268 -38.332 1.00 89.75 318 LYS A C 1
ATOM 2612 O O . LYS A 1 318 ? 23.741 -8.115 -38.653 1.00 89.75 318 LYS A O 1
ATOM 2617 N N . VAL A 1 319 ? 22.912 -9.585 -37.165 1.00 92.25 319 VAL A N 1
ATOM 2618 C CA . VAL A 1 319 ? 22.498 -8.595 -36.169 1.00 92.25 319 VAL A CA 1
ATOM 2619 C C . VAL A 1 319 ? 23.442 -8.637 -34.974 1.00 92.25 319 VAL A C 1
ATOM 2621 O O . VAL A 1 319 ? 23.678 -9.687 -34.381 1.00 92.25 319 VAL A O 1
ATOM 2624 N N . ARG A 1 320 ? 23.959 -7.472 -34.588 1.00 92.25 320 ARG A N 1
ATOM 2625 C CA . ARG A 1 320 ? 24.759 -7.284 -33.376 1.00 92.25 320 ARG A CA 1
ATOM 2626 C C . ARG A 1 320 ? 24.148 -6.192 -32.517 1.00 92.25 320 ARG A C 1
ATOM 2628 O O . ARG A 1 320 ? 23.743 -5.150 -33.017 1.00 92.25 320 ARG A O 1
ATOM 2635 N N . LEU A 1 321 ? 24.107 -6.417 -31.209 1.00 94.06 321 LEU A N 1
ATOM 2636 C CA . LEU A 1 321 ? 23.586 -5.438 -30.260 1.00 94.06 321 LEU A CA 1
ATOM 2637 C C . LEU A 1 321 ? 24.726 -4.654 -29.616 1.00 94.06 321 LEU A C 1
ATOM 2639 O O . LEU A 1 321 ? 25.743 -5.230 -29.238 1.00 94.06 321 LEU A O 1
ATOM 2643 N N . TRP A 1 322 ? 24.527 -3.355 -29.442 1.00 93.31 322 TRP A N 1
ATOM 2644 C CA . TRP A 1 322 ? 25.389 -2.475 -28.661 1.00 93.31 322 TRP A CA 1
ATOM 2645 C C . TRP A 1 322 ? 24.673 -2.030 -27.401 1.00 93.31 322 TRP A C 1
ATOM 2647 O O . TRP A 1 322 ? 23.526 -1.592 -27.463 1.00 93.31 322 TRP A O 1
ATOM 2657 N N . ILE A 1 323 ? 25.360 -2.109 -26.265 1.00 92.00 323 ILE A N 1
ATOM 2658 C CA . ILE A 1 323 ? 24.855 -1.583 -24.999 1.00 92.00 323 ILE A CA 1
ATOM 2659 C C . ILE A 1 323 ? 24.849 -0.057 -25.068 1.00 92.00 323 ILE A C 1
ATOM 2661 O O . ILE A 1 323 ? 25.860 0.565 -25.402 1.00 92.00 323 ILE A O 1
ATOM 2665 N N . MET A 1 324 ? 23.709 0.535 -24.715 1.00 91.75 324 MET A N 1
ATOM 2666 C CA . MET A 1 324 ? 23.553 1.979 -24.576 1.00 91.75 324 MET A CA 1
ATOM 2667 C C . MET A 1 324 ? 23.825 2.396 -23.129 1.00 91.75 324 MET A C 1
ATOM 2669 O O . MET A 1 324 ? 23.247 1.822 -22.205 1.00 91.75 324 MET A O 1
ATOM 2673 N N . VAL A 1 325 ? 24.642 3.428 -22.922 1.00 90.06 325 VAL A N 1
ATOM 2674 C CA . VAL A 1 325 ? 25.002 3.920 -21.582 1.00 90.06 325 VAL A CA 1
ATOM 2675 C C . VAL A 1 325 ? 24.595 5.377 -21.386 1.00 90.06 325 VAL A C 1
ATOM 2677 O O . VAL A 1 325 ? 24.640 6.185 -22.314 1.00 90.06 325 VAL A O 1
ATOM 2680 N N . ASN A 1 326 ? 24.229 5.731 -20.150 1.00 89.94 326 ASN A N 1
ATOM 2681 C CA . ASN A 1 326 ? 24.037 7.128 -19.757 1.00 89.94 326 ASN A CA 1
ATOM 2682 C C . ASN A 1 326 ? 25.410 7.794 -19.574 1.00 89.94 326 ASN A C 1
ATOM 2684 O O . ASN A 1 326 ? 26.161 7.427 -18.667 1.00 89.94 326 ASN A O 1
ATOM 2688 N N . ARG A 1 327 ? 25.727 8.803 -20.386 1.00 88.75 327 ARG A N 1
ATOM 2689 C CA . ARG A 1 327 ? 26.951 9.603 -20.243 1.00 88.75 327 ARG A CA 1
ATOM 2690 C C . ARG A 1 327 ? 26.765 10.747 -19.232 1.00 88.75 327 ARG A C 1
ATOM 2692 O O . ARG A 1 327 ? 25.648 11.127 -18.879 1.00 88.75 327 ARG A O 1
ATOM 2699 N N . GLN A 1 328 ? 27.867 11.338 -18.756 1.00 86.56 328 GLN A N 1
ATOM 2700 C CA . GLN A 1 328 ? 27.847 12.406 -17.731 1.00 86.56 328 GLN A CA 1
ATOM 2701 C C . GLN A 1 328 ? 27.071 13.664 -18.163 1.00 86.56 328 GLN A C 1
ATOM 2703 O O . GLN A 1 328 ? 26.489 14.368 -17.340 1.00 86.56 328 GLN A O 1
ATOM 2708 N N . ASN A 1 329 ? 27.035 13.933 -19.465 1.00 86.50 329 ASN A N 1
ATOM 2709 C CA . ASN A 1 329 ? 26.308 15.034 -20.096 1.00 86.50 329 ASN A CA 1
ATOM 2710 C C . ASN A 1 329 ? 24.806 14.746 -20.311 1.00 86.50 329 ASN A C 1
ATOM 2712 O O . ASN A 1 329 ? 24.131 15.563 -20.937 1.00 86.50 329 ASN A O 1
ATOM 2716 N N . LYS A 1 330 ? 24.285 13.640 -19.755 1.00 87.25 330 LYS A N 1
ATOM 2717 C CA . LYS A 1 330 ? 22.890 13.178 -19.858 1.00 87.25 330 LYS A CA 1
ATOM 2718 C C . LYS A 1 330 ? 22.451 12.735 -21.262 1.00 87.25 330 LYS A C 1
ATOM 2720 O O . LYS A 1 330 ? 21.251 12.698 -21.511 1.00 87.25 330 LYS A O 1
ATOM 2725 N N . THR A 1 331 ? 23.381 12.391 -22.154 1.00 90.50 331 THR A N 1
ATOM 2726 C CA . THR A 1 331 ? 23.052 11.685 -23.405 1.00 90.50 331 THR A CA 1
ATOM 2727 C C . THR A 1 331 ? 23.107 10.173 -23.215 1.00 90.50 331 THR A C 1
ATOM 2729 O O . THR A 1 331 ? 23.732 9.674 -22.271 1.00 90.50 331 THR A O 1
ATOM 2732 N N . ILE A 1 332 ? 22.433 9.440 -24.098 1.00 92.06 332 ILE A N 1
ATOM 2733 C CA . ILE A 1 332 ? 22.361 7.981 -24.078 1.00 92.06 332 ILE A CA 1
ATOM 2734 C C . ILE A 1 332 ? 22.936 7.466 -25.392 1.00 92.06 332 ILE A C 1
ATOM 2736 O O . ILE A 1 332 ? 22.271 7.508 -26.423 1.00 92.06 332 ILE A O 1
ATOM 2740 N N . ARG A 1 333 ? 24.172 6.963 -25.358 1.00 92.88 333 ARG A N 1
ATOM 2741 C CA . ARG A 1 333 ? 24.921 6.585 -26.568 1.00 92.88 333 ARG A CA 1
ATOM 2742 C C . ARG A 1 333 ? 25.358 5.120 -26.535 1.00 92.88 333 ARG A C 1
ATOM 2744 O O . ARG A 1 333 ? 25.551 4.586 -25.438 1.00 92.88 333 ARG A O 1
ATOM 2751 N N . PRO A 1 334 ? 25.521 4.467 -27.700 1.00 93.44 334 PRO A N 1
ATOM 2752 C CA . PRO A 1 334 ? 26.183 3.168 -27.775 1.00 93.44 334 PRO A CA 1
ATOM 2753 C C . PRO A 1 334 ? 27.606 3.262 -27.212 1.00 93.44 334 PRO A C 1
ATOM 2755 O O . PRO A 1 334 ? 28.310 4.216 -27.523 1.00 93.44 334 PRO A O 1
ATOM 2758 N N . ASP A 1 335 ? 28.024 2.289 -26.402 1.00 88.69 335 ASP A N 1
ATOM 2759 C CA . ASP A 1 335 ? 29.385 2.235 -25.835 1.00 88.69 335 ASP A CA 1
ATOM 2760 C C . ASP A 1 335 ? 30.155 1.003 -26.316 1.00 88.69 335 ASP A C 1
ATOM 2762 O O . ASP A 1 335 ? 31.214 1.110 -26.935 1.00 88.69 335 ASP A O 1
ATOM 2766 N N . GLN A 1 336 ? 29.608 -0.189 -26.061 1.00 86.31 336 GLN A N 1
ATOM 2767 C CA . GLN A 1 336 ? 30.276 -1.456 -26.358 1.00 86.31 336 GLN A CA 1
ATOM 2768 C C . GLN A 1 336 ? 29.334 -2.456 -27.034 1.00 86.31 336 GLN A C 1
ATOM 2770 O O . GLN A 1 336 ? 28.182 -2.598 -26.605 1.00 86.31 336 GLN A O 1
ATOM 2775 N N . PRO A 1 337 ? 29.814 -3.199 -28.050 1.00 89.44 337 PRO A N 1
ATOM 2776 C CA . PRO A 1 337 ? 29.050 -4.284 -28.639 1.00 89.44 337 PRO A CA 1
ATOM 2777 C C . PRO A 1 337 ? 29.006 -5.497 -27.708 1.00 89.44 337 PRO A C 1
ATOM 2779 O O . PRO A 1 337 ? 29.975 -5.832 -27.022 1.00 89.44 337 PRO A O 1
ATOM 2782 N N . ILE A 1 338 ? 27.886 -6.208 -27.742 1.00 88.38 338 ILE A N 1
ATOM 2783 C CA . ILE A 1 338 ? 27.694 -7.472 -27.041 1.00 88.38 338 ILE A CA 1
ATOM 2784 C C . ILE A 1 338 ? 28.293 -8.583 -27.905 1.00 88.38 338 ILE A C 1
ATOM 2786 O O . ILE A 1 338 ? 27.685 -9.033 -28.871 1.00 88.38 338 ILE A O 1
ATOM 2790 N N . MET A 1 339 ? 29.514 -8.998 -27.562 1.00 83.81 339 MET A N 1
ATOM 2791 C CA . MET A 1 339 ? 30.249 -10.035 -28.300 1.00 83.81 339 MET A CA 1
ATOM 2792 C C . MET A 1 339 ? 29.957 -11.455 -27.791 1.00 83.81 339 MET A C 1
ATOM 2794 O O . MET A 1 339 ? 30.043 -12.410 -28.556 1.00 83.81 339 MET A O 1
ATOM 2798 N N . ASP A 1 340 ? 29.629 -11.604 -26.504 1.00 85.44 340 ASP A N 1
ATOM 2799 C CA . ASP A 1 340 ? 29.256 -12.886 -25.896 1.00 85.44 340 ASP A CA 1
ATOM 2800 C C . ASP A 1 340 ? 27.742 -12.931 -25.679 1.00 85.44 340 ASP A C 1
ATOM 2802 O O . ASP A 1 340 ? 27.211 -12.182 -24.857 1.00 85.44 340 ASP A O 1
ATOM 2806 N N . LEU A 1 341 ? 27.059 -13.805 -26.422 1.00 89.75 341 LEU A N 1
ATOM 2807 C CA . LEU A 1 341 ? 25.602 -13.961 -26.382 1.00 89.75 341 LEU A CA 1
ATOM 2808 C C . LEU A 1 341 ? 25.124 -15.063 -25.417 1.00 89.75 341 LEU A C 1
ATOM 2810 O O . LEU A 1 341 ? 23.920 -15.277 -25.277 1.00 89.75 341 LEU A O 1
ATOM 2814 N N . ARG A 1 342 ? 26.049 -15.757 -24.737 1.00 90.62 342 ARG A N 1
ATOM 2815 C CA . ARG A 1 342 ? 25.724 -16.820 -23.767 1.00 90.62 342 ARG A CA 1
ATOM 2816 C C . ARG A 1 342 ? 25.035 -16.325 -22.488 1.00 90.62 342 ARG A C 1
ATOM 2818 O O . ARG A 1 342 ? 24.188 -17.064 -21.989 1.00 90.62 342 ARG A O 1
ATOM 2825 N N . PRO A 1 343 ? 25.385 -15.153 -21.915 1.00 93.69 343 PRO A N 1
ATOM 2826 C CA . PRO A 1 343 ? 24.718 -14.654 -20.717 1.00 93.69 343 PRO A CA 1
ATOM 2827 C C . PRO A 1 343 ? 23.221 -14.426 -20.929 1.00 93.69 343 PRO A C 1
ATOM 2829 O O . PRO A 1 343 ? 22.753 -14.209 -22.050 1.00 93.69 343 PRO A O 1
ATOM 2832 N N . THR A 1 344 ? 22.480 -14.429 -19.827 1.00 95.56 344 THR A N 1
ATOM 2833 C CA . THR A 1 344 ? 21.053 -14.083 -19.835 1.00 95.56 344 THR A CA 1
ATOM 2834 C C . THR A 1 344 ? 20.835 -12.583 -20.034 1.00 95.56 344 THR A C 1
ATOM 2836 O O . THR A 1 344 ? 21.725 -11.765 -19.767 1.00 95.56 344 THR A O 1
ATOM 2839 N N . VAL A 1 345 ? 19.630 -12.200 -20.462 1.00 93.88 345 VAL A N 1
ATOM 2840 C CA . VAL A 1 345 ? 19.230 -10.789 -20.562 1.00 93.88 345 VAL A CA 1
ATOM 2841 C C . VAL A 1 345 ? 19.366 -10.093 -19.206 1.00 93.88 345 VAL A C 1
ATOM 2843 O O . VAL A 1 345 ? 19.826 -8.955 -19.159 1.00 93.88 345 VAL A O 1
ATOM 2846 N N . GLU A 1 346 ? 19.052 -10.777 -18.101 1.00 92.75 346 GLU A N 1
ATOM 2847 C CA . GLU A 1 346 ? 19.251 -10.260 -16.741 1.00 92.75 346 GLU A CA 1
ATOM 2848 C C . GLU A 1 346 ? 20.719 -9.956 -16.435 1.00 92.75 346 GLU A C 1
ATOM 2850 O O . GLU A 1 346 ? 21.047 -8.864 -15.976 1.00 92.75 346 GLU A O 1
ATOM 2855 N N . GLU A 1 347 ? 21.619 -10.902 -16.701 1.00 91.56 347 GLU A N 1
ATOM 2856 C CA . GLU A 1 347 ? 23.050 -10.717 -16.446 1.00 91.56 347 GLU A CA 1
ATOM 2857 C C . GLU A 1 347 ? 23.632 -9.594 -17.307 1.00 91.56 347 GLU A C 1
ATOM 2859 O O . GLU A 1 347 ? 24.467 -8.818 -16.837 1.00 91.56 347 GLU A O 1
ATOM 2864 N N . CYS A 1 348 ? 23.188 -9.484 -18.563 1.00 89.81 348 CYS A N 1
ATOM 2865 C CA . CYS A 1 348 ? 23.575 -8.386 -19.441 1.00 89.81 348 CYS A CA 1
ATOM 2866 C C . CYS A 1 348 ? 23.039 -7.047 -18.917 1.00 89.81 348 CYS A C 1
ATOM 2868 O O . CYS A 1 348 ? 23.796 -6.084 -18.798 1.00 89.81 348 CYS A O 1
ATOM 2870 N N . PHE A 1 349 ? 21.767 -7.004 -18.514 1.00 90.75 349 PHE A N 1
ATOM 2871 C CA . PHE A 1 349 ? 21.128 -5.830 -17.930 1.00 90.75 349 PHE A CA 1
ATOM 2872 C C . PHE A 1 349 ? 21.831 -5.361 -16.653 1.00 90.75 349 PHE A C 1
ATOM 2874 O O . PHE A 1 349 ? 22.127 -4.178 -16.538 1.00 90.75 349 PHE A O 1
ATOM 2881 N N . GLN A 1 350 ? 22.191 -6.261 -15.738 1.00 88.12 350 GLN A N 1
ATOM 2882 C CA . GLN A 1 350 ? 22.907 -5.909 -14.505 1.00 88.12 350 GLN A CA 1
ATOM 2883 C C . GLN A 1 350 ? 24.316 -5.349 -14.754 1.00 88.12 350 GLN A C 1
ATOM 2885 O O . GLN A 1 350 ? 24.802 -4.545 -13.960 1.00 88.12 350 GLN A O 1
ATOM 2890 N N . ARG A 1 351 ? 24.982 -5.766 -15.839 1.00 85.19 351 ARG A N 1
ATOM 2891 C CA . ARG A 1 351 ? 26.299 -5.234 -16.237 1.00 85.19 351 ARG A CA 1
ATOM 2892 C C . ARG A 1 351 ? 26.194 -3.891 -16.957 1.00 85.19 351 ARG A C 1
ATOM 2894 O O . ARG A 1 351 ? 27.080 -3.056 -16.807 1.00 85.19 351 ARG A O 1
ATOM 2901 N N . ALA A 1 352 ? 25.150 -3.723 -17.763 1.00 78.38 352 ALA A N 1
ATOM 2902 C CA . ALA A 1 352 ? 24.945 -2.582 -18.648 1.00 78.38 352 ALA A CA 1
ATOM 2903 C C . ALA A 1 352 ? 24.264 -1.391 -17.962 1.00 78.38 352 ALA A C 1
ATOM 2905 O O . ALA A 1 352 ? 24.632 -0.237 -18.182 1.00 78.38 352 ALA A O 1
ATOM 2906 N N . ALA A 1 353 ? 23.224 -1.664 -17.176 1.00 65.12 353 ALA A N 1
ATOM 2907 C CA . ALA A 1 353 ? 22.346 -0.642 -16.645 1.00 65.12 353 ALA A CA 1
ATOM 2908 C C . ALA A 1 353 ? 22.990 0.075 -15.459 1.00 65.12 353 ALA A C 1
ATOM 2910 O O . ALA A 1 353 ? 23.494 -0.538 -14.515 1.00 65.12 353 ALA A O 1
ATOM 2911 N N . ALA A 1 354 ? 22.874 1.403 -15.444 1.00 62.03 354 ALA A N 1
ATOM 2912 C CA . ALA A 1 354 ? 22.955 2.121 -14.182 1.00 62.03 354 ALA A CA 1
ATOM 2913 C C . ALA A 1 354 ? 21.826 1.594 -13.277 1.00 62.03 354 ALA A C 1
ATOM 2915 O O . ALA A 1 354 ? 20.730 1.344 -13.772 1.00 62.03 354 ALA A O 1
ATOM 2916 N N . HIS A 1 355 ? 22.050 1.476 -11.963 1.00 56.78 355 HIS A N 1
ATOM 2917 C CA . HIS A 1 355 ? 21.103 0.921 -10.969 1.00 56.78 355 HIS A CA 1
ATOM 2918 C C . HIS A 1 355 ? 19.671 1.527 -10.944 1.00 56.78 355 HIS A C 1
ATOM 2920 O O . HIS A 1 355 ? 18.881 1.191 -10.066 1.00 56.78 355 HIS A O 1
ATOM 2926 N N . ARG A 1 356 ? 19.331 2.454 -11.847 1.00 64.69 356 ARG A N 1
ATOM 2927 C CA . ARG A 1 356 ? 18.053 3.167 -11.938 1.00 64.69 356 ARG A CA 1
ATOM 2928 C C . ARG A 1 356 ? 17.224 2.846 -13.184 1.00 64.69 356 ARG A C 1
ATOM 2930 O O . ARG A 1 356 ? 16.070 3.265 -13.220 1.00 64.69 356 ARG A O 1
ATOM 2937 N N . ASP A 1 357 ? 17.770 2.159 -14.184 1.00 77.00 357 ASP A N 1
ATOM 2938 C CA . ASP A 1 357 ? 17.003 1.863 -15.398 1.00 77.00 357 ASP A CA 1
ATOM 2939 C C . ASP A 1 357 ? 15.993 0.730 -15.137 1.00 77.00 357 ASP A C 1
ATOM 2941 O O . ASP A 1 357 ? 16.230 -0.152 -14.315 1.00 77.00 357 ASP A O 1
ATOM 2945 N N . GLN A 1 358 ? 14.844 0.757 -15.819 1.00 83.25 358 GLN A N 1
ATOM 2946 C CA . GLN A 1 358 ? 13.796 -0.278 -15.712 1.00 83.25 358 GLN A CA 1
ATOM 2947 C C . GLN A 1 358 ? 13.782 -1.241 -16.911 1.00 83.25 358 GLN A C 1
ATOM 2949 O O . GLN A 1 358 ? 13.061 -2.238 -16.904 1.00 83.25 358 GLN A O 1
ATOM 2954 N N . PHE A 1 359 ? 14.564 -0.932 -17.945 1.00 90.31 359 PHE A N 1
ATOM 2955 C CA . PHE A 1 359 ? 14.625 -1.652 -19.211 1.00 90.31 359 PHE A CA 1
ATOM 2956 C C . PHE A 1 359 ? 16.049 -1.620 -19.770 1.00 90.31 359 PHE A C 1
ATOM 2958 O O . PHE A 1 359 ? 16.792 -0.662 -19.549 1.00 90.31 359 PHE A O 1
ATOM 2965 N N . LEU A 1 360 ? 16.425 -2.662 -20.511 1.00 92.12 360 LEU A N 1
ATOM 2966 C CA . LEU A 1 360 ? 17.700 -2.713 -21.222 1.00 92.12 360 LEU A CA 1
ATOM 2967 C C . LEU A 1 360 ? 17.593 -1.874 -22.501 1.00 92.12 360 LEU A C 1
ATOM 2969 O O . LEU A 1 360 ? 16.618 -1.994 -23.238 1.00 92.12 360 LEU A O 1
ATOM 2973 N N . ARG A 1 361 ? 18.585 -1.027 -22.776 1.00 93.44 361 ARG A N 1
ATOM 2974 C CA . ARG A 1 361 ? 18.638 -0.200 -23.988 1.00 93.44 361 ARG A CA 1
ATOM 2975 C C . ARG A 1 361 ? 19.757 -0.687 -24.888 1.00 93.44 361 ARG A C 1
ATOM 2977 O O . ARG A 1 361 ? 20.901 -0.780 -24.439 1.00 93.44 361 ARG A O 1
ATOM 2984 N N . VAL A 1 362 ? 19.427 -0.970 -26.142 1.00 95.06 362 VAL A N 1
ATOM 2985 C CA . VAL A 1 362 ? 20.397 -1.456 -27.125 1.00 95.06 362 VAL A CA 1
ATOM 2986 C C . VAL A 1 362 ? 20.239 -0.772 -28.475 1.00 95.06 362 VAL A C 1
ATOM 2988 O O . VAL A 1 362 ? 19.136 -0.409 -28.881 1.00 95.06 362 VAL A O 1
ATOM 2991 N N . TRP A 1 363 ? 21.353 -0.637 -29.185 1.00 95.88 363 TRP A N 1
ATOM 2992 C CA . TRP A 1 363 ? 21.377 -0.337 -30.613 1.00 95.88 363 TRP A CA 1
ATOM 2993 C C . TRP A 1 363 ? 21.577 -1.638 -31.395 1.00 95.88 363 TRP A C 1
ATOM 2995 O O . TRP A 1 363 ? 22.537 -2.364 -31.140 1.00 95.88 363 TRP A O 1
ATOM 3005 N N . ALA A 1 364 ? 20.666 -1.948 -32.315 1.00 95.69 364 ALA A N 1
ATOM 3006 C CA . ALA A 1 364 ? 20.775 -3.085 -33.217 1.00 95.69 364 ALA A CA 1
ATOM 3007 C C . ALA A 1 364 ? 21.488 -2.659 -34.504 1.00 95.69 364 ALA A C 1
ATOM 3009 O O . ALA A 1 364 ? 20.936 -1.956 -35.350 1.00 95.69 364 ALA A O 1
ATOM 3010 N N . GLU A 1 365 ? 22.729 -3.107 -34.631 1.00 94.12 365 GLU A N 1
ATOM 3011 C CA . GLU A 1 365 ? 23.564 -2.939 -35.808 1.00 94.12 365 GLU A CA 1
ATOM 3012 C C . GLU A 1 365 ? 23.377 -4.126 -36.757 1.00 94.12 365 GLU A C 1
ATOM 3014 O O . GLU A 1 365 ? 23.360 -5.282 -36.326 1.00 94.12 365 GLU A O 1
ATOM 3019 N N . VAL A 1 366 ? 23.279 -3.840 -38.053 1.00 91.94 366 VAL A N 1
ATOM 3020 C CA . VAL A 1 366 ? 23.192 -4.851 -39.110 1.00 91.94 366 VAL A CA 1
ATOM 3021 C C . VAL A 1 366 ? 24.493 -4.847 -39.906 1.00 91.94 366 VAL A C 1
ATOM 3023 O O . VAL A 1 366 ? 24.983 -3.785 -40.283 1.00 91.94 366 VAL A O 1
ATOM 3026 N N . ALA A 1 367 ? 25.062 -6.025 -40.157 1.00 88.31 367 ALA A N 1
ATOM 3027 C CA . ALA A 1 367 ? 26.312 -6.162 -40.897 1.00 88.31 367 ALA A CA 1
ATOM 3028 C C . ALA A 1 367 ? 26.159 -5.744 -42.370 1.00 88.31 367 ALA A C 1
ATOM 3030 O O . ALA A 1 367 ? 25.279 -6.250 -43.069 1.00 88.31 367 ALA A O 1
ATOM 3031 N N . GLU A 1 368 ? 27.050 -4.869 -42.854 1.00 82.62 368 GLU A N 1
ATOM 3032 C CA . GLU A 1 368 ? 27.095 -4.460 -44.270 1.00 82.62 368 GLU A CA 1
ATOM 3033 C C . GLU A 1 368 ? 27.712 -5.554 -45.168 1.00 82.62 368 GLU A C 1
ATOM 3035 O O . GLU A 1 368 ? 27.312 -5.712 -46.322 1.00 82.62 368 GLU A O 1
ATOM 3040 N N . GLU A 1 369 ? 28.656 -6.339 -44.635 1.00 80.88 369 GLU A N 1
ATOM 3041 C CA . GLU A 1 369 ? 29.374 -7.397 -45.354 1.00 80.88 369 GLU A CA 1
ATOM 3042 C C . GLU A 1 369 ? 29.243 -8.750 -44.643 1.00 80.88 369 GLU A C 1
ATOM 3044 O O . GLU A 1 369 ? 29.252 -8.840 -43.412 1.00 80.88 369 GLU A O 1
ATOM 3049 N N . THR A 1 370 ? 29.160 -9.823 -45.431 1.00 81.62 370 THR A N 1
ATOM 3050 C CA . THR A 1 370 ? 29.160 -11.204 -44.936 1.00 81.62 370 THR A CA 1
ATOM 3051 C C . THR A 1 370 ? 30.233 -12.025 -45.630 1.00 81.62 370 THR A C 1
ATOM 3053 O O . THR A 1 370 ? 30.453 -11.866 -46.833 1.00 81.62 370 THR A O 1
ATOM 3056 N N . THR A 1 371 ? 30.871 -12.933 -44.897 1.00 79.50 371 THR A N 1
ATOM 3057 C CA . THR A 1 371 ? 31.804 -13.910 -45.461 1.00 79.50 371 THR A CA 1
ATOM 3058 C C . THR A 1 371 ? 31.082 -14.856 -46.433 1.00 79.50 371 THR A C 1
ATOM 3060 O O . THR A 1 371 ? 29.849 -14.956 -46.402 1.00 79.50 371 THR A O 1
ATOM 3063 N N . PRO A 1 372 ? 31.813 -15.583 -47.299 1.00 72.69 372 PRO A N 1
ATOM 3064 C CA . PRO A 1 372 ? 31.228 -16.618 -48.158 1.00 72.69 372 PRO A CA 1
ATOM 3065 C C . PRO A 1 372 ? 30.443 -17.697 -47.390 1.00 72.69 372 PRO A C 1
ATOM 3067 O O . PRO A 1 372 ? 29.529 -18.304 -47.941 1.00 72.69 372 PRO A O 1
ATOM 3070 N N . GLU A 1 373 ? 30.772 -17.910 -46.116 1.00 73.75 373 GLU A N 1
ATOM 3071 C CA . GLU A 1 373 ? 30.112 -18.838 -45.193 1.00 73.75 373 GLU A CA 1
ATOM 3072 C C . GLU A 1 373 ? 28.864 -18.236 -44.512 1.00 73.75 373 GLU A C 1
ATOM 3074 O O . GLU A 1 373 ? 28.170 -18.924 -43.760 1.00 73.75 373 GLU A O 1
ATOM 3079 N N . GLY A 1 374 ? 28.552 -16.965 -44.791 1.00 72.44 374 GLY A N 1
ATOM 3080 C CA . GLY A 1 374 ? 27.389 -16.251 -44.266 1.00 72.44 374 GLY A CA 1
ATOM 3081 C C . GLY A 1 374 ? 27.591 -15.625 -42.883 1.00 72.44 374 GLY A C 1
ATOM 3082 O O . GLY A 1 374 ? 26.606 -15.245 -42.252 1.00 72.44 374 GLY A O 1
ATOM 3083 N N . GLU A 1 375 ? 28.830 -15.511 -42.397 1.00 78.31 375 GLU A N 1
ATOM 3084 C CA . GLU A 1 375 ? 29.134 -14.846 -41.124 1.00 78.31 375 GLU A CA 1
ATOM 3085 C C . GLU A 1 375 ? 29.276 -13.334 -41.319 1.00 78.31 375 GLU A C 1
ATOM 3087 O O . GLU A 1 375 ? 29.848 -12.874 -42.305 1.00 78.31 375 GLU A O 1
ATOM 3092 N N . ALA A 1 376 ? 28.759 -12.540 -40.383 1.00 81.94 376 ALA A N 1
ATOM 3093 C CA . ALA A 1 376 ? 28.894 -11.089 -40.424 1.00 81.94 376 ALA A CA 1
ATOM 3094 C C . ALA A 1 376 ? 30.350 -10.635 -40.248 1.00 81.94 376 ALA A C 1
ATOM 3096 O O . ALA A 1 376 ? 31.044 -11.069 -39.326 1.00 81.94 376 ALA A O 1
ATOM 3097 N N . VAL A 1 377 ? 30.791 -9.699 -41.091 1.00 80.56 377 VAL A N 1
ATOM 3098 C CA . VAL A 1 377 ? 32.107 -9.066 -40.980 1.00 80.56 377 VAL A CA 1
ATOM 3099 C C . VAL A 1 377 ? 31.965 -7.739 -40.241 1.00 80.56 377 VAL A C 1
ATOM 3101 O O . VAL A 1 377 ? 31.362 -6.792 -40.740 1.00 80.56 377 VAL A O 1
ATOM 3104 N N . TRP A 1 378 ? 32.553 -7.657 -39.046 1.00 83.75 378 TRP A N 1
ATOM 3105 C CA . TRP A 1 378 ? 32.511 -6.456 -38.212 1.00 83.75 378 TRP A CA 1
ATOM 3106 C C . TRP A 1 378 ? 33.838 -5.680 -38.273 1.00 83.75 378 TRP A C 1
ATOM 3108 O O . TRP A 1 378 ? 34.875 -6.232 -37.893 1.00 83.75 378 TRP A O 1
ATOM 3118 N N . PRO A 1 379 ? 33.847 -4.391 -38.665 1.00 75.88 379 PRO A N 1
ATOM 3119 C CA . PRO A 1 379 ? 35.093 -3.638 -38.863 1.00 75.88 379 PRO A CA 1
ATOM 3120 C C . PRO A 1 379 ? 35.940 -3.436 -37.596 1.00 75.88 379 PRO A C 1
ATOM 3122 O O . PRO A 1 379 ? 37.166 -3.380 -37.662 1.00 75.88 379 PRO A O 1
ATOM 3125 N N . THR A 1 380 ? 35.299 -3.310 -36.433 1.00 69.19 380 THR A N 1
ATOM 3126 C CA . THR A 1 380 ? 35.925 -2.852 -35.178 1.00 69.19 380 THR A CA 1
ATOM 3127 C C . THR A 1 380 ? 36.643 -3.922 -34.365 1.00 69.19 380 THR A C 1
ATOM 3129 O O . THR A 1 380 ? 37.523 -3.590 -33.567 1.00 69.19 380 THR A O 1
ATOM 3132 N N . TYR A 1 381 ? 36.282 -5.191 -34.552 1.00 66.31 381 TYR A N 1
ATOM 3133 C CA . TYR A 1 381 ? 36.711 -6.290 -33.690 1.00 66.31 381 TYR A CA 1
ATOM 3134 C C . TYR A 1 381 ? 37.078 -7.501 -34.547 1.00 66.31 381 TYR A C 1
ATOM 3136 O O . TYR A 1 381 ? 36.239 -8.347 -34.843 1.00 66.31 381 TYR A O 1
ATOM 3144 N N . GLN A 1 382 ? 38.345 -7.576 -34.955 1.00 61.09 382 GLN A N 1
ATOM 3145 C CA . GLN A 1 382 ? 38.883 -8.723 -35.686 1.00 61.09 382 GLN A CA 1
ATOM 3146 C C . GLN A 1 382 ? 39.511 -9.715 -34.700 1.00 61.09 382 GLN A C 1
ATOM 3148 O O . GLN A 1 382 ? 40.289 -9.335 -33.820 1.00 61.09 382 GLN A O 1
ATOM 3153 N N . GLY A 1 383 ? 39.165 -10.996 -34.831 1.00 55.28 383 GLY A N 1
ATOM 3154 C CA . GLY A 1 383 ? 39.788 -12.064 -34.054 1.00 55.28 383 GLY A CA 1
ATOM 3155 C C . GLY A 1 383 ? 41.223 -12.304 -34.518 1.00 55.28 383 GLY A C 1
ATOM 3156 O O . GLY A 1 383 ? 41.471 -12.504 -35.705 1.00 55.28 383 GLY A O 1
ATOM 3157 N N . GLN A 1 384 ? 42.185 -12.305 -33.593 1.00 53.09 384 G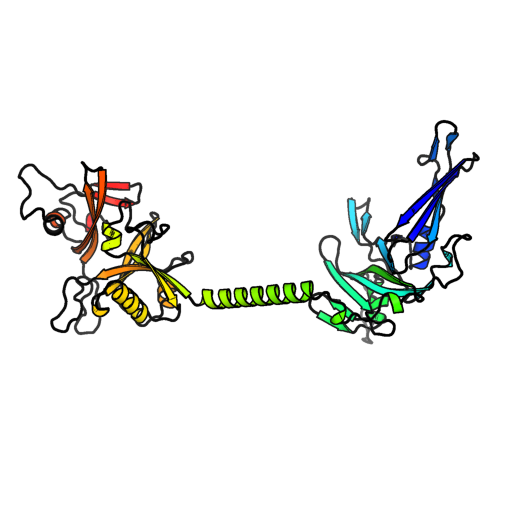LN A N 1
ATOM 3158 C CA . GLN A 1 384 ? 43.517 -12.837 -33.888 1.00 53.09 384 GLN A CA 1
ATOM 3159 C C . GLN A 1 384 ? 43.477 -14.375 -33.910 1.00 53.09 384 GLN A C 1
ATOM 3161 O O . GLN A 1 384 ? 42.627 -14.983 -33.260 1.00 53.09 384 GLN A O 1
ATOM 3166 N N . LEU A 1 385 ? 44.450 -15.012 -34.580 1.00 41.91 385 LEU A N 1
ATOM 3167 C CA . LEU A 1 385 ? 44.630 -16.480 -34.675 1.00 41.91 385 LEU A CA 1
ATOM 3168 C C . LEU A 1 385 ? 44.614 -17.223 -33.318 1.00 41.91 385 LEU A C 1
ATOM 3170 O O . LEU A 1 385 ? 44.467 -18.441 -33.282 1.00 41.91 385 LEU A O 1
ATOM 3174 N N . ASN A 1 386 ? 44.733 -16.493 -32.206 1.00 42.31 386 ASN A N 1
ATOM 3175 C CA . ASN A 1 386 ? 44.798 -17.009 -30.841 1.00 42.31 386 ASN A CA 1
ATOM 3176 C C . ASN A 1 386 ? 43.451 -16.905 -30.088 1.00 42.31 386 ASN A C 1
ATOM 3178 O O . ASN A 1 386 ? 43.412 -17.148 -28.885 1.00 42.31 386 ASN A O 1
ATOM 3182 N N . GLY A 1 387 ? 42.368 -16.477 -30.750 1.00 48.91 387 GLY A N 1
ATOM 3183 C CA . GLY A 1 387 ? 41.038 -16.307 -30.143 1.00 48.91 387 GLY A CA 1
ATOM 3184 C C . GLY A 1 387 ? 40.856 -15.029 -29.310 1.00 48.91 387 GLY A C 1
ATOM 3185 O O . GLY A 1 387 ? 39.800 -14.831 -28.716 1.00 48.91 387 GLY A O 1
ATOM 3186 N N . VAL A 1 388 ? 41.861 -14.145 -29.265 1.00 51.84 388 VAL A N 1
ATOM 3187 C CA . VAL A 1 388 ? 41.775 -12.839 -28.592 1.00 51.84 388 VAL A CA 1
ATOM 3188 C C . VAL A 1 388 ? 41.198 -11.811 -29.563 1.00 51.84 388 VAL A C 1
ATOM 3190 O O . VAL A 1 388 ? 41.750 -11.582 -30.641 1.00 51.84 388 VAL A O 1
ATOM 3193 N N . VAL A 1 389 ? 40.091 -11.185 -29.169 1.00 58.59 389 VAL A N 1
ATOM 3194 C CA . VAL A 1 389 ? 39.462 -10.087 -29.907 1.00 58.59 389 VAL A CA 1
ATOM 3195 C C . VAL A 1 389 ? 40.083 -8.772 -29.433 1.00 58.59 389 VAL A C 1
ATOM 3197 O O . VAL A 1 389 ? 39.964 -8.419 -28.260 1.00 58.59 389 VAL A O 1
ATOM 3200 N N . VAL A 1 390 ? 40.758 -8.047 -30.327 1.00 62.19 390 VAL A N 1
ATOM 3201 C CA . VAL A 1 390 ? 41.367 -6.743 -30.015 1.00 62.19 390 VAL A CA 1
ATOM 3202 C C . VAL A 1 390 ? 40.573 -5.647 -30.717 1.00 62.19 390 VAL A C 1
ATOM 3204 O O . VAL A 1 390 ? 40.338 -5.723 -31.922 1.00 62.19 390 VAL A O 1
ATOM 3207 N N . LYS A 1 391 ? 40.159 -4.624 -29.959 1.00 70.06 391 LYS A N 1
ATOM 3208 C CA . LYS A 1 391 ? 39.525 -3.424 -30.516 1.00 70.06 391 LYS A CA 1
ATOM 3209 C C . LYS A 1 391 ? 40.545 -2.676 -31.373 1.00 70.06 391 LYS A C 1
ATOM 3211 O O . LYS A 1 391 ? 41.622 -2.338 -30.877 1.00 70.06 391 LYS A O 1
ATOM 3216 N N . ASN A 1 392 ? 40.213 -2.426 -32.636 1.00 77.19 392 ASN A N 1
ATOM 3217 C CA . ASN A 1 392 ? 41.059 -1.607 -33.500 1.00 77.19 392 ASN A CA 1
ATOM 3218 C C . ASN A 1 392 ? 40.951 -0.106 -33.131 1.00 77.19 392 ASN A C 1
ATOM 3220 O O . ASN A 1 392 ? 40.252 0.285 -32.200 1.00 77.19 392 ASN A O 1
ATOM 3224 N N . ASP A 1 393 ? 41.651 0.762 -33.856 1.00 83.88 393 ASP A N 1
ATOM 3225 C CA . ASP A 1 393 ? 41.583 2.220 -33.737 1.00 83.88 393 ASP A CA 1
ATOM 3226 C C . ASP A 1 393 ? 40.317 2.850 -34.352 1.00 83.88 393 ASP A C 1
ATOM 3228 O O . ASP A 1 393 ? 40.170 4.075 -34.314 1.00 83.88 393 ASP A O 1
ATOM 3232 N N . LEU A 1 394 ? 39.420 2.025 -34.902 1.00 89.25 394 LEU A N 1
ATOM 3233 C CA . LEU A 1 394 ? 38.134 2.432 -35.457 1.00 89.25 394 LEU A CA 1
ATOM 3234 C C . LEU A 1 394 ? 37.130 2.760 -34.347 1.00 89.25 394 LEU A C 1
ATOM 3236 O O . LEU A 1 394 ? 37.005 2.012 -33.378 1.00 89.25 394 LEU A O 1
ATOM 3240 N N . ILE A 1 395 ? 36.388 3.845 -34.545 1.00 91.00 395 ILE A N 1
ATOM 3241 C CA . ILE A 1 395 ? 35.257 4.264 -33.713 1.00 91.00 395 ILE A CA 1
ATOM 3242 C C . ILE A 1 395 ? 33.961 4.233 -34.527 1.00 91.00 395 ILE A C 1
ATOM 3244 O O . ILE A 1 395 ? 33.984 4.473 -35.739 1.00 91.00 395 ILE A O 1
ATOM 3248 N N . LEU A 1 396 ? 32.851 3.922 -33.861 1.00 92.50 396 LEU A N 1
ATOM 3249 C CA . LEU A 1 396 ? 31.494 3.994 -34.398 1.00 92.50 396 LEU A CA 1
ATOM 3250 C C . LEU A 1 396 ? 30.953 5.424 -34.273 1.00 92.50 396 LEU A C 1
ATOM 3252 O O . LEU A 1 396 ? 30.677 5.875 -33.165 1.00 92.50 396 LEU A O 1
ATOM 3256 N N . VAL A 1 397 ? 30.759 6.112 -35.395 1.00 94.56 397 VAL A N 1
ATOM 3257 C CA . VAL A 1 397 ? 30.206 7.476 -35.432 1.00 94.56 397 VAL A CA 1
ATOM 3258 C C . VAL A 1 397 ? 28.873 7.465 -36.168 1.00 94.56 397 VAL A C 1
ATOM 3260 O O . VAL A 1 397 ? 28.752 6.894 -37.251 1.00 94.56 397 VAL A O 1
ATOM 3263 N N . PHE A 1 398 ? 27.863 8.086 -35.579 1.00 96.50 398 PHE A N 1
ATOM 3264 C CA . PHE A 1 398 ? 26.549 8.288 -36.170 1.00 96.50 398 PHE A CA 1
ATOM 3265 C C . PHE A 1 398 ? 26.551 9.570 -36.989 1.00 96.50 398 PHE A C 1
ATOM 3267 O O . PHE A 1 398 ? 27.305 10.489 -36.719 1.00 96.50 398 PHE A O 1
ATOM 3274 N N . LEU A 1 399 ? 25.725 9.624 -38.024 1.00 95.69 399 LEU A N 1
ATOM 3275 C CA . LEU A 1 399 ? 25.650 10.770 -38.916 1.00 95.69 399 LEU A CA 1
ATOM 3276 C C . LEU A 1 399 ? 24.219 11.275 -38.960 1.00 95.69 399 LEU A C 1
ATOM 3278 O O . LEU A 1 399 ? 23.294 10.498 -39.218 1.00 95.69 399 LEU A O 1
ATOM 3282 N N . LYS A 1 400 ? 24.053 12.583 -38.770 1.00 95.56 400 LYS A N 1
ATOM 3283 C CA . LYS A 1 400 ? 22.799 13.293 -39.015 1.00 95.56 400 LYS A CA 1
ATOM 3284 C C . LYS A 1 400 ? 22.981 14.367 -40.078 1.00 95.56 400 LYS A C 1
ATOM 3286 O O . LYS A 1 400 ? 24.038 14.985 -40.184 1.00 95.56 400 LYS A O 1
ATOM 3291 N N . HIS A 1 401 ? 21.928 14.594 -40.849 1.00 94.25 401 HIS A N 1
ATOM 3292 C CA . HIS A 1 401 ? 21.834 15.678 -41.814 1.00 94.25 401 HIS A CA 1
ATOM 3293 C C . HIS A 1 401 ? 20.845 16.720 -41.309 1.00 94.25 401 HIS A C 1
ATOM 3295 O O . HIS A 1 401 ? 19.687 16.392 -41.048 1.00 94.25 401 HIS A O 1
ATOM 3301 N N . PHE A 1 402 ? 21.302 17.964 -41.187 1.00 93.94 402 PHE A N 1
ATOM 3302 C CA . PHE A 1 402 ? 20.430 19.103 -40.944 1.00 93.94 402 PHE A CA 1
ATOM 3303 C C . PHE A 1 402 ? 20.142 19.811 -42.266 1.00 93.94 402 PHE A C 1
ATOM 3305 O O . PHE A 1 402 ? 21.034 20.419 -42.859 1.00 93.94 402 PHE A O 1
ATOM 3312 N N . ASP A 1 403 ? 18.895 19.730 -42.713 1.00 91.56 403 ASP A N 1
ATOM 3313 C CA . ASP A 1 403 ? 18.413 20.451 -43.880 1.00 91.56 403 ASP A CA 1
ATOM 3314 C C . ASP A 1 403 ? 18.061 21.889 -43.477 1.00 91.56 403 ASP A C 1
ATOM 3316 O O . ASP A 1 403 ? 17.129 22.135 -42.704 1.00 91.56 403 ASP A O 1
ATOM 3320 N N . VAL A 1 404 ? 18.833 22.845 -43.998 1.00 90.38 404 VAL A N 1
ATOM 3321 C CA . VAL A 1 404 ? 18.689 24.271 -43.684 1.00 90.38 404 VAL A CA 1
ATOM 3322 C C . VAL A 1 404 ? 17.394 24.847 -44.254 1.00 90.38 404 VAL A C 1
ATOM 3324 O O . VAL A 1 404 ? 16.799 25.720 -43.624 1.00 90.38 404 VAL A O 1
ATOM 3327 N N . GLU A 1 405 ? 16.934 24.383 -45.414 1.00 91.75 405 GLU A N 1
ATOM 3328 C CA . GLU A 1 405 ? 15.716 24.903 -46.040 1.00 91.75 405 GLU A CA 1
ATOM 3329 C C . GLU A 1 405 ? 14.472 24.348 -45.348 1.00 91.75 405 GLU A C 1
ATOM 3331 O O . GLU A 1 405 ? 13.560 25.101 -45.004 1.00 91.75 405 GLU A O 1
ATOM 3336 N N . ALA A 1 406 ? 14.464 23.042 -45.075 1.00 92.81 406 ALA A N 1
ATOM 3337 C CA . ALA A 1 406 ? 13.356 22.372 -44.402 1.00 92.81 406 ALA A CA 1
ATOM 3338 C C . ALA A 1 406 ? 13.360 22.560 -42.873 1.00 92.81 406 ALA A C 1
ATOM 3340 O O . ALA A 1 406 ? 12.380 22.199 -42.222 1.00 92.81 406 ALA A O 1
ATOM 3341 N N . GLN A 1 407 ? 14.441 23.101 -42.294 1.00 93.62 407 GLN A N 1
ATOM 3342 C CA . GLN A 1 407 ? 14.647 23.228 -40.842 1.00 93.62 407 GLN A CA 1
ATOM 3343 C C . GLN A 1 407 ? 14.417 21.898 -40.107 1.00 93.62 407 GLN A C 1
ATOM 3345 O O . GLN A 1 407 ? 13.766 21.843 -39.063 1.00 93.62 407 GLN A O 1
ATOM 3350 N N . SER A 1 408 ? 14.944 20.814 -40.676 1.00 92.50 408 SER A N 1
ATOM 3351 C CA . SER A 1 408 ? 14.720 19.453 -40.188 1.00 92.50 408 SER A CA 1
ATOM 3352 C C . SER A 1 408 ? 16.034 18.698 -40.031 1.00 92.50 408 SER A C 1
ATOM 3354 O O . SER A 1 408 ? 16.976 18.884 -40.800 1.00 92.50 408 SER A O 1
ATOM 3356 N N . LEU A 1 409 ? 16.103 17.857 -39.005 1.00 92.06 409 LEU A N 1
ATOM 3357 C CA . LEU A 1 409 ? 17.247 17.006 -38.711 1.00 92.06 409 LEU A CA 1
ATOM 3358 C C . LEU A 1 409 ? 16.832 15.561 -38.963 1.00 92.06 409 LEU A C 1
ATOM 3360 O O . LEU A 1 409 ? 15.762 15.165 -38.524 1.00 92.06 409 LEU A O 1
ATOM 3364 N N . HIS A 1 410 ? 17.662 14.778 -39.643 1.00 89.75 410 HIS A N 1
ATOM 3365 C CA . HIS A 1 410 ? 17.383 13.362 -39.881 1.00 89.75 410 HIS A CA 1
ATOM 3366 C C . HIS A 1 410 ? 18.646 12.529 -39.697 1.00 89.75 410 HIS A C 1
ATOM 3368 O O . HIS A 1 410 ? 19.739 12.944 -40.097 1.00 89.75 410 HIS A O 1
ATOM 3374 N N . GLY A 1 411 ? 18.505 11.336 -39.118 1.00 92.56 411 GLY A N 1
ATOM 3375 C CA . GLY A 1 411 ? 19.572 10.342 -39.122 1.00 92.56 411 GLY A CA 1
ATOM 3376 C C . GLY A 1 411 ? 19.883 9.875 -40.543 1.00 92.56 411 GLY A C 1
ATOM 3377 O O . GLY A 1 411 ? 18.986 9.669 -41.353 1.00 92.56 411 GLY A O 1
ATOM 3378 N N . ILE A 1 412 ? 21.164 9.694 -40.856 1.00 91.31 412 ILE A N 1
ATOM 3379 C CA . ILE A 1 412 ? 21.622 9.097 -42.120 1.00 91.31 412 ILE A CA 1
ATOM 3380 C C . ILE A 1 412 ? 21.992 7.628 -41.894 1.00 91.31 412 ILE A C 1
ATOM 3382 O O . ILE A 1 412 ? 21.700 6.770 -42.723 1.00 91.31 412 ILE A O 1
ATOM 3386 N N . GLY A 1 413 ? 22.656 7.337 -40.776 1.00 91.38 413 GLY A N 1
ATOM 3387 C CA . GLY A 1 413 ? 23.182 6.018 -40.432 1.00 91.38 413 GLY A CA 1
ATOM 3388 C C . GLY A 1 413 ? 24.444 6.146 -39.584 1.00 91.38 413 GLY A C 1
ATOM 3389 O O . GLY A 1 413 ? 24.648 7.165 -38.929 1.00 91.38 413 GLY A O 1
ATOM 3390 N N . HIS A 1 414 ? 25.305 5.133 -39.618 1.00 93.38 414 HIS A N 1
ATOM 3391 C CA . HIS A 1 414 ? 26.571 5.117 -38.885 1.00 93.38 414 HIS A CA 1
ATOM 3392 C C . HIS A 1 414 ? 27.754 4.775 -39.801 1.00 93.38 414 HIS A C 1
ATOM 3394 O O . HIS A 1 414 ? 27.569 4.282 -40.918 1.00 93.38 414 HIS A O 1
ATOM 3400 N N . VAL A 1 415 ? 28.971 5.073 -39.343 1.00 93.06 415 VAL A N 1
ATOM 3401 C CA . VAL A 1 415 ? 30.236 4.803 -40.035 1.00 93.06 415 VAL A CA 1
ATOM 3402 C C . VAL A 1 415 ? 31.305 4.329 -39.060 1.00 93.06 415 VAL A C 1
ATOM 3404 O O . VAL A 1 415 ? 31.335 4.737 -37.901 1.00 93.06 415 VAL A O 1
ATOM 3407 N N . TYR A 1 416 ? 32.231 3.522 -39.573 1.00 91.38 416 TYR A N 1
ATOM 3408 C CA . TYR A 1 416 ? 33.473 3.193 -38.886 1.00 91.38 416 TYR A CA 1
ATOM 3409 C C . TYR A 1 416 ? 34.632 3.983 -39.471 1.00 91.38 416 TYR A C 1
ATOM 3411 O O . TYR A 1 416 ? 34.891 3.935 -40.676 1.00 91.38 416 TYR A O 1
ATOM 3419 N N . ILE A 1 417 ? 35.357 4.694 -38.614 1.00 92.31 417 ILE A N 1
ATOM 3420 C CA . ILE A 1 417 ? 36.501 5.503 -39.028 1.00 92.31 417 ILE A CA 1
ATOM 3421 C C . ILE A 1 417 ? 37.602 5.461 -37.970 1.00 92.31 417 ILE A C 1
ATOM 3423 O O . ILE A 1 417 ? 37.328 5.416 -36.776 1.00 92.31 417 ILE A O 1
ATOM 3427 N N . SER A 1 418 ? 38.865 5.443 -38.404 1.00 91.94 418 SER A N 1
ATOM 3428 C CA . SER A 1 418 ? 40.004 5.483 -37.480 1.00 91.94 418 SER A CA 1
ATOM 3429 C C . SER A 1 418 ? 40.049 6.830 -36.773 1.00 91.94 418 SER A C 1
ATOM 3431 O O . SER A 1 418 ? 40.007 7.876 -37.422 1.00 91.94 418 SER A O 1
ATOM 3433 N N . LYS A 1 419 ? 40.220 6.809 -35.451 1.00 90.50 419 LYS A N 1
ATOM 3434 C CA . LYS A 1 419 ? 40.360 8.021 -34.631 1.00 90.50 419 LYS A CA 1
ATOM 3435 C C . LYS A 1 419 ? 41.546 8.909 -35.037 1.00 90.50 419 LYS A C 1
ATOM 3437 O O . LYS A 1 419 ? 41.573 10.093 -34.710 1.00 90.50 419 LYS A O 1
ATOM 3442 N N . GLU A 1 420 ? 42.543 8.355 -35.726 1.00 92.12 420 GLU A N 1
ATOM 3443 C CA . GLU A 1 420 ? 43.731 9.100 -36.157 1.00 92.12 420 GLU A CA 1
ATOM 3444 C C . GLU A 1 420 ? 43.497 9.871 -37.473 1.00 92.12 420 GLU A C 1
ATOM 3446 O O . GLU A 1 420 ? 44.280 10.763 -37.810 1.00 92.12 420 GLU A O 1
ATOM 3451 N N . LYS A 1 421 ? 42.404 9.582 -38.197 1.00 93.94 421 LYS A N 1
ATOM 3452 C CA . LYS A 1 421 ? 42.012 10.307 -39.414 1.00 93.94 421 LYS A CA 1
ATOM 3453 C C . LYS A 1 421 ? 41.527 11.719 -39.118 1.00 93.94 421 LYS A C 1
ATOM 3455 O O . LYS A 1 421 ? 41.116 12.037 -38.000 1.00 93.94 421 LYS A O 1
ATOM 3460 N N . LYS A 1 422 ? 41.570 12.575 -40.139 1.00 94.69 422 LYS A N 1
ATOM 3461 C CA . LYS A 1 422 ? 41.057 13.948 -40.062 1.00 94.69 422 LYS A CA 1
ATOM 3462 C C . LYS A 1 422 ? 39.551 14.014 -40.270 1.00 94.69 422 LYS A C 1
ATOM 3464 O O . LYS A 1 422 ? 38.988 13.215 -41.011 1.00 94.69 422 LYS A O 1
ATOM 3469 N N . VAL A 1 423 ? 38.924 15.040 -39.698 1.00 92.94 423 VAL A N 1
ATOM 3470 C CA . VAL A 1 423 ? 37.495 15.347 -39.882 1.00 92.94 423 VAL A CA 1
ATOM 3471 C C . VAL A 1 423 ? 37.121 15.453 -41.368 1.00 92.94 423 VAL A C 1
ATOM 3473 O O . VAL A 1 423 ? 36.093 14.926 -41.781 1.00 92.94 423 VAL A O 1
ATOM 3476 N N . GLU A 1 424 ? 37.967 16.067 -42.203 1.00 92.31 424 GLU A N 1
ATOM 3477 C CA . GLU A 1 424 ? 37.722 16.186 -43.652 1.00 92.31 424 GLU A CA 1
ATOM 3478 C C . GLU A 1 424 ? 37.621 14.837 -44.388 1.00 92.31 424 GLU A C 1
ATOM 3480 O O . GLU A 1 424 ? 37.020 14.765 -45.457 1.00 92.31 424 GLU A O 1
ATOM 3485 N N . GLU A 1 425 ? 38.144 13.749 -43.817 1.00 92.19 425 GLU A N 1
ATOM 3486 C CA . GLU A 1 425 ? 38.052 12.406 -44.404 1.00 92.19 425 GLU A CA 1
ATOM 3487 C C . GLU A 1 425 ? 36.674 11.752 -44.218 1.00 92.19 425 GLU A C 1
ATOM 3489 O O . GLU A 1 425 ? 36.397 10.736 -44.858 1.00 92.19 425 GLU A O 1
ATOM 3494 N N . LEU A 1 426 ? 35.791 12.328 -43.392 1.00 91.62 426 LEU A N 1
ATOM 3495 C CA . LEU A 1 426 ? 34.384 11.918 -43.317 1.00 91.62 426 LEU A CA 1
ATOM 3496 C C . LEU A 1 426 ? 33.600 12.355 -44.558 1.00 91.62 426 LEU A C 1
ATOM 3498 O O . LEU A 1 426 ? 32.646 11.684 -44.946 1.00 91.62 426 LEU A O 1
ATOM 3502 N N . VAL A 1 427 ? 34.011 13.450 -45.207 1.00 90.94 427 VAL A N 1
ATOM 3503 C CA . VAL A 1 427 ? 33.269 14.070 -46.314 1.00 90.94 427 VAL A CA 1
ATOM 3504 C C . VAL A 1 427 ? 32.999 13.095 -47.468 1.00 90.94 427 VAL A C 1
ATOM 3506 O O . VAL A 1 427 ? 31.833 12.952 -47.832 1.00 90.94 427 VAL A O 1
ATOM 3509 N N . PRO A 1 428 ? 33.986 12.348 -48.008 1.00 89.94 428 PRO A N 1
ATOM 3510 C CA . PRO A 1 428 ? 33.717 11.384 -49.078 1.00 89.94 428 PRO A CA 1
ATOM 3511 C C . PRO A 1 428 ? 32.741 10.271 -48.667 1.00 89.94 428 PRO A C 1
ATOM 3513 O O . PRO A 1 428 ? 31.953 9.800 -49.485 1.00 89.94 428 PRO A O 1
ATOM 3516 N N . ILE A 1 429 ? 32.770 9.855 -47.395 1.00 90.19 429 ILE A N 1
ATOM 3517 C CA . ILE A 1 429 ? 31.889 8.806 -46.862 1.00 90.19 429 ILE A CA 1
ATOM 3518 C C . ILE A 1 429 ? 30.455 9.336 -46.746 1.00 90.19 429 ILE A C 1
ATOM 3520 O O . ILE A 1 429 ? 29.515 8.664 -47.173 1.00 90.19 429 ILE A O 1
ATOM 3524 N N . ILE A 1 430 ? 30.298 10.555 -46.223 1.00 91.56 430 ILE A N 1
ATOM 3525 C CA . ILE A 1 430 ? 29.011 11.251 -46.121 1.00 91.56 430 ILE A CA 1
ATOM 3526 C C . ILE A 1 430 ? 28.415 11.448 -47.515 1.00 91.56 430 ILE A C 1
ATOM 3528 O O . ILE A 1 430 ? 27.270 11.072 -47.738 1.00 91.56 430 ILE A O 1
ATOM 3532 N N . MET A 1 431 ? 29.195 11.950 -48.475 1.00 90.50 431 MET A N 1
ATOM 3533 C CA . MET A 1 431 ? 28.734 12.158 -49.852 1.00 90.50 431 MET A CA 1
ATOM 3534 C C . MET A 1 431 ? 28.240 10.862 -50.498 1.00 90.50 431 MET A C 1
ATOM 3536 O O . MET A 1 431 ? 27.180 10.854 -51.125 1.00 90.50 431 MET A O 1
ATOM 3540 N N . LYS A 1 432 ? 28.962 9.753 -50.289 1.00 89.44 432 LYS A N 1
ATOM 3541 C CA . LYS A 1 432 ? 28.540 8.431 -50.761 1.00 89.44 432 LYS A CA 1
ATOM 3542 C C . LYS A 1 432 ? 27.226 7.987 -50.112 1.00 89.44 432 LYS A C 1
ATOM 3544 O O . LYS A 1 432 ? 26.349 7.508 -50.824 1.00 89.44 432 LYS A O 1
ATOM 3549 N N . LYS A 1 433 ? 27.071 8.146 -48.790 1.00 87.88 433 LYS A N 1
ATOM 3550 C CA . LYS A 1 433 ? 25.833 7.770 -48.076 1.00 87.88 433 LYS A CA 1
ATOM 3551 C C . LYS A 1 433 ? 24.640 8.656 -48.453 1.00 87.88 433 LYS A C 1
ATOM 3553 O O . LYS A 1 433 ? 23.528 8.150 -48.532 1.00 87.88 433 LYS A O 1
ATOM 3558 N N . MET A 1 434 ? 24.874 9.937 -48.730 1.00 88.25 434 MET A N 1
ATOM 3559 C CA . MET A 1 434 ? 23.844 10.887 -49.164 1.00 88.25 434 MET A CA 1
ATOM 3560 C C . MET A 1 434 ? 23.518 10.800 -50.662 1.00 88.25 434 MET A C 1
ATOM 3562 O O . MET A 1 434 ? 22.542 11.392 -51.114 1.00 88.25 434 MET A O 1
ATOM 3566 N N . GLY A 1 435 ? 24.328 10.087 -51.452 1.00 88.31 435 GLY A N 1
ATOM 3567 C CA . GLY A 1 435 ? 24.151 10.000 -52.901 1.00 88.31 435 GLY A CA 1
ATOM 3568 C C . GLY A 1 435 ? 24.471 11.301 -53.649 1.00 88.31 435 GLY A C 1
ATOM 3569 O O . GLY A 1 435 ? 24.002 11.488 -54.767 1.00 88.31 435 GLY A O 1
ATOM 3570 N N . TRP A 1 436 ? 25.281 12.192 -53.069 1.00 87.38 436 TRP A N 1
ATOM 3571 C CA . TRP A 1 436 ? 25.637 13.501 -53.646 1.00 87.38 436 TRP A CA 1
ATOM 3572 C C . TRP A 1 436 ? 26.719 13.441 -54.745 1.00 87.38 436 TRP A C 1
ATOM 3574 O O . TRP A 1 436 ? 27.187 14.472 -55.222 1.00 87.38 436 TRP A O 1
ATOM 3584 N N . GLY A 1 437 ? 27.119 12.239 -55.171 1.00 82.12 437 GLY A N 1
ATOM 3585 C CA . GLY A 1 437 ? 28.156 12.018 -56.184 1.00 82.12 437 GLY A CA 1
ATOM 3586 C C . GLY A 1 437 ? 29.586 12.074 -55.631 1.00 82.12 437 GLY A C 1
ATOM 3587 O O . GLY A 1 437 ? 29.795 12.057 -54.422 1.00 82.12 437 GLY A O 1
ATOM 3588 N N . ASP A 1 438 ? 30.581 12.114 -56.525 1.00 77.06 438 ASP A N 1
ATOM 3589 C CA . ASP A 1 438 ? 32.010 12.009 -56.162 1.00 77.06 438 ASP A CA 1
ATOM 3590 C C . ASP A 1 438 ? 32.685 13.360 -55.867 1.00 77.06 438 ASP A C 1
ATOM 3592 O O . ASP A 1 438 ? 33.782 13.403 -55.303 1.00 77.06 438 ASP A O 1
ATOM 3596 N N . LYS A 1 439 ? 32.077 14.478 -56.289 1.00 76.75 439 LYS A N 1
ATOM 3597 C CA . LYS A 1 439 ? 32.619 15.833 -56.106 1.00 76.75 439 LYS A CA 1
ATOM 3598 C C . LYS A 1 439 ? 31.504 16.837 -55.851 1.00 76.75 439 LYS A C 1
ATOM 3600 O O . LYS A 1 439 ? 30.555 16.904 -56.625 1.00 76.75 439 LYS A O 1
ATOM 3605 N N . LEU A 1 440 ? 31.680 17.644 -54.807 1.00 76.88 440 LEU A N 1
ATOM 3606 C CA . LEU A 1 440 ? 30.858 18.825 -54.566 1.00 76.88 440 LEU A CA 1
ATOM 3607 C C . LEU A 1 440 ? 31.114 19.867 -55.668 1.00 76.88 440 LEU A C 1
ATOM 3609 O O . LEU A 1 440 ? 32.244 19.950 -56.175 1.00 76.88 440 LEU A O 1
ATOM 3613 N N . PRO A 1 441 ? 30.107 20.680 -56.025 1.00 79.69 441 PRO A N 1
ATOM 3614 C CA . PRO A 1 441 ? 30.310 21.909 -56.783 1.00 79.69 441 PRO A CA 1
ATOM 3615 C C . PRO A 1 441 ? 31.419 22.768 -56.156 1.00 79.69 441 PRO A C 1
ATOM 3617 O O . PRO A 1 441 ? 31.606 22.783 -54.941 1.00 79.69 441 PRO A O 1
ATOM 3620 N N . SER A 1 442 ? 32.204 23.466 -56.982 1.00 69.06 442 SER A N 1
ATOM 3621 C CA . SER A 1 442 ? 33.411 24.196 -56.546 1.00 69.06 442 SER A CA 1
ATOM 3622 C C . SER A 1 442 ? 33.162 25.310 -55.515 1.00 69.06 442 SER A C 1
ATOM 3624 O O . SER A 1 442 ? 34.103 25.809 -54.898 1.00 69.06 442 SER A O 1
ATOM 3626 N N . ASP A 1 443 ? 31.910 25.714 -55.361 1.00 76.00 443 ASP A N 1
ATOM 3627 C CA . ASP A 1 443 ? 31.384 26.745 -54.477 1.00 76.00 443 ASP A CA 1
ATOM 3628 C C . ASP A 1 443 ? 30.728 26.190 -53.200 1.00 76.00 443 ASP A C 1
ATOM 3630 O O . ASP A 1 443 ? 30.526 26.944 -52.247 1.00 76.00 443 ASP A O 1
ATOM 3634 N N . GLU A 1 444 ? 30.478 24.882 -53.124 1.00 82.50 444 GLU A N 1
ATOM 3635 C CA . GLU A 1 444 ? 29.827 24.243 -51.982 1.00 82.50 444 GLU A CA 1
ATOM 3636 C C . GLU A 1 444 ? 30.832 23.639 -50.994 1.00 82.50 444 GLU A C 1
ATOM 3638 O O . GLU A 1 444 ? 31.885 23.103 -51.353 1.00 82.50 444 GLU A O 1
ATOM 3643 N N . LYS A 1 445 ? 30.506 23.724 -49.700 1.00 84.00 445 LYS A N 1
ATOM 3644 C CA . LYS A 1 445 ? 31.298 23.137 -48.614 1.00 84.00 445 LYS A CA 1
ATOM 3645 C C . LYS A 1 445 ? 30.379 22.464 -47.614 1.00 84.00 445 LYS A C 1
ATOM 3647 O O . LYS A 1 445 ? 29.431 23.079 -47.136 1.00 84.00 445 LYS A O 1
ATOM 3652 N N . ILE A 1 446 ? 30.724 21.237 -47.241 1.00 87.81 446 ILE A N 1
ATOM 3653 C CA . ILE A 1 446 ? 30.073 20.549 -46.131 1.00 87.81 446 ILE A CA 1
ATOM 3654 C C . ILE A 1 446 ? 30.670 21.078 -44.831 1.00 87.81 446 ILE A C 1
ATOM 3656 O O . ILE A 1 446 ? 31.879 20.994 -44.598 1.00 87.81 446 ILE A O 1
ATOM 3660 N N . CYS A 1 447 ? 29.805 21.625 -43.992 1.00 91.44 447 CYS A N 1
ATOM 3661 C CA . CYS A 1 447 ? 30.133 21.984 -42.626 1.00 91.44 447 CYS A CA 1
ATOM 3662 C C . CYS A 1 447 ? 29.773 20.806 -41.714 1.00 91.44 447 CYS A C 1
ATOM 3664 O O . CYS A 1 447 ? 28.736 20.172 -41.898 1.00 91.44 447 CYS A O 1
ATOM 3666 N N . LEU A 1 448 ? 30.647 20.499 -40.759 1.00 94.38 448 LEU A N 1
ATOM 3667 C CA . LEU A 1 448 ? 30.474 19.389 -39.827 1.00 94.38 448 LEU A CA 1
ATOM 3668 C C . LEU A 1 448 ? 30.398 19.935 -38.408 1.00 94.38 448 LEU A C 1
ATOM 3670 O O . LEU A 1 448 ? 31.164 20.829 -38.036 1.00 94.38 448 LEU A O 1
ATOM 3674 N N . TRP A 1 449 ? 29.486 19.374 -37.628 1.00 95.38 449 TRP A N 1
ATOM 3675 C CA . TRP A 1 449 ? 29.287 19.697 -36.227 1.00 95.38 449 TRP A CA 1
ATOM 3676 C C . TRP A 1 449 ? 29.213 18.413 -35.417 1.00 95.38 449 TRP A C 1
ATOM 3678 O O . TRP A 1 449 ? 28.794 17.389 -35.942 1.00 95.38 449 TRP A O 1
ATOM 3688 N N . GLU A 1 450 ? 29.611 18.499 -34.158 1.00 96.25 450 GLU A N 1
ATOM 3689 C CA . GLU A 1 450 ? 29.467 17.437 -33.174 1.00 96.25 450 GLU A CA 1
ATOM 3690 C C . GLU A 1 450 ? 28.261 17.733 -32.283 1.00 96.25 450 GLU A C 1
ATOM 3692 O O . GLU A 1 450 ? 28.157 18.809 -31.678 1.00 96.25 450 GLU A O 1
ATOM 3697 N N . GLU A 1 451 ? 27.351 16.768 -32.175 1.00 95.56 451 GLU A N 1
ATOM 3698 C CA . GLU A 1 451 ? 26.234 16.833 -31.241 1.00 95.56 451 GLU A CA 1
ATOM 3699 C C . GLU A 1 451 ? 26.662 16.281 -29.869 1.00 95.56 451 GLU A C 1
ATOM 3701 O O . GLU A 1 451 ? 26.464 15.104 -29.552 1.00 95.56 451 GLU A O 1
ATOM 3706 N N . ILE A 1 452 ? 27.228 17.148 -29.023 1.00 92.69 452 ILE A N 1
ATOM 3707 C CA . ILE A 1 452 ? 27.734 16.764 -27.694 1.00 92.69 452 ILE A CA 1
ATOM 3708 C C . ILE A 1 452 ? 26.573 16.440 -26.744 1.00 92.69 452 ILE A C 1
ATOM 3710 O O . ILE A 1 452 ? 26.604 15.446 -26.017 1.00 92.69 452 ILE A O 1
ATOM 3714 N N . LYS A 1 453 ? 25.553 17.305 -26.700 1.00 91.31 453 LYS A N 1
ATOM 3715 C CA . LYS A 1 453 ? 24.327 17.149 -25.893 1.00 91.31 453 LYS A CA 1
ATOM 3716 C C . LYS A 1 453 ? 23.219 18.055 -26.447 1.00 91.31 453 LYS A C 1
ATOM 3718 O O . LYS A 1 453 ? 23.535 18.979 -27.193 1.00 91.31 453 LYS A O 1
ATOM 3723 N N . PRO A 1 454 ? 21.949 17.915 -26.015 1.00 86.75 454 PRO A N 1
ATOM 3724 C CA . PRO A 1 454 ? 20.836 18.655 -26.618 1.00 86.75 454 PRO A CA 1
ATOM 3725 C C . PRO A 1 454 ? 20.974 20.187 -26.651 1.00 86.75 454 PRO A C 1
ATOM 3727 O O . PRO A 1 454 ? 20.364 20.847 -27.481 1.00 86.75 454 PRO A O 1
ATOM 3730 N N . THR A 1 455 ? 21.769 20.771 -25.751 1.00 89.06 455 THR A N 1
ATOM 3731 C CA . THR A 1 455 ? 21.987 22.224 -25.656 1.00 89.06 455 THR A CA 1
ATOM 3732 C C . THR A 1 455 ? 23.351 22.693 -26.166 1.00 89.06 455 THR A C 1
ATOM 3734 O O . THR A 1 455 ? 23.682 23.865 -26.002 1.00 89.06 455 THR A O 1
ATOM 3737 N N . MET A 1 456 ? 24.175 21.803 -26.727 1.00 92.00 456 MET A N 1
ATOM 3738 C CA . MET A 1 456 ? 25.553 22.109 -27.114 1.00 92.00 456 MET A CA 1
ATOM 3739 C C . MET A 1 456 ? 25.942 21.324 -28.364 1.00 92.00 456 MET A C 1
ATOM 3741 O O . MET A 1 456 ? 26.122 20.108 -28.311 1.00 92.00 456 MET A O 1
ATOM 3745 N N . ILE A 1 457 ? 26.073 22.057 -29.467 1.00 93.94 457 ILE A N 1
ATOM 3746 C CA . ILE A 1 457 ? 26.511 21.564 -30.771 1.00 93.94 457 ILE A CA 1
ATOM 3747 C C . ILE A 1 457 ? 27.708 22.420 -31.186 1.00 93.94 457 ILE A C 1
ATOM 3749 O O . ILE A 1 457 ? 27.596 23.648 -31.231 1.00 93.94 457 ILE A O 1
ATOM 3753 N N . GLU A 1 458 ? 28.851 21.795 -31.459 1.00 94.94 458 GLU A N 1
ATOM 3754 C CA . GLU A 1 458 ? 30.103 22.501 -31.751 1.00 94.94 458 GLU A CA 1
ATOM 3755 C C . GLU A 1 458 ? 30.597 22.233 -33.169 1.00 94.94 458 GLU A C 1
ATOM 3757 O O . GLU A 1 458 ? 30.449 21.141 -33.700 1.00 94.94 458 GLU A O 1
ATOM 3762 N N . ALA A 1 459 ? 31.182 23.245 -33.813 1.00 95.31 459 ALA A N 1
ATOM 3763 C CA . ALA A 1 459 ? 31.701 23.104 -35.169 1.00 95.31 459 ALA A CA 1
ATOM 3764 C C . ALA A 1 459 ? 33.041 22.352 -35.173 1.00 95.31 459 ALA A C 1
ATOM 3766 O O . ALA A 1 459 ? 33.997 22.759 -34.505 1.00 95.31 459 ALA A O 1
ATOM 3767 N N . LEU A 1 460 ? 33.142 21.313 -36.001 1.00 94.19 460 LEU A N 1
ATOM 3768 C CA . LEU A 1 460 ? 34.359 20.526 -36.156 1.00 94.19 460 LEU A CA 1
ATOM 3769 C C . LEU A 1 460 ? 35.325 21.181 -37.150 1.00 94.19 460 LEU A C 1
ATOM 3771 O O . LEU A 1 460 ? 34.952 21.655 -38.227 1.00 94.19 460 LEU A O 1
ATOM 3775 N N . LYS A 1 461 ? 36.618 21.186 -36.813 1.00 93.06 461 LYS A N 1
ATOM 3776 C CA . LYS A 1 461 ? 37.665 21.749 -37.678 1.00 93.06 461 LYS A CA 1
ATOM 3777 C C . LYS A 1 461 ? 38.162 20.692 -38.662 1.00 93.06 461 LYS A C 1
ATOM 3779 O O . LYS A 1 461 ? 38.786 19.722 -38.258 1.00 93.06 461 LYS A O 1
ATOM 3784 N N . ALA A 1 462 ? 38.017 20.947 -39.963 1.00 90.25 462 ALA A N 1
ATOM 3785 C CA . ALA A 1 462 ? 38.381 20.017 -41.045 1.00 90.25 462 ALA A CA 1
ATOM 3786 C C . ALA A 1 462 ? 39.772 19.349 -40.916 1.00 90.25 462 ALA A C 1
ATOM 3788 O O . ALA A 1 462 ? 39.919 18.157 -41.173 1.00 90.25 462 ALA A O 1
ATOM 3789 N N . LYS A 1 463 ? 40.797 20.106 -40.490 1.00 92.50 463 LYS A N 1
ATOM 3790 C CA . LYS A 1 463 ? 42.189 19.623 -40.379 1.00 92.50 463 LYS A CA 1
ATOM 3791 C C . LYS A 1 463 ? 42.516 18.910 -39.059 1.00 92.50 463 LYS A C 1
ATOM 3793 O O . LYS A 1 463 ? 43.632 18.410 -38.919 1.00 92.50 463 LYS A O 1
ATOM 3798 N N . GLN A 1 464 ? 41.605 18.924 -38.089 1.00 94.06 464 GLN A N 1
ATOM 3799 C CA . GLN A 1 464 ? 41.767 18.268 -36.791 1.00 94.06 464 GLN A CA 1
ATOM 3800 C C . GLN A 1 464 ? 41.543 16.761 -36.948 1.00 94.06 464 GLN A C 1
ATOM 3802 O O . GLN A 1 464 ? 40.724 16.344 -37.768 1.00 94.06 464 GLN A O 1
ATOM 3807 N N . SER A 1 465 ? 42.282 15.941 -36.197 1.00 93.81 465 SER A N 1
ATOM 3808 C CA . SER A 1 465 ? 41.999 14.504 -36.129 1.00 93.81 465 SER A CA 1
ATOM 3809 C C . SER A 1 465 ? 40.774 14.235 -35.263 1.00 93.81 465 SER A C 1
ATOM 3811 O O . SER A 1 465 ? 40.502 14.994 -34.333 1.00 93.81 465 SER A O 1
ATOM 3813 N N . LEU A 1 466 ? 40.061 13.139 -35.521 1.00 92.00 466 LEU A N 1
ATOM 3814 C CA . LEU A 1 466 ? 38.882 12.761 -34.733 1.00 92.00 466 LEU A CA 1
ATOM 3815 C C . LEU A 1 466 ? 39.236 12.556 -33.252 1.00 92.00 466 LEU A C 1
ATOM 3817 O O . LEU A 1 466 ? 38.518 13.004 -32.370 1.00 92.00 466 LEU A O 1
ATOM 3821 N N . LYS A 1 467 ? 40.417 11.998 -32.973 1.00 92.19 467 LYS A N 1
ATOM 3822 C CA . LYS A 1 467 ? 40.976 11.882 -31.622 1.00 92.19 467 LYS A CA 1
ATOM 3823 C C . LYS A 1 467 ? 41.226 13.231 -30.956 1.00 92.19 467 LYS A C 1
ATOM 3825 O O . LYS A 1 467 ? 40.999 13.366 -29.762 1.00 92.19 467 LYS A O 1
ATOM 3830 N N . ALA A 1 468 ? 41.729 14.218 -31.699 1.00 91.25 468 ALA A N 1
ATOM 3831 C CA . ALA A 1 468 ? 41.926 15.563 -31.164 1.00 91.25 468 ALA A CA 1
ATOM 3832 C C . ALA A 1 468 ? 40.597 16.307 -30.982 1.00 91.25 468 ALA A C 1
ATOM 3834 O O . ALA A 1 468 ? 40.562 17.274 -30.230 1.00 91.25 468 ALA A O 1
ATOM 3835 N N . ALA A 1 469 ? 39.545 15.903 -31.696 1.00 90.00 469 ALA A N 1
ATOM 3836 C CA . ALA A 1 469 ? 38.166 16.327 -31.463 1.00 90.00 469 ALA A CA 1
ATOM 3837 C C . ALA A 1 469 ? 37.478 15.512 -30.351 1.00 90.00 469 ALA A C 1
ATOM 3839 O O . ALA A 1 469 ? 36.299 15.698 -30.122 1.00 90.00 469 ALA A O 1
ATOM 3840 N N . GLU A 1 470 ? 38.210 14.621 -29.669 1.00 91.31 470 GLU A N 1
ATOM 3841 C CA . GLU A 1 470 ? 37.714 13.778 -28.572 1.00 91.31 470 GLU A CA 1
ATOM 3842 C C . GLU A 1 470 ? 36.561 12.827 -28.940 1.00 91.31 470 GLU A C 1
ATOM 3844 O O . GLU A 1 470 ? 35.925 12.280 -28.041 1.00 91.31 470 GLU A O 1
ATOM 3849 N N . LEU A 1 471 ? 36.375 12.541 -30.237 1.00 91.12 471 LEU A N 1
ATOM 3850 C CA . LEU A 1 471 ? 35.321 11.653 -30.727 1.00 91.12 471 LEU A CA 1
ATOM 3851 C C . LEU A 1 471 ? 35.545 10.191 -30.308 1.00 91.12 471 LEU A C 1
ATOM 3853 O O . LEU A 1 471 ? 36.654 9.646 -30.396 1.00 91.12 471 LEU A O 1
ATOM 3857 N N . GLN A 1 472 ? 34.462 9.551 -29.882 1.00 91.19 472 GLN A N 1
ATOM 3858 C CA . GLN A 1 472 ? 34.376 8.199 -29.331 1.00 91.19 472 GLN A CA 1
ATOM 3859 C C . GLN A 1 472 ? 33.204 7.421 -29.953 1.00 91.19 472 GLN A C 1
ATOM 3861 O O . GLN A 1 472 ? 32.423 7.949 -30.744 1.00 91.19 472 GLN A O 1
ATOM 3866 N N . ASP A 1 473 ? 33.084 6.136 -29.607 1.00 91.06 473 ASP A N 1
ATOM 3867 C CA . ASP A 1 473 ? 31.967 5.305 -30.061 1.00 91.06 473 ASP A CA 1
ATOM 3868 C C . ASP A 1 473 ? 30.625 5.872 -29.598 1.00 91.06 473 ASP A C 1
ATOM 3870 O O . ASP A 1 473 ? 30.445 6.190 -28.423 1.00 91.06 473 ASP A O 1
ATOM 3874 N N . GLY A 1 474 ? 29.678 5.982 -30.527 1.00 92.56 474 GLY A N 1
ATOM 3875 C CA . GLY A 1 474 ? 28.351 6.524 -30.263 1.00 92.56 474 GLY A CA 1
ATOM 3876 C C . GLY A 1 474 ? 28.252 8.044 -30.390 1.00 92.56 474 GLY A C 1
ATOM 3877 O O . GLY A 1 474 ? 27.196 8.599 -30.084 1.00 92.56 474 GLY A O 1
ATOM 3878 N N . ASP A 1 475 ? 29.305 8.736 -30.826 1.00 95.19 475 ASP A N 1
ATOM 3879 C CA . ASP A 1 475 ? 29.217 10.171 -31.126 1.00 95.19 475 ASP A CA 1
ATOM 3880 C C . ASP A 1 475 ? 28.424 10.433 -32.416 1.00 95.19 475 ASP A C 1
ATOM 3882 O O . ASP A 1 475 ? 28.304 9.535 -33.250 1.00 95.19 475 ASP A O 1
ATOM 3886 N N . ILE A 1 476 ? 27.822 11.625 -32.533 1.00 95.12 476 ILE A N 1
ATOM 3887 C CA . ILE A 1 476 ? 26.926 12.044 -33.631 1.00 95.12 476 ILE A CA 1
ATOM 3888 C C . ILE A 1 476 ? 27.505 13.282 -34.312 1.00 95.12 476 ILE A C 1
ATOM 3890 O O . ILE A 1 476 ? 27.834 14.238 -33.564 1.00 95.12 476 ILE A O 1
#

InterPro domains:
  IPR001394 Peptidase C19, ubiquitin carboxyl-terminal hydrolase [PF00443] (1-211)
  IPR018200 Ubiquitin specific protease, conserved site [PS00973] (128-145)
  IPR024729 Ubiquitin carboxyl-terminal hydrolase 7, ICP0-binding domain [PF12436] (319-476)
  IPR028889 Ubiquitin specific protease UPS, catalytic domain [PS50235] (1-214)
  IPR038765 Papain-like cysteine peptidase superfamily [SSF54001] (1-241)
  IPR050164 Ubiquitin carboxyl-terminal hydrolases [PTHR24006] (1-215)

pLDDT: mean 88.45, std 11.09, range [41.91, 98.38]

Secondary structure (DSSP, 8-state):
---EEEEEEEEESSSS-EEEEEEEES-EEEE-TT-SBHHHHHHHHTPPEEE-GGG-EE-HHHH-EE-EEEEEEEEE--SEEEEEEE-EEEETTTTEEEE-----B--SEEE-GGGB-TTS--SS--EEEEEEEEEEEE-SSSEEEEEEE--STTS-EEEEETTEEEEE-HHHHTTTTS-SEE-----S--------PPPEE-SEEEEEEEEEEGGGHHHHSPPPPGGGS-HHHHHHHHHHHHHHHHHHHHHHHHTTEEEEEEE-HHHHHH--SSSS--SSS-TTT-TTSPEEEEEETTSBHHHHHHHHHHHTT--GGGEEEEEEEE-TTS-EEEEEE-----SBHHHHHHHHS-TT-SEEEEEEEE-SEE-TTS-EE-TTEEEPTTS-EEE-SEEEEEEEEEETTTTEEEEEEEEEEETTSBGGGGHHHHHHHHT--SS--TT-----EEEEETTEEEEPPTTSBTTTTT--TTB-

Nearest PDB structures (foldseek):
  7w3r-assembly1_A  TM=8.525E-01  e=1.085E-21  Homo sapiens
  7w3u-assembly1_A  TM=8.527E-01  e=2.468E-21  Homo sapiens
  7w3u-assembly2_B  TM=8.289E-01  e=7.392E-22  Homo sapiens
  5wch-assembly1_D  TM=8.500E-01  e=3.072E-20  Homo sapiens
  5wch-assembly1_B  TM=8.269E-01  e=4.506E-19  Homo sapiens